Protein AF-A0AAT9HS14-F1 (afdb_monomer_lite)

Foldseek 3Di:
DQVVVCVVVVHDDDDDALFAALLNLVCCVVVVDPDDDDDLVVLQQFFAQEDEDDPPQCDPDPLCVLLVHGNVRVVLLVVLLVFFEEEEEWAAFPLAQFKAFPPRRHGFADPPPRATWHDPDPQFIAGPQPRDTDDQGADPVPRGRDIDGDRTHLVVSQVSVCVSCVPAAEAEWEDVHADQEDERHRHYYRYYQPRDHQYDVFGLEYEAPPLVSQQSDPDLCSLVVSLRSQSNNSSRFGRNVSNYYYYYHDDCPDLSNVCSNSSNSSVSSNVSSVVCCVVVHPPNHFDWDDDDPPVVVVVCVVPDDDDPPDDDDDDDDDPDDPPPDDPDDRPRPDDPDDDDDPDDPPDDDPDDDDDDDDDDDDDDDDDDDDDDDDDDDDDDDD

Structure (mmCIF, N/CA/C/O backbone):
data_AF-A0AAT9HS14-F1
#
_entry.id   AF-A0AAT9HS14-F1
#
loop_
_atom_site.group_PDB
_atom_site.id
_atom_site.type_symbol
_atom_site.label_atom_id
_atom_site.label_alt_id
_atom_site.label_comp_id
_atom_site.label_asym_id
_atom_site.label_entity_id
_atom_site.label_seq_id
_atom_site.pdbx_PDB_ins_code
_atom_site.Cartn_x
_atom_site.Cartn_y
_atom_site.Cartn_z
_atom_site.occupancy
_atom_site.B_iso_or_equiv
_atom_site.auth_seq_id
_atom_site.auth_comp_id
_atom_site.auth_asym_id
_atom_site.auth_atom_id
_atom_site.pdbx_PDB_model_num
ATOM 1 N N . MET A 1 1 ? -22.258 2.324 5.744 1.00 61.97 1 MET A N 1
ATOM 2 C CA . MET A 1 1 ? -23.473 2.540 4.923 1.00 61.97 1 MET A CA 1
ATOM 3 C C . MET A 1 1 ? -23.920 1.264 4.227 1.00 61.97 1 MET A C 1
ATOM 5 O O . MET A 1 1 ? -25.044 0.871 4.482 1.00 61.97 1 MET A O 1
ATOM 9 N N . ALA A 1 2 ? -23.073 0.590 3.437 1.00 83.81 2 ALA A N 1
ATOM 10 C CA . ALA A 1 2 ? -23.447 -0.675 2.782 1.00 83.81 2 ALA A CA 1
ATOM 11 C C . ALA A 1 2 ? -23.895 -1.766 3.775 1.00 83.81 2 ALA A C 1
ATOM 13 O O . ALA A 1 2 ? -24.972 -2.317 3.614 1.00 83.81 2 ALA A O 1
ATOM 14 N N . LEU A 1 3 ? -23.139 -1.982 4.858 1.00 87.50 3 LEU A N 1
ATOM 15 C CA . LEU A 1 3 ? -23.489 -2.951 5.907 1.00 87.50 3 LEU A CA 1
ATOM 16 C C . LEU A 1 3 ? -24.833 -2.651 6.600 1.00 87.50 3 LEU A C 1
ATOM 18 O O . LEU A 1 3 ? -25.628 -3.552 6.834 1.00 87.50 3 LEU A O 1
ATOM 22 N N . LEU A 1 4 ? -25.114 -1.372 6.880 1.00 88.44 4 LEU A N 1
ATOM 23 C CA . LEU A 1 4 ? -26.391 -0.950 7.469 1.00 88.44 4 LEU A CA 1
ATOM 24 C C . LEU A 1 4 ? -27.563 -1.199 6.517 1.00 88.44 4 LEU A C 1
ATOM 26 O O . LEU A 1 4 ? -28.596 -1.688 6.955 1.00 88.44 4 LEU A O 1
ATOM 30 N N . ARG A 1 5 ? -27.388 -0.887 5.226 1.00 90.81 5 ARG A N 1
ATOM 31 C CA . ARG A 1 5 ? -28.396 -1.185 4.203 1.00 90.81 5 ARG A CA 1
ATOM 32 C C . ARG A 1 5 ? -28.624 -2.683 4.073 1.00 90.81 5 ARG A C 1
ATOM 34 O O . ARG A 1 5 ? -29.764 -3.104 4.096 1.00 90.81 5 ARG A O 1
ATOM 41 N N . ALA A 1 6 ? -27.561 -3.486 4.051 1.00 91.44 6 ALA A N 1
ATOM 42 C CA . ALA A 1 6 ? -27.687 -4.938 3.977 1.00 91.44 6 ALA A CA 1
ATOM 43 C C . ALA A 1 6 ? -28.508 -5.520 5.138 1.00 91.44 6 ALA A C 1
ATOM 45 O O . ALA A 1 6 ? -29.372 -6.364 4.923 1.00 91.44 6 ALA A O 1
ATOM 46 N N . ALA A 1 7 ? -28.307 -5.006 6.356 1.00 90.00 7 ALA A N 1
ATOM 47 C CA . ALA A 1 7 ? -29.112 -5.393 7.511 1.00 90.00 7 ALA A CA 1
ATOM 48 C C . ALA A 1 7 ? -30.579 -4.928 7.407 1.00 90.00 7 ALA A C 1
ATOM 50 O O . ALA A 1 7 ? -31.482 -5.688 7.747 1.00 90.00 7 ALA A O 1
ATOM 51 N N . GLN A 1 8 ? -30.826 -3.699 6.938 1.00 93.75 8 GLN A N 1
ATOM 52 C CA . GLN A 1 8 ? -32.178 -3.142 6.772 1.00 93.75 8 GLN A CA 1
ATOM 53 C C . GLN A 1 8 ? -32.974 -3.865 5.681 1.00 93.75 8 GLN A C 1
ATOM 55 O O . GLN A 1 8 ? -34.124 -4.242 5.898 1.00 93.75 8 GLN A O 1
ATOM 60 N N . ASP A 1 9 ? -32.335 -4.096 4.540 1.00 95.81 9 ASP A N 1
ATOM 61 C CA . ASP A 1 9 ? -32.934 -4.704 3.353 1.00 95.81 9 ASP A CA 1
ATOM 62 C C . ASP A 1 9 ? -32.898 -6.243 3.416 1.00 95.81 9 ASP A C 1
ATOM 64 O O . ASP A 1 9 ? -33.432 -6.913 2.534 1.00 95.81 9 ASP A O 1
ATOM 68 N N . ARG A 1 10 ? -32.291 -6.813 4.472 1.00 92.50 10 ARG A N 1
ATOM 69 C CA . ARG A 1 10 ? -32.097 -8.258 4.690 1.00 92.50 10 ARG A CA 1
ATOM 70 C C . ARG A 1 10 ? -31.441 -8.955 3.494 1.00 92.50 10 ARG A C 1
ATOM 72 O O . ARG A 1 10 ? -31.882 -10.022 3.070 1.00 92.50 10 ARG A O 1
ATOM 79 N N . CYS A 1 11 ? -30.383 -8.359 2.951 1.00 94.75 11 CYS A N 1
ATOM 80 C CA . CYS A 1 11 ? -29.636 -8.918 1.828 1.00 94.75 11 CYS A CA 1
ATOM 81 C C . CYS A 1 11 ? -28.221 -9.359 2.230 1.00 94.75 11 CYS A C 1
ATOM 83 O O . CYS A 1 11 ? -27.675 -8.938 3.252 1.00 94.75 11 CYS A O 1
ATOM 85 N N . GLY A 1 12 ? -27.629 -10.240 1.418 1.00 91.38 12 GLY A N 1
ATOM 86 C CA . GLY A 1 12 ? -26.254 -10.690 1.611 1.00 91.38 12 GLY A CA 1
ATOM 87 C C . GLY A 1 12 ? -25.259 -9.536 1.470 1.00 91.38 12 GLY A C 1
ATOM 88 O O . GLY A 1 12 ? -25.378 -8.701 0.574 1.00 91.38 12 GLY A O 1
ATOM 89 N N . PHE A 1 13 ? -24.255 -9.505 2.344 1.00 92.12 13 PHE A N 1
ATOM 90 C CA . PHE A 1 13 ? -23.161 -8.540 2.292 1.00 92.12 13 PHE A CA 1
ATOM 91 C C . PHE A 1 13 ? -21.849 -9.259 1.987 1.00 92.12 13 PHE A C 1
ATOM 93 O O . PHE A 1 13 ? -21.425 -10.130 2.742 1.00 92.12 13 PHE A O 1
ATOM 100 N N . LEU A 1 14 ? -21.193 -8.861 0.897 1.00 93.19 14 LEU A N 1
ATOM 101 C CA . LEU A 1 14 ? -19.858 -9.326 0.538 1.00 93.19 14 LEU A CA 1
ATOM 102 C C . LEU A 1 14 ? -18.886 -8.143 0.573 1.00 93.19 14 LEU A C 1
ATOM 104 O O . LEU A 1 14 ? -19.115 -7.122 -0.078 1.00 93.19 14 LEU A O 1
ATOM 108 N N . LEU A 1 15 ? -17.784 -8.295 1.305 1.00 92.12 15 LEU A N 1
ATOM 109 C CA . LEU A 1 15 ? -16.659 -7.365 1.290 1.00 92.12 15 LEU A CA 1
ATOM 110 C C . LEU A 1 15 ? -15.451 -8.068 0.672 1.00 92.12 15 LEU A C 1
ATOM 112 O O . LEU A 1 15 ? -14.880 -8.966 1.283 1.00 92.12 15 LEU A O 1
ATOM 116 N N . GLY A 1 16 ? -15.080 -7.663 -0.542 1.00 91.50 16 GLY A N 1
ATOM 117 C CA . GLY A 1 16 ? -13.957 -8.235 -1.285 1.00 91.50 16 GLY A CA 1
ATOM 118 C C . GLY A 1 16 ? -12.826 -7.234 -1.507 1.00 91.50 16 GLY A C 1
ATOM 119 O O . GLY A 1 16 ? -13.062 -6.037 -1.678 1.00 91.50 16 GLY A O 1
ATOM 120 N N . GLY A 1 17 ? -11.593 -7.733 -1.528 1.00 91.25 17 GLY A N 1
ATOM 121 C CA . GLY A 1 17 ? -10.405 -6.957 -1.863 1.00 91.25 17 GLY A CA 1
ATOM 122 C C . GLY A 1 17 ? -9.120 -7.764 -1.696 1.00 91.25 17 GLY A C 1
ATOM 123 O O . GLY A 1 17 ? -9.120 -8.846 -1.116 1.00 91.25 17 GLY A O 1
ATOM 124 N N . TRP A 1 18 ? -8.010 -7.208 -2.181 1.00 91.56 18 TRP A N 1
ATOM 125 C CA . TRP A 1 18 ? -6.677 -7.806 -2.031 1.00 91.56 18 TRP A CA 1
ATOM 126 C C . TRP A 1 18 ? -6.086 -7.629 -0.627 1.00 91.56 18 TRP A C 1
ATOM 128 O O . TRP A 1 18 ? -5.095 -8.261 -0.288 1.00 91.56 18 TRP A O 1
ATOM 138 N N . SER A 1 19 ? -6.686 -6.770 0.199 1.00 91.62 19 SER A N 1
ATOM 139 C CA . SER A 1 19 ? -6.295 -6.523 1.588 1.00 91.62 19 SER A CA 1
ATOM 140 C C . SER A 1 19 ? -7.470 -6.737 2.538 1.00 91.62 19 SER A C 1
ATOM 142 O O . SER A 1 19 ? -8.620 -6.602 2.129 1.00 91.62 19 SER A O 1
ATOM 144 N N . CYS A 1 20 ? -7.186 -6.928 3.823 1.00 94.00 20 CYS A N 1
ATOM 145 C CA . CYS A 1 20 ? -8.184 -6.946 4.887 1.00 94.00 20 CYS A CA 1
ATOM 146 C C . CYS A 1 20 ? -8.101 -5.639 5.691 1.00 94.00 20 CYS A C 1
ATOM 148 O O . CYS A 1 20 ? -7.000 -5.212 6.039 1.00 94.00 20 CYS A O 1
ATOM 150 N N . THR A 1 21 ? -9.235 -4.986 5.961 1.00 93.94 21 THR A N 1
ATOM 151 C CA . THR A 1 21 ? -9.271 -3.853 6.902 1.00 93.94 21 THR A CA 1
ATOM 152 C C . THR A 1 21 ? -9.455 -4.362 8.325 1.00 93.94 21 THR A C 1
ATOM 154 O O . THR A 1 21 ? -9.994 -5.448 8.541 1.00 93.94 21 THR A O 1
ATOM 157 N N . VAL A 1 22 ? -9.071 -3.553 9.311 1.00 95.00 22 VAL A N 1
ATOM 158 C CA . VAL A 1 22 ? -9.254 -3.905 10.728 1.00 95.00 22 VAL A CA 1
ATOM 159 C C . VAL A 1 22 ? -10.744 -4.062 11.068 1.00 95.00 22 VAL A C 1
ATOM 161 O O . VAL A 1 22 ? -11.119 -4.948 11.828 1.00 95.00 22 VAL A O 1
ATOM 164 N N . GLU A 1 23 ? -11.628 -3.277 10.439 1.00 93.81 23 GLU A N 1
ATOM 165 C CA . GLU A 1 23 ? -13.079 -3.472 10.574 1.00 93.81 23 GLU A CA 1
ATOM 166 C C . GLU A 1 23 ? -13.549 -4.813 10.009 1.00 93.81 23 GLU A C 1
ATOM 168 O O . GLU A 1 23 ? -14.415 -5.446 10.599 1.00 93.81 23 GLU A O 1
ATOM 173 N N . ALA A 1 24 ? -13.008 -5.247 8.867 1.00 94.25 24 ALA A N 1
ATOM 174 C CA . ALA A 1 24 ? -13.375 -6.530 8.279 1.00 94.25 24 ALA A CA 1
ATOM 175 C C . ALA A 1 24 ? -12.926 -7.689 9.178 1.00 94.25 24 ALA A C 1
ATOM 177 O O . ALA A 1 24 ? -13.702 -8.614 9.406 1.00 94.25 24 ALA A O 1
ATOM 178 N N . ALA A 1 25 ? -11.716 -7.597 9.742 1.00 95.62 25 ALA A N 1
ATOM 179 C CA . ALA A 1 25 ? -11.230 -8.547 10.736 1.00 95.62 25 ALA A CA 1
ATOM 180 C C . ALA A 1 25 ? -12.160 -8.603 11.960 1.00 95.62 25 ALA A C 1
ATOM 182 O O . ALA A 1 25 ? -12.537 -9.693 12.372 1.00 95.62 25 ALA A O 1
ATOM 183 N N . GLN A 1 26 ? -12.621 -7.452 12.464 1.00 95.81 26 GLN A N 1
ATOM 184 C CA . GLN A 1 26 ? -13.560 -7.397 13.590 1.00 95.81 26 GLN A CA 1
ATOM 185 C C . GLN A 1 26 ? -14.915 -8.040 13.262 1.00 95.81 26 GLN A C 1
ATOM 187 O O . GLN A 1 26 ? -15.491 -8.736 14.096 1.00 95.81 26 GLN A O 1
ATOM 192 N N . LEU A 1 27 ? -15.448 -7.834 12.052 1.00 94.69 27 LEU A N 1
ATOM 193 C CA . LEU A 1 27 ? -16.704 -8.476 11.642 1.00 94.69 27 LEU A CA 1
ATOM 194 C C . LEU A 1 27 ? -16.581 -10.004 11.625 1.00 94.69 27 LEU A C 1
ATOM 196 O O . LEU A 1 27 ? -17.538 -10.687 11.978 1.00 94.69 27 LEU A O 1
ATOM 200 N N . VAL A 1 28 ? -15.418 -10.528 11.235 1.00 95.44 28 VAL A N 1
ATOM 201 C CA . VAL A 1 28 ? -15.147 -11.970 11.256 1.00 95.44 28 VAL A CA 1
ATOM 202 C C . VAL A 1 28 ? -14.941 -12.475 12.683 1.00 95.44 28 VAL A C 1
ATOM 204 O O . VAL A 1 28 ? -15.554 -13.463 13.070 1.00 95.44 28 VAL A O 1
ATOM 207 N N . GLU A 1 29 ? -14.136 -11.778 13.484 1.00 94.75 29 GLU A N 1
ATOM 208 C CA . GLU A 1 29 ? -13.840 -12.146 14.875 1.00 94.75 29 GLU A CA 1
ATOM 209 C C . GLU A 1 29 ? -15.100 -12.184 15.753 1.00 94.75 29 GLU A C 1
ATOM 211 O O . GLU A 1 29 ? -15.270 -13.086 16.567 1.00 94.75 29 GLU A O 1
ATOM 216 N N . THR A 1 30 ? -16.028 -11.248 15.542 1.00 94.12 30 THR A N 1
ATOM 217 C CA . THR A 1 30 ? -17.310 -11.194 16.269 1.00 94.12 30 THR A CA 1
ATOM 218 C C . THR A 1 30 ? -18.356 -12.189 15.755 1.00 94.12 30 THR A C 1
ATOM 220 O O . THR A 1 30 ? -19.465 -12.238 16.285 1.00 94.12 30 THR A O 1
ATOM 223 N N . GLY A 1 31 ? -18.047 -12.955 14.704 1.00 94.06 31 GLY A N 1
ATOM 224 C CA . GLY A 1 31 ? -18.979 -13.887 14.065 1.00 94.06 31 GLY A CA 1
ATOM 225 C C . GLY A 1 31 ? -20.086 -13.219 13.242 1.00 94.06 31 GLY A C 1
ATOM 226 O O . GLY A 1 31 ? -21.002 -13.899 12.785 1.00 94.06 31 GLY A O 1
ATOM 227 N N . TRP A 1 32 ? -20.022 -11.900 13.026 1.00 91.75 32 TRP A N 1
ATOM 228 C CA . TRP A 1 32 ? -21.000 -11.179 12.208 1.00 91.75 32 TRP A CA 1
ATOM 229 C C . TRP A 1 32 ? -20.862 -11.513 10.713 1.00 91.75 32 TRP A C 1
ATOM 231 O O . TRP A 1 32 ? -21.860 -11.572 9.997 1.00 91.75 32 TRP A O 1
ATOM 241 N N . ALA A 1 33 ? -19.634 -11.744 10.236 1.00 93.50 33 ALA A N 1
ATOM 242 C CA . ALA A 1 33 ? -19.334 -12.198 8.878 1.00 93.50 33 ALA A CA 1
ATOM 243 C C . ALA A 1 33 ? -18.495 -13.484 8.883 1.00 93.50 33 ALA A C 1
ATOM 245 O O . ALA A 1 33 ? -17.667 -13.697 9.762 1.00 93.50 33 ALA A O 1
ATOM 246 N N . GLY A 1 34 ? -18.662 -14.318 7.855 1.00 94.94 34 GLY A N 1
ATOM 247 C CA . GLY A 1 34 ? -17.790 -15.468 7.607 1.00 94.94 34 GLY A CA 1
ATOM 248 C C . GLY A 1 34 ? -16.583 -15.099 6.731 1.00 94.94 34 GLY A C 1
ATOM 249 O O . GLY A 1 34 ? -16.725 -14.272 5.824 1.00 94.94 34 GLY A O 1
ATOM 250 N N . PRO A 1 35 ? -15.400 -15.701 6.948 1.00 94.56 35 PRO A N 1
ATOM 251 C CA . PRO A 1 35 ? -14.254 -15.496 6.073 1.00 94.56 35 PRO A CA 1
ATOM 252 C C . PRO A 1 35 ? -14.423 -16.270 4.758 1.00 94.56 35 PRO A C 1
ATOM 254 O O . PRO A 1 35 ? -14.722 -17.461 4.755 1.00 94.56 35 PRO A O 1
ATOM 257 N N . LEU A 1 36 ? -14.158 -15.604 3.634 1.00 93.06 36 LEU A N 1
ATOM 258 C CA . LEU A 1 36 ? -14.046 -16.227 2.313 1.00 93.06 36 LEU A CA 1
ATOM 259 C C . LEU A 1 36 ? -12.627 -15.995 1.791 1.00 93.06 36 LEU A C 1
ATOM 261 O O . LEU A 1 36 ? -12.319 -14.931 1.256 1.00 93.06 36 LEU A O 1
ATOM 265 N N . VAL A 1 37 ? -11.744 -16.975 2.000 1.00 90.31 37 VAL A N 1
ATOM 266 C CA . VAL A 1 37 ? -10.312 -16.874 1.678 1.00 90.31 37 VAL A CA 1
ATOM 267 C C . VAL A 1 37 ? -9.866 -17.996 0.748 1.00 90.31 37 VAL A C 1
ATOM 269 O O . VAL A 1 37 ? -10.306 -19.137 0.867 1.00 90.31 37 VAL A O 1
ATOM 272 N N . ALA A 1 38 ? -8.962 -17.678 -0.178 1.00 91.31 38 ALA A N 1
ATOM 273 C CA . ALA A 1 38 ? -8.291 -18.693 -0.979 1.00 91.31 38 ALA A CA 1
ATOM 274 C C . ALA A 1 38 ? -7.244 -19.441 -0.135 1.00 91.31 38 ALA A C 1
ATOM 276 O O . ALA A 1 38 ? -6.575 -18.847 0.713 1.00 91.31 38 ALA A O 1
ATOM 277 N N . GLY A 1 39 ? -7.063 -20.738 -0.402 1.00 93.56 39 GLY A N 1
ATOM 278 C CA . GLY A 1 39 ? -6.007 -21.534 0.226 1.00 93.56 39 GLY A CA 1
ATOM 279 C C . GLY A 1 39 ? -4.607 -20.972 -0.059 1.00 93.56 39 GLY A C 1
ATOM 280 O O . GLY A 1 39 ? -4.365 -20.372 -1.110 1.00 93.56 39 GLY A O 1
ATOM 281 N N . ARG A 1 40 ? -3.662 -21.186 0.868 1.00 92.69 40 ARG A N 1
ATOM 282 C CA . ARG A 1 40 ? -2.302 -20.609 0.799 1.00 92.69 40 ARG A CA 1
ATOM 283 C C . ARG A 1 40 ? -1.553 -20.977 -0.481 1.00 92.69 40 ARG A C 1
ATOM 285 O O . ARG A 1 40 ? -0.835 -20.136 -1.010 1.00 92.69 40 ARG A O 1
ATOM 292 N N . GLU A 1 41 ? -1.739 -22.189 -0.994 1.00 94.25 41 GLU A N 1
ATOM 293 C CA . GLU A 1 41 ? -1.135 -22.628 -2.259 1.00 94.25 41 GLU A CA 1
ATOM 294 C C . GLU A 1 41 ? -1.645 -21.813 -3.448 1.00 94.25 41 GLU A C 1
ATOM 296 O O . GLU A 1 41 ? -0.851 -21.327 -4.249 1.00 94.25 41 GLU A O 1
ATOM 301 N N . ARG A 1 42 ? -2.958 -21.564 -3.512 1.00 95.56 42 ARG A N 1
ATOM 302 C CA . ARG A 1 42 ? -3.566 -20.756 -4.575 1.00 95.56 42 ARG A CA 1
ATOM 303 C C . ARG A 1 42 ? -3.137 -19.294 -4.504 1.00 95.56 42 ARG A C 1
ATOM 305 O O . ARG A 1 42 ? -2.887 -18.690 -5.542 1.00 95.56 42 ARG A O 1
ATOM 312 N N . VAL A 1 43 ? -3.006 -18.740 -3.296 1.00 94.12 43 VAL A N 1
ATOM 313 C CA . VAL A 1 43 ? -2.459 -17.386 -3.108 1.00 94.12 43 VAL A CA 1
ATOM 314 C C . VAL A 1 43 ? -1.010 -17.322 -3.592 1.00 94.12 43 VAL A C 1
ATOM 316 O O . VAL A 1 43 ? -0.680 -16.443 -4.378 1.00 94.12 43 VAL A O 1
ATOM 319 N N . ARG A 1 44 ? -0.156 -18.274 -3.192 1.00 93.06 44 ARG A N 1
ATOM 320 C CA . ARG A 1 44 ? 1.252 -18.330 -3.625 1.00 93.06 44 ARG A CA 1
ATOM 321 C C . ARG A 1 44 ? 1.400 -18.494 -5.137 1.00 93.06 44 ARG A C 1
ATOM 323 O O . ARG A 1 44 ? 2.265 -17.858 -5.719 1.00 93.06 44 ARG A O 1
ATOM 330 N N . ALA A 1 45 ? 0.552 -19.309 -5.762 1.00 95.56 45 ALA A N 1
ATOM 331 C CA . ALA A 1 45 ? 0.582 -19.535 -7.204 1.00 95.56 45 ALA A CA 1
ATOM 332 C C . ALA A 1 45 ? 0.195 -18.292 -8.021 1.00 95.56 45 ALA A C 1
ATOM 334 O O . ALA A 1 45 ? 0.658 -18.149 -9.147 1.00 95.56 45 ALA A O 1
ATOM 335 N N . ALA A 1 46 ? -0.646 -17.408 -7.474 1.00 95.62 46 ALA A N 1
ATOM 336 C CA . ALA A 1 46 ? -1.066 -16.169 -8.132 1.00 95.62 46 ALA A CA 1
ATOM 337 C C . ALA A 1 46 ? -0.189 -14.956 -7.770 1.00 95.62 46 ALA A C 1
ATOM 339 O O . ALA A 1 46 ? -0.170 -13.968 -8.499 1.00 95.62 46 ALA A O 1
ATOM 340 N N . ALA A 1 47 ? 0.517 -15.014 -6.643 1.00 96.75 47 ALA A N 1
ATOM 341 C CA . ALA A 1 47 ? 1.299 -13.909 -6.115 1.00 96.75 47 ALA A CA 1
ATOM 342 C C . ALA A 1 47 ? 2.618 -13.681 -6.888 1.00 96.75 47 ALA A C 1
ATOM 344 O O . ALA A 1 47 ? 3.305 -14.649 -7.226 1.00 96.75 47 ALA A O 1
ATOM 345 N N . PRO A 1 48 ? 3.039 -12.424 -7.119 1.00 98.12 48 PRO A N 1
ATOM 346 C CA . PRO A 1 48 ? 4.414 -12.106 -7.492 1.00 98.12 48 PRO A CA 1
ATOM 347 C C . PRO A 1 48 ? 5.394 -12.367 -6.342 1.00 98.12 48 PRO A C 1
ATOM 349 O O . PRO A 1 48 ? 5.035 -12.339 -5.158 1.00 98.12 48 PRO A O 1
ATOM 352 N N . LEU A 1 49 ? 6.672 -12.508 -6.695 1.00 98.00 49 LEU A N 1
ATOM 353 C CA . LEU A 1 49 ? 7.767 -12.502 -5.730 1.00 98.00 49 LEU A CA 1
ATOM 354 C C . LEU A 1 49 ? 7.934 -11.093 -5.153 1.00 98.00 49 LEU A C 1
ATOM 356 O O . LEU A 1 49 ? 8.223 -10.155 -5.888 1.00 98.00 49 LEU A O 1
ATOM 360 N N . VAL A 1 50 ? 7.813 -10.938 -3.837 1.00 97.88 50 VAL A N 1
ATOM 361 C CA . VAL A 1 50 ? 8.027 -9.650 -3.162 1.00 97.88 50 VAL A CA 1
ATOM 362 C C . VAL A 1 50 ? 9.408 -9.634 -2.513 1.00 97.88 50 VAL A C 1
ATOM 364 O O . VAL A 1 50 ? 9.746 -10.523 -1.733 1.00 97.88 50 VAL A O 1
ATOM 367 N N . ARG A 1 51 ? 10.200 -8.601 -2.804 1.00 95.69 51 ARG A N 1
ATOM 368 C CA . ARG A 1 51 ? 11.524 -8.361 -2.222 1.00 95.69 51 ARG A CA 1
ATOM 369 C C . ARG A 1 51 ? 11.562 -7.012 -1.506 1.00 95.69 51 ARG A C 1
ATOM 371 O O . ARG A 1 51 ? 10.943 -6.043 -1.943 1.00 95.69 51 ARG A O 1
ATOM 378 N N . THR A 1 52 ? 12.318 -6.949 -0.420 1.00 91.12 52 THR A N 1
ATOM 379 C CA . THR A 1 52 ? 12.579 -5.727 0.352 1.00 91.12 52 THR A CA 1
ATOM 380 C C . THR A 1 52 ? 14.008 -5.263 0.107 1.00 91.12 52 THR A C 1
ATOM 382 O O . THR A 1 52 ? 14.883 -6.092 -0.136 1.00 91.12 52 THR A O 1
ATOM 385 N N . VAL A 1 53 ? 14.249 -3.958 0.192 1.00 82.25 53 VAL A N 1
ATOM 386 C CA . VAL A 1 53 ? 15.612 -3.403 0.199 1.00 82.25 53 VAL A CA 1
ATOM 387 C C . VAL A 1 53 ? 16.182 -3.457 1.617 1.00 82.25 53 VAL A C 1
ATOM 389 O O . VAL A 1 53 ? 15.487 -3.070 2.548 1.00 82.25 53 VAL A O 1
ATOM 392 N N . GLY A 1 54 ? 17.400 -3.958 1.800 1.00 65.88 54 GLY A N 1
ATOM 393 C CA . GLY A 1 54 ? 18.111 -3.898 3.085 1.00 65.88 54 GLY A CA 1
ATOM 394 C C . GLY A 1 54 ? 19.006 -2.660 3.196 1.00 65.88 54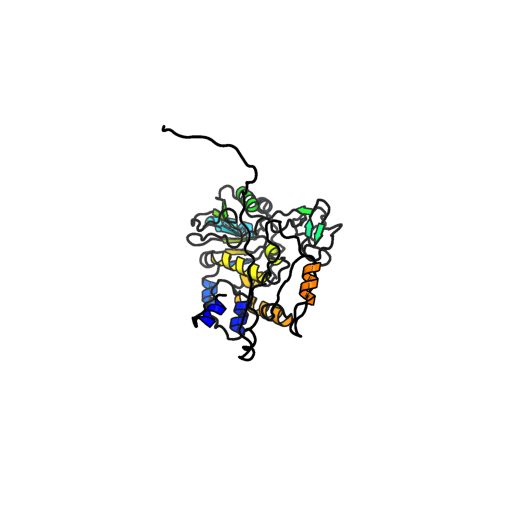 GLY A C 1
ATOM 395 O O . GLY A 1 54 ? 19.302 -2.015 2.191 1.00 65.88 54 GLY A O 1
ATOM 396 N N . ASP A 1 55 ? 19.510 -2.365 4.398 1.00 50.22 55 ASP A N 1
ATOM 397 C CA . ASP A 1 55 ? 20.399 -1.213 4.657 1.00 50.22 55 ASP A CA 1
ATOM 398 C C . ASP A 1 55 ? 21.688 -1.226 3.814 1.00 50.22 55 ASP A C 1
ATOM 400 O O . ASP A 1 55 ? 22.283 -0.185 3.542 1.00 50.22 55 ASP A O 1
ATOM 404 N N . GLN A 1 56 ? 22.104 -2.401 3.331 1.00 50.03 56 GLN A N 1
ATOM 405 C CA . GLN A 1 56 ? 23.292 -2.561 2.487 1.00 50.03 56 GLN A CA 1
ATOM 406 C C . GLN A 1 56 ? 23.031 -2.396 0.978 1.00 50.03 56 GLN A C 1
ATOM 408 O O . GLN A 1 56 ? 23.978 -2.413 0.188 1.00 50.03 56 GLN A O 1
ATOM 413 N N . ASP A 1 57 ? 21.784 -2.167 0.554 1.00 58.28 57 ASP A N 1
ATOM 414 C CA . ASP A 1 57 ? 21.404 -2.018 -0.861 1.00 58.28 57 ASP A CA 1
ATOM 415 C C . ASP A 1 57 ? 21.648 -0.600 -1.416 1.00 58.28 57 ASP A C 1
ATOM 417 O O . ASP A 1 57 ? 20.888 -0.082 -2.248 1.00 58.28 57 ASP A O 1
ATOM 421 N N . LEU A 1 58 ? 22.740 0.046 -0.997 1.00 52.91 58 LEU A N 1
ATOM 422 C CA . LEU A 1 58 ? 23.150 1.339 -1.542 1.00 52.91 58 LEU A CA 1
ATOM 423 C C . LEU A 1 58 ? 23.416 1.225 -3.051 1.00 52.91 58 LEU A C 1
ATOM 425 O O . LEU A 1 58 ? 24.058 0.287 -3.533 1.00 52.91 58 LEU A O 1
ATOM 429 N N . ALA A 1 59 ? 22.908 2.201 -3.810 1.00 55.50 59 ALA A N 1
ATOM 430 C CA . ALA A 1 59 ? 23.101 2.306 -5.253 1.00 55.50 59 ALA A CA 1
ATOM 431 C C . ALA A 1 59 ? 24.599 2.429 -5.585 1.00 55.50 59 ALA A C 1
ATOM 433 O O . ALA A 1 59 ? 25.221 3.470 -5.334 1.00 55.50 59 ALA A O 1
ATOM 434 N N . ARG A 1 60 ? 25.183 1.360 -6.137 1.00 54.94 60 ARG A N 1
ATOM 435 C CA . ARG A 1 60 ? 26.586 1.343 -6.594 1.00 54.94 60 ARG A CA 1
ATOM 436 C C . ARG A 1 60 ? 26.757 1.990 -7.975 1.00 54.94 60 ARG A C 1
ATOM 438 O O . ARG A 1 60 ? 27.825 2.507 -8.266 1.00 54.94 60 ARG A O 1
ATOM 445 N N . ASP A 1 61 ? 25.691 1.998 -8.773 1.00 59.53 61 ASP A N 1
ATOM 446 C CA . ASP A 1 61 ? 25.627 2.522 -10.143 1.00 59.53 61 ASP A CA 1
ATOM 447 C C . ASP A 1 61 ? 25.257 4.023 -10.159 1.00 59.53 61 ASP A C 1
ATOM 449 O O . ASP A 1 61 ? 24.377 4.473 -9.415 1.00 59.53 61 ASP A O 1
ATOM 453 N N . GLU A 1 62 ? 25.921 4.807 -11.009 1.00 58.38 62 GLU A N 1
ATOM 454 C CA . GLU A 1 62 ? 25.683 6.242 -11.189 1.00 58.38 62 GLU A CA 1
ATOM 455 C C . GLU A 1 62 ? 24.275 6.538 -11.734 1.00 58.38 62 GLU A C 1
ATOM 457 O O . GLU A 1 62 ? 23.602 7.451 -11.244 1.00 58.38 62 GLU A O 1
ATOM 462 N N . ALA A 1 63 ? 23.767 5.713 -12.655 1.00 58.53 63 ALA A N 1
ATOM 463 C CA . ALA A 1 63 ? 22.417 5.858 -13.200 1.00 58.53 63 ALA A CA 1
ATOM 464 C C . ALA A 1 63 ? 21.341 5.564 -12.137 1.00 58.53 63 ALA A C 1
ATOM 466 O O . ALA A 1 63 ? 20.347 6.288 -12.019 1.00 58.53 63 ALA A O 1
ATOM 467 N N . ALA A 1 64 ? 21.584 4.573 -11.271 1.00 57.84 64 ALA A N 1
ATOM 468 C CA . ALA A 1 64 ? 20.720 4.279 -10.128 1.00 57.84 64 ALA A CA 1
ATOM 469 C C . ALA A 1 64 ? 20.712 5.435 -9.107 1.00 57.84 64 ALA A C 1
ATOM 471 O O . ALA A 1 64 ? 19.657 5.818 -8.589 1.00 57.84 64 ALA A O 1
ATOM 472 N N . ARG A 1 65 ? 21.872 6.068 -8.869 1.00 61.91 65 ARG A N 1
ATOM 473 C CA . ARG A 1 65 ? 21.975 7.279 -8.036 1.00 61.91 65 ARG A CA 1
ATOM 474 C C . ARG A 1 65 ? 21.244 8.467 -8.657 1.00 61.91 65 ARG A C 1
ATOM 476 O O . ARG A 1 65 ? 20.630 9.232 -7.907 1.00 61.91 65 ARG A O 1
ATOM 483 N N . ALA A 1 66 ? 21.277 8.632 -9.977 1.00 58.16 66 ALA A N 1
ATOM 484 C CA . ALA A 1 66 ? 20.541 9.686 -10.674 1.00 58.16 66 ALA A CA 1
ATOM 485 C C . ALA A 1 66 ? 19.017 9.494 -10.556 1.00 58.16 66 ALA A C 1
ATOM 487 O O . ALA A 1 66 ? 18.305 10.455 -10.262 1.00 58.16 66 ALA A O 1
ATOM 488 N N . ALA A 1 67 ? 18.539 8.250 -10.670 1.00 57.59 67 ALA A N 1
ATOM 489 C CA . ALA A 1 67 ? 17.128 7.876 -10.524 1.00 57.59 67 ALA A CA 1
ATOM 490 C C . ALA A 1 67 ? 16.637 7.767 -9.064 1.00 57.59 67 ALA A C 1
ATOM 492 O O . ALA A 1 67 ? 15.455 7.522 -8.830 1.00 57.59 67 ALA A O 1
ATOM 493 N N . ARG A 1 68 ? 17.530 7.924 -8.072 1.00 68.88 68 ARG A N 1
ATOM 494 C CA . ARG A 1 68 ? 17.265 7.669 -6.638 1.00 68.88 68 ARG A CA 1
ATOM 495 C C . ARG A 1 68 ? 16.714 6.264 -6.350 1.00 68.88 68 ARG A C 1
ATOM 497 O O . ARG A 1 68 ? 15.927 6.090 -5.422 1.00 68.88 68 ARG A O 1
ATOM 504 N N . LEU A 1 69 ? 17.136 5.263 -7.115 1.00 77.00 69 LEU A N 1
ATOM 505 C CA . LEU A 1 69 ? 16.715 3.880 -6.912 1.00 77.00 69 LEU A CA 1
ATOM 506 C C . LEU A 1 69 ? 17.792 3.094 -6.152 1.00 77.00 69 LEU A C 1
ATOM 508 O O . LEU A 1 69 ? 18.956 3.141 -6.553 1.00 77.00 69 LEU A O 1
ATOM 512 N N . PRO A 1 70 ? 17.432 2.335 -5.098 1.00 79.81 70 PRO A N 1
ATOM 513 C CA . PRO A 1 70 ? 18.313 1.313 -4.534 1.00 79.81 70 PRO A CA 1
ATOM 514 C C . PRO A 1 70 ? 18.749 0.299 -5.600 1.00 79.81 70 PRO A C 1
ATOM 516 O O . PRO A 1 70 ? 18.019 0.062 -6.569 1.00 79.81 70 PRO A O 1
ATOM 519 N N . SER A 1 71 ? 19.906 -0.344 -5.404 1.00 82.69 71 SER A N 1
ATOM 520 C CA . SER A 1 71 ? 20.489 -1.275 -6.391 1.00 82.69 71 SER A CA 1
ATOM 521 C C . SER A 1 71 ? 19.503 -2.372 -6.815 1.00 82.69 71 SER A C 1
ATOM 523 O O . SER A 1 71 ? 19.361 -2.658 -8.004 1.00 82.69 71 SER A O 1
ATOM 525 N N . LEU A 1 72 ? 18.761 -2.930 -5.856 1.00 88.50 72 LEU A N 1
ATOM 526 C CA . LEU A 1 72 ? 17.747 -3.951 -6.111 1.00 88.50 72 LEU A CA 1
ATOM 527 C C . LEU A 1 72 ? 16.581 -3.438 -6.977 1.00 88.50 72 LEU A C 1
ATOM 529 O O . LEU A 1 72 ? 16.144 -4.127 -7.901 1.00 88.50 72 LEU A O 1
ATOM 533 N N . ALA A 1 73 ? 16.085 -2.228 -6.704 1.00 90.94 73 ALA A N 1
ATOM 534 C CA . ALA A 1 73 ? 14.995 -1.624 -7.470 1.00 90.94 73 ALA A CA 1
ATOM 535 C C . ALA A 1 73 ? 15.432 -1.336 -8.916 1.00 90.94 73 ALA A C 1
ATOM 537 O O . ALA A 1 73 ? 14.694 -1.630 -9.853 1.00 90.94 73 ALA A O 1
ATOM 538 N N . TRP A 1 74 ? 16.661 -0.839 -9.100 1.00 90.50 74 TRP A N 1
ATOM 539 C CA . TRP A 1 74 ? 17.261 -0.609 -10.417 1.00 90.50 74 TRP A CA 1
ATOM 540 C C . TRP A 1 74 ? 17.383 -1.895 -11.240 1.00 90.50 74 TRP A C 1
ATOM 542 O O . TRP A 1 74 ? 16.939 -1.952 -12.386 1.00 90.50 74 TRP A O 1
ATOM 552 N N . GLN A 1 75 ? 17.959 -2.946 -10.649 1.00 92.25 75 GLN A N 1
ATOM 553 C CA . GLN A 1 75 ? 18.128 -4.240 -11.317 1.00 92.25 75 GLN A CA 1
ATOM 554 C C . GLN A 1 75 ? 16.779 -4.854 -11.697 1.00 92.25 75 GLN A C 1
ATOM 556 O O . GLN A 1 75 ? 16.618 -5.315 -12.824 1.00 92.25 75 GLN A O 1
ATOM 561 N N . THR A 1 76 ? 15.802 -4.793 -10.790 1.00 95.81 76 THR A N 1
ATOM 562 C CA . THR A 1 76 ? 14.454 -5.318 -11.040 1.00 95.81 76 THR A CA 1
ATOM 563 C C . THR A 1 76 ? 13.752 -4.554 -12.160 1.00 95.81 76 THR A C 1
ATOM 565 O O . THR A 1 76 ? 13.119 -5.170 -13.011 1.00 95.81 76 THR A O 1
ATOM 568 N N . ALA A 1 77 ? 13.898 -3.226 -12.214 1.00 96.25 77 ALA A N 1
ATOM 569 C CA . ALA A 1 77 ? 13.349 -2.422 -13.303 1.00 96.25 77 ALA A CA 1
ATOM 570 C C . ALA A 1 77 ? 13.969 -2.800 -14.653 1.00 96.25 77 ALA A C 1
ATOM 572 O O . ALA A 1 77 ? 13.248 -3.056 -15.613 1.00 96.25 77 ALA A O 1
ATOM 573 N N . ARG A 1 78 ? 15.306 -2.879 -14.717 1.00 95.44 78 ARG A N 1
ATOM 574 C CA . ARG A 1 78 ? 16.033 -3.210 -15.949 1.00 95.44 78 ARG A CA 1
ATOM 575 C C . ARG A 1 78 ? 15.664 -4.593 -16.479 1.00 95.44 78 ARG A C 1
ATOM 577 O O . ARG A 1 78 ? 15.519 -4.755 -17.685 1.00 95.44 78 ARG A O 1
ATOM 584 N N . GLU A 1 79 ? 15.510 -5.565 -15.586 1.00 96.88 79 GLU A N 1
ATOM 585 C CA . GLU A 1 79 ? 15.106 -6.921 -15.952 1.00 96.88 79 GLU A CA 1
ATOM 586 C C . GLU A 1 79 ? 13.628 -6.994 -16.357 1.00 96.88 79 GLU A C 1
ATOM 588 O O . GLU A 1 79 ? 13.296 -7.570 -17.390 1.00 96.88 79 GLU A O 1
ATOM 593 N N . GLY A 1 80 ? 12.732 -6.350 -15.601 1.00 97.50 80 GLY A N 1
ATOM 594 C CA . GLY A 1 80 ? 11.304 -6.307 -15.923 1.00 97.50 80 GLY A CA 1
ATOM 595 C C . GLY A 1 80 ? 11.030 -5.676 -17.290 1.00 97.50 80 GLY A C 1
ATOM 596 O O . GLY A 1 80 ? 10.230 -6.202 -18.061 1.00 97.50 80 GLY A O 1
ATOM 597 N N . LEU A 1 81 ? 11.763 -4.614 -17.638 1.00 97.88 81 LEU A N 1
ATOM 598 C CA . LEU A 1 81 ? 11.653 -3.922 -18.925 1.00 97.88 81 LEU A CA 1
ATOM 599 C C . LEU A 1 81 ? 12.078 -4.770 -20.134 1.00 97.88 81 LEU A C 1
ATOM 601 O O . LEU A 1 81 ? 11.745 -4.413 -21.259 1.00 97.88 81 LEU A O 1
ATOM 605 N N . ARG A 1 82 ? 12.762 -5.904 -19.941 1.00 96.88 82 ARG A N 1
ATOM 606 C CA . ARG A 1 82 ? 13.012 -6.870 -21.028 1.00 96.88 82 ARG A CA 1
ATOM 607 C C . ARG A 1 82 ? 11.768 -7.685 -21.386 1.00 96.88 82 ARG A C 1
ATOM 609 O O . ARG A 1 82 ? 11.694 -8.227 -22.482 1.00 96.88 82 ARG A O 1
ATOM 616 N N . HIS A 1 83 ? 10.800 -7.763 -20.472 1.00 97.06 83 HIS A N 1
ATOM 617 C CA . HIS A 1 83 ? 9.681 -8.707 -20.530 1.00 97.06 83 HIS A CA 1
ATOM 618 C C . HIS A 1 83 ? 8.293 -8.047 -20.486 1.00 97.06 83 HIS A C 1
ATOM 620 O O . HIS A 1 83 ? 7.277 -8.738 -20.621 1.00 97.06 83 HIS A O 1
ATOM 626 N N . GLY A 1 84 ? 8.214 -6.734 -20.265 1.00 97.69 84 GLY A N 1
ATOM 627 C CA . GLY A 1 84 ? 6.950 -6.003 -20.257 1.00 97.69 84 GLY A CA 1
ATOM 628 C C . GLY A 1 84 ? 7.011 -4.681 -19.491 1.00 97.69 84 GLY A C 1
ATOM 629 O O . GLY A 1 84 ? 8.098 -4.181 -19.186 1.00 97.69 84 GLY A O 1
ATOM 630 N N . PRO A 1 85 ? 5.847 -4.090 -19.175 1.00 98.50 85 PRO A N 1
ATOM 631 C CA . PRO A 1 85 ? 5.789 -2.835 -18.450 1.00 98.50 85 PRO A CA 1
ATOM 632 C C . PRO A 1 85 ? 6.197 -3.022 -16.987 1.00 98.50 85 PRO A C 1
ATOM 634 O O . PRO A 1 85 ? 5.927 -4.056 -16.363 1.00 98.50 85 PRO A O 1
ATOM 637 N N . VAL A 1 86 ? 6.807 -1.980 -16.425 1.00 98.69 86 VAL A N 1
ATOM 638 C CA . VAL A 1 86 ? 7.192 -1.894 -15.015 1.00 98.69 86 VAL A CA 1
ATOM 639 C C . VAL A 1 86 ? 6.416 -0.765 -14.352 1.00 98.69 86 VAL A C 1
ATOM 641 O O . VAL A 1 86 ? 6.520 0.400 -14.742 1.00 98.69 86 VAL A O 1
ATOM 644 N N . LEU A 1 87 ? 5.641 -1.114 -13.328 1.00 98.56 87 LEU A N 1
ATOM 645 C CA . LEU A 1 87 ? 4.917 -0.152 -12.507 1.00 98.56 87 LEU A CA 1
ATOM 646 C C . LEU A 1 87 ? 5.884 0.517 -11.527 1.00 98.56 87 LEU A C 1
ATOM 648 O O . LEU A 1 87 ? 6.661 -0.151 -10.853 1.00 98.56 87 LEU A O 1
ATOM 652 N N . VAL A 1 88 ? 5.806 1.834 -11.386 1.00 97.06 88 VAL A N 1
ATOM 653 C CA . VAL A 1 88 ? 6.520 2.587 -10.353 1.00 97.06 88 VAL A CA 1
ATOM 654 C C . VAL A 1 88 ? 5.494 3.367 -9.544 1.00 97.06 88 VAL A C 1
ATOM 656 O O . VAL A 1 88 ? 5.047 4.439 -9.951 1.00 97.06 88 VAL A O 1
ATOM 659 N N . GLN A 1 89 ? 5.096 2.817 -8.399 1.00 94.75 89 GLN A N 1
ATOM 660 C CA . GLN A 1 89 ? 4.188 3.494 -7.482 1.00 94.75 89 GLN A CA 1
ATOM 661 C C . GLN A 1 89 ? 4.984 4.468 -6.611 1.00 94.75 89 GLN A C 1
ATOM 663 O O . GLN A 1 89 ? 5.915 4.074 -5.909 1.00 94.75 89 GLN A O 1
ATOM 668 N N . VAL A 1 90 ? 4.591 5.739 -6.633 1.00 89.00 90 VAL A N 1
ATOM 669 C CA . VAL A 1 90 ? 5.193 6.812 -5.831 1.00 89.00 90 VAL A CA 1
ATOM 670 C C . VAL A 1 90 ? 4.114 7.602 -5.099 1.00 89.00 90 VAL A C 1
ATOM 672 O O . VAL A 1 90 ? 3.046 7.863 -5.660 1.00 89.00 90 VAL A O 1
ATOM 675 N N . PRO A 1 91 ? 4.347 8.026 -3.848 1.00 78.81 91 PRO A N 1
ATOM 676 C CA . PRO A 1 91 ? 3.384 8.831 -3.112 1.00 78.81 91 PRO A CA 1
ATOM 677 C C . PRO A 1 91 ? 3.040 10.129 -3.867 1.00 78.81 91 PRO A C 1
ATOM 679 O O . PRO A 1 91 ? 3.809 10.650 -4.679 1.00 78.81 91 PRO A O 1
ATOM 682 N N . ARG A 1 92 ? 1.824 10.639 -3.621 1.00 67.12 92 ARG A N 1
ATOM 683 C CA . ARG A 1 92 ? 1.275 11.814 -4.317 1.00 67.12 92 ARG A CA 1
ATOM 684 C C . ARG A 1 92 ? 2.174 13.044 -4.157 1.00 67.12 92 ARG A C 1
ATOM 686 O O . ARG A 1 92 ? 2.838 13.225 -3.141 1.00 67.12 92 ARG A O 1
ATOM 693 N N . ARG A 1 93 ? 2.105 13.945 -5.142 1.00 52.25 93 ARG A N 1
ATOM 694 C CA . ARG A 1 93 ? 2.686 15.292 -5.058 1.00 52.25 93 ARG A CA 1
ATOM 695 C C . ARG A 1 93 ? 2.138 16.017 -3.820 1.00 52.25 93 ARG A C 1
ATOM 697 O O . ARG A 1 93 ? 0.940 15.949 -3.557 1.00 52.25 93 ARG A O 1
ATOM 704 N N . GLY A 1 94 ? 3.004 16.707 -3.080 1.00 50.59 94 GLY A N 1
ATOM 705 C CA . GLY A 1 94 ? 2.602 17.471 -1.891 1.00 50.59 94 GLY A CA 1
ATOM 706 C C . GLY A 1 94 ? 2.528 16.656 -0.601 1.00 50.59 94 GLY A C 1
ATOM 707 O O . GLY A 1 94 ? 2.006 17.144 0.396 1.00 50.59 94 GLY A O 1
ATOM 708 N N . TYR A 1 95 ? 3.067 15.435 -0.592 1.00 53.06 95 TYR A N 1
ATOM 709 C CA . TYR A 1 95 ? 3.222 14.635 0.617 1.00 53.06 95 TYR A CA 1
ATOM 710 C C . TYR A 1 95 ? 4.386 15.158 1.480 1.00 53.06 95 TYR A C 1
ATOM 712 O O . TYR A 1 95 ? 5.369 14.466 1.692 1.00 53.06 95 TYR A O 1
ATOM 720 N N . VAL A 1 96 ? 4.255 16.414 1.920 1.00 51.53 96 VAL A N 1
ATOM 721 C CA . VAL A 1 96 ? 5.147 17.217 2.774 1.00 51.53 96 VAL A CA 1
ATOM 722 C C . VAL A 1 96 ? 6.591 17.363 2.244 1.00 51.53 96 VAL A C 1
ATOM 724 O O . VAL A 1 96 ? 7.254 16.368 1.955 1.00 51.53 96 VAL A O 1
ATOM 727 N N . PRO A 1 97 ? 7.145 18.586 2.124 1.00 52.47 97 PRO A N 1
ATOM 728 C CA . PRO A 1 97 ? 8.581 18.757 1.923 1.00 52.47 97 PRO A CA 1
ATOM 729 C C . PRO A 1 97 ? 9.310 18.194 3.146 1.00 52.47 97 PRO A C 1
ATOM 731 O O . PRO A 1 97 ? 9.390 18.830 4.195 1.00 52.47 97 PRO A O 1
ATOM 734 N N . ARG A 1 98 ? 9.799 16.961 3.031 1.00 69.62 98 ARG A N 1
ATOM 735 C CA . ARG A 1 98 ? 10.591 16.331 4.081 1.00 69.62 98 ARG A CA 1
ATOM 736 C C . ARG A 1 98 ? 12.062 16.521 3.797 1.00 69.62 98 ARG A C 1
ATOM 738 O O . ARG A 1 98 ? 12.491 16.517 2.641 1.00 69.62 98 ARG A O 1
ATOM 745 N N . MET A 1 99 ? 12.819 16.723 4.859 1.00 80.25 99 MET A N 1
ATOM 746 C CA . MET A 1 99 ? 14.240 16.999 4.755 1.00 80.25 99 MET A CA 1
ATOM 747 C C . MET A 1 99 ? 15.020 15.682 4.731 1.00 80.25 99 MET A C 1
ATOM 749 O O . MET A 1 99 ? 14.659 14.711 5.395 1.00 80.25 99 MET A O 1
ATOM 753 N N . ALA A 1 100 ? 16.081 15.639 3.936 1.00 81.38 100 ALA A N 1
ATOM 754 C CA . ALA A 1 100 ? 17.034 14.536 3.900 1.00 81.38 100 ALA A CA 1
ATOM 755 C C . ALA A 1 100 ? 18.457 15.089 3.902 1.00 81.38 100 ALA A C 1
ATOM 757 O O . ALA A 1 100 ? 18.675 16.249 3.538 1.00 81.38 100 ALA A O 1
ATOM 758 N N . CYS A 1 101 ? 19.434 14.258 4.265 1.00 80.88 101 CYS A N 1
ATOM 759 C CA . CYS A 1 101 ? 20.841 14.623 4.167 1.00 80.88 101 CYS A CA 1
ATOM 760 C C . CYS A 1 101 ? 21.188 15.018 2.724 1.00 80.88 101 CYS A C 1
ATOM 762 O O . CYS A 1 101 ? 20.932 14.266 1.780 1.00 80.88 101 CYS A O 1
ATOM 764 N N . ALA A 1 102 ? 21.823 16.172 2.533 1.00 81.88 102 ALA A N 1
ATOM 765 C CA . ALA A 1 102 ? 22.311 16.584 1.221 1.00 81.88 102 ALA A CA 1
ATOM 766 C C . ALA A 1 102 ? 23.455 15.687 0.713 1.00 81.88 102 ALA A C 1
ATOM 768 O O . ALA A 1 102 ? 23.628 15.571 -0.499 1.00 81.88 102 ALA A O 1
ATOM 769 N N . THR A 1 103 ? 24.192 15.038 1.624 1.00 76.44 103 THR A N 1
ATOM 770 C CA . THR A 1 103 ? 25.348 14.182 1.321 1.00 76.44 103 THR A CA 1
ATOM 771 C C . THR A 1 103 ? 24.932 12.740 1.020 1.00 76.44 103 THR A C 1
ATOM 773 O O . THR A 1 103 ? 25.045 12.297 -0.119 1.00 76.44 103 THR A O 1
ATOM 776 N N . CYS A 1 104 ? 24.422 12.001 2.012 1.00 69.31 104 CYS A N 1
ATOM 777 C CA . CYS A 1 104 ? 24.124 10.568 1.866 1.00 69.31 104 CYS A CA 1
ATOM 778 C C . CYS A 1 104 ? 22.656 10.259 1.527 1.00 69.31 104 CYS A C 1
ATOM 780 O O . CYS A 1 104 ? 22.318 9.112 1.260 1.00 69.31 104 CYS A O 1
ATOM 782 N N . ARG A 1 105 ? 21.779 11.275 1.509 1.00 69.38 105 ARG A N 1
ATOM 783 C CA . ARG A 1 105 ? 20.329 11.157 1.251 1.00 69.38 105 ARG A CA 1
ATOM 784 C C . ARG A 1 105 ? 19.519 10.380 2.294 1.00 69.38 105 ARG A C 1
ATOM 786 O O . ARG A 1 105 ? 18.344 10.120 2.049 1.00 69.38 105 ARG A O 1
ATOM 793 N N . ALA A 1 106 ? 20.089 10.076 3.460 1.00 70.88 106 ALA A N 1
ATOM 794 C CA . ALA A 1 106 ? 19.325 9.523 4.575 1.00 70.88 106 ALA A CA 1
ATOM 795 C C . ALA A 1 106 ? 18.198 10.492 5.010 1.00 70.88 106 ALA A C 1
ATOM 797 O O . ALA A 1 106 ? 18.438 11.707 5.058 1.00 70.88 106 ALA A O 1
ATOM 798 N N . PRO A 1 107 ? 16.983 10.000 5.326 1.00 76.88 107 PRO A N 1
ATOM 799 C CA . PRO A 1 107 ? 15.889 10.837 5.819 1.00 76.88 107 PRO A CA 1
ATOM 800 C C . PRO A 1 107 ? 16.255 11.573 7.115 1.00 76.88 107 PRO A C 1
ATOM 802 O O . PRO A 1 107 ? 16.830 10.980 8.027 1.00 76.88 107 PRO A O 1
ATOM 805 N N . ALA A 1 108 ? 15.887 12.851 7.232 1.00 84.75 108 ALA A N 1
ATOM 806 C CA . ALA A 1 108 ? 16.125 13.627 8.445 1.00 84.75 108 ALA A CA 1
ATOM 807 C C . ALA A 1 108 ? 15.033 13.351 9.493 1.00 84.75 108 ALA A C 1
ATOM 809 O O . ALA A 1 108 ? 13.838 13.553 9.244 1.00 84.75 108 ALA A O 1
ATOM 810 N N . ARG A 1 109 ? 15.455 12.872 10.668 1.00 86.19 109 ARG A N 1
ATOM 811 C CA . ARG A 1 109 ? 14.589 12.482 11.791 1.00 86.19 109 ARG A CA 1
ATOM 812 C C . ARG A 1 109 ? 14.860 13.347 13.020 1.00 86.19 109 ARG A C 1
ATOM 814 O O . ARG A 1 109 ? 15.998 13.732 13.262 1.00 86.19 109 ARG A O 1
ATOM 821 N N . CYS A 1 110 ? 13.805 13.624 13.780 1.00 85.50 110 CYS A N 1
ATOM 822 C CA . CYS A 1 110 ? 13.835 14.340 15.048 1.00 85.50 110 CYS A CA 1
ATOM 823 C C . CYS A 1 110 ? 14.551 13.508 16.109 1.00 85.50 110 CYS A C 1
ATOM 825 O O . CYS A 1 110 ? 14.179 12.356 16.335 1.00 85.50 110 CYS A O 1
ATOM 827 N N . VAL A 1 111 ? 15.499 14.116 16.820 1.00 86.06 111 VAL A N 1
ATOM 828 C CA . VAL A 1 111 ? 16.267 13.429 17.873 1.00 86.06 111 VAL A CA 1
ATOM 829 C C . VAL A 1 111 ? 15.405 12.978 19.058 1.00 86.06 111 VAL A C 1
ATOM 831 O O . VAL A 1 111 ? 15.750 12.032 19.752 1.00 86.06 111 VAL A O 1
ATOM 834 N N . HIS A 1 112 ? 14.256 13.626 19.279 1.00 83.94 112 HIS A N 1
ATOM 835 C CA . HIS A 1 112 ? 13.387 13.354 20.427 1.00 83.94 112 HIS A CA 1
ATOM 836 C C . HIS A 1 112 ? 12.386 12.217 20.189 1.00 83.94 112 HIS A C 1
ATOM 838 O O . HIS A 1 112 ? 12.059 11.476 21.108 1.00 83.94 112 HIS A O 1
ATOM 844 N N . CYS A 1 113 ? 11.803 12.117 18.993 1.00 78.00 113 CYS A N 1
ATOM 845 C CA . CYS A 1 113 ? 10.718 11.158 18.724 1.00 78.00 113 CYS A CA 1
ATOM 846 C C . CYS A 1 113 ? 10.943 10.311 17.470 1.00 78.00 113 CYS A C 1
ATOM 848 O O . CYS A 1 113 ? 10.045 9.583 17.059 1.00 78.00 113 CYS A O 1
ATOM 850 N N . SER A 1 114 ? 12.101 10.447 16.814 1.00 81.50 114 SER A N 1
ATOM 851 C CA . SER A 1 114 ? 12.405 9.844 15.505 1.00 81.50 114 SER A CA 1
ATOM 852 C C . SER A 1 114 ? 11.429 10.220 14.381 1.00 81.50 114 SER A C 1
ATOM 854 O O . SER A 1 114 ? 11.480 9.662 13.277 1.00 81.50 114 SER A O 1
ATOM 856 N N . GLY A 1 115 ? 10.561 11.200 14.650 1.00 77.69 115 GLY A N 1
ATOM 857 C CA . GLY A 1 115 ? 9.581 11.718 13.718 1.00 77.69 115 GLY A CA 1
ATOM 858 C C . GLY A 1 115 ? 10.239 12.468 12.563 1.00 77.69 115 GLY A C 1
ATOM 859 O O . GLY A 1 115 ? 11.341 12.998 12.698 1.00 77.69 115 GLY A O 1
ATOM 860 N N . PRO A 1 116 ? 9.595 12.506 11.399 1.00 78.00 116 PRO A N 1
ATOM 861 C CA . PRO A 1 116 ? 10.151 13.151 10.227 1.00 78.00 116 PRO A CA 1
ATOM 862 C C . PRO A 1 116 ? 10.248 14.676 10.382 1.00 78.00 116 PRO A C 1
ATOM 864 O O . PRO A 1 116 ? 9.320 15.322 10.875 1.00 78.00 116 PRO A O 1
ATOM 867 N N . LEU A 1 117 ? 11.344 15.253 9.885 1.00 84.75 117 LEU A N 1
ATOM 868 C CA . LEU A 1 117 ? 11.560 16.699 9.883 1.00 84.75 117 LEU A CA 1
ATOM 869 C C . LEU A 1 117 ? 11.039 17.359 8.597 1.00 84.75 117 LEU A C 1
ATOM 871 O O . LEU A 1 117 ? 11.192 16.828 7.491 1.00 84.75 117 LEU A O 1
ATOM 875 N N . GLN A 1 118 ? 10.446 18.540 8.752 1.00 81.31 118 GLN A N 1
ATOM 876 C CA . GLN A 1 118 ? 9.968 19.409 7.675 1.00 81.31 118 GLN A CA 1
ATOM 877 C C . GLN A 1 118 ? 10.522 20.822 7.847 1.00 81.31 118 GLN A C 1
ATOM 879 O O . GLN A 1 118 ? 10.719 21.271 8.974 1.00 81.31 118 GLN A O 1
ATOM 884 N N . ALA A 1 119 ? 10.754 21.516 6.736 1.00 78.81 119 ALA A N 1
ATOM 885 C CA . ALA A 1 119 ? 11.169 22.914 6.741 1.00 78.81 119 ALA A CA 1
ATOM 886 C C . ALA A 1 119 ? 9.999 23.807 6.300 1.00 78.81 119 ALA A C 1
ATOM 888 O O . ALA A 1 119 ? 9.414 23.560 5.242 1.00 78.81 119 ALA A O 1
ATOM 889 N N . GLN A 1 120 ? 9.658 24.828 7.094 1.00 67.19 120 GLN A N 1
ATOM 890 C CA . GLN A 1 120 ? 8.671 25.864 6.724 1.00 67.19 120 GLN A CA 1
ATOM 891 C C . GLN A 1 120 ? 9.324 27.163 6.206 1.00 67.19 120 GLN A C 1
ATOM 893 O O . GLN A 1 120 ? 8.635 28.057 5.724 1.00 67.19 120 GLN A O 1
ATOM 898 N N . GLY A 1 121 ? 10.657 27.234 6.237 1.00 64.94 121 GLY A N 1
ATOM 899 C CA . GLY A 1 121 ? 11.502 28.314 5.723 1.00 64.94 121 GLY A CA 1
ATOM 900 C C . GLY A 1 121 ? 12.959 27.844 5.643 1.00 64.94 121 GLY A C 1
ATOM 901 O O . GLY A 1 121 ? 13.226 26.669 5.892 1.00 64.94 121 GLY A O 1
ATOM 902 N N . ALA A 1 122 ? 13.900 28.731 5.301 1.00 62.28 122 ALA A N 1
ATOM 903 C CA . ALA A 1 122 ? 15.321 28.370 5.191 1.00 62.28 122 ALA A CA 1
ATOM 904 C C . ALA A 1 122 ? 15.901 27.809 6.508 1.00 62.28 122 ALA A C 1
ATOM 906 O O . ALA A 1 122 ? 16.674 26.856 6.457 1.00 62.28 122 ALA A O 1
ATOM 907 N N . ASP A 1 123 ? 15.432 28.320 7.656 1.00 67.38 123 ASP A N 1
ATOM 908 C CA . ASP A 1 123 ? 15.966 27.996 8.988 1.00 67.38 123 ASP A CA 1
ATOM 909 C C . ASP A 1 123 ? 14.907 27.493 9.996 1.00 67.38 123 ASP A C 1
ATOM 911 O O . ASP A 1 123 ? 15.206 27.316 11.174 1.00 67.38 123 ASP A O 1
ATOM 915 N N . ASP A 1 124 ? 13.664 27.234 9.565 1.00 80.31 124 ASP A N 1
ATOM 916 C CA . ASP A 1 124 ? 12.593 26.726 10.446 1.00 80.31 124 ASP A CA 1
ATOM 917 C C . ASP A 1 124 ? 12.352 25.231 10.209 1.00 80.31 124 ASP A C 1
ATOM 919 O O . ASP A 1 124 ? 11.433 24.825 9.489 1.00 80.31 124 ASP A O 1
ATOM 923 N N . LEU A 1 125 ? 13.234 24.410 10.786 1.00 86.62 125 LEU A N 1
ATOM 924 C CA . LEU A 1 125 ? 13.147 22.953 10.772 1.00 86.62 125 LEU A CA 1
ATOM 925 C C . LEU A 1 125 ? 12.342 22.474 11.982 1.00 86.62 125 LEU A C 1
ATOM 927 O O . LEU A 1 125 ? 12.692 22.756 13.126 1.00 86.62 125 LEU A O 1
ATOM 931 N N . ARG A 1 126 ? 11.265 21.725 11.748 1.00 87.81 126 ARG A N 1
ATOM 932 C CA . ARG A 1 126 ? 10.385 21.217 12.808 1.00 87.81 126 ARG A CA 1
ATOM 933 C C . ARG A 1 126 ? 10.051 19.755 12.609 1.00 87.81 126 ARG A C 1
ATOM 935 O O . ARG A 1 126 ? 9.936 19.269 11.484 1.00 87.81 126 ARG A O 1
ATOM 942 N N . CYS A 1 127 ? 9.835 19.058 13.715 1.00 84.94 127 CYS A N 1
ATOM 943 C CA . CYS A 1 127 ? 9.255 17.728 13.690 1.00 84.94 127 CYS A CA 1
ATOM 944 C C . CYS A 1 127 ? 7.769 17.798 13.330 1.00 84.94 127 CYS A C 1
ATOM 946 O O . CYS A 1 127 ? 6.998 18.512 13.966 1.00 84.94 127 CYS A O 1
ATOM 948 N N . ASP A 1 128 ? 7.358 17.007 12.345 1.00 76.62 128 ASP A N 1
ATOM 949 C CA . ASP A 1 128 ? 5.963 16.895 11.906 1.00 76.62 128 ASP A CA 1
ATOM 950 C C . ASP A 1 128 ? 5.061 16.191 12.935 1.00 76.62 128 ASP A C 1
ATOM 952 O O . ASP A 1 128 ? 3.848 16.357 12.917 1.00 76.62 128 ASP A O 1
ATOM 956 N N . TRP A 1 129 ? 5.640 15.397 13.841 1.00 76.50 129 TRP A N 1
ATOM 957 C CA . TRP A 1 129 ? 4.878 14.656 14.850 1.00 76.50 129 TRP A CA 1
ATOM 958 C C . TRP A 1 129 ? 4.719 15.426 16.156 1.00 76.50 129 TRP A C 1
ATOM 960 O O . TRP A 1 129 ? 3.608 15.582 16.646 1.00 76.50 129 TRP A O 1
ATOM 970 N N . CYS A 1 130 ? 5.823 15.902 16.736 1.00 77.81 130 CYS A N 1
ATOM 971 C CA . CYS A 1 130 ? 5.796 16.559 18.045 1.00 77.81 130 CYS A CA 1
ATOM 972 C C . CYS A 1 130 ? 5.845 18.091 17.971 1.00 77.81 130 CYS A C 1
ATOM 974 O O . CYS A 1 130 ? 5.821 18.745 19.009 1.00 77.81 130 CYS A O 1
ATOM 976 N N . GLY A 1 131 ? 5.974 18.680 16.776 1.00 81.25 131 GLY A N 1
ATOM 977 C CA . GLY A 1 131 ? 6.023 20.134 16.574 1.00 81.25 131 GLY A CA 1
ATOM 978 C C . GLY A 1 131 ? 7.300 20.824 17.071 1.00 81.25 131 GLY A C 1
ATOM 979 O O . GLY A 1 131 ? 7.465 22.028 16.861 1.00 81.25 131 GLY A O 1
ATOM 980 N N . ARG A 1 132 ? 8.214 20.084 17.714 1.00 84.75 132 ARG A N 1
ATOM 981 C CA . ARG A 1 132 ? 9.471 20.613 18.254 1.00 84.75 132 ARG A CA 1
ATOM 982 C C . ARG A 1 132 ? 10.358 21.133 17.122 1.00 84.75 132 ARG A C 1
ATOM 984 O O . ARG A 1 132 ? 10.537 20.446 16.115 1.00 84.75 132 ARG A O 1
ATOM 991 N N . ALA A 1 133 ? 10.906 22.330 17.308 1.00 87.75 133 ALA A N 1
ATOM 992 C CA . ALA A 1 133 ? 11.934 22.873 16.430 1.00 87.75 133 ALA A CA 1
ATOM 993 C C . ALA A 1 133 ? 13.235 22.072 16.582 1.00 87.75 133 ALA A C 1
ATOM 995 O O . ALA A 1 133 ? 13.602 21.691 17.692 1.00 87.75 133 ALA A O 1
ATOM 996 N N . GLU A 1 134 ? 13.901 21.804 15.467 1.00 86.38 134 GLU A N 1
ATOM 997 C CA . GLU A 1 134 ? 15.166 21.081 15.406 1.00 86.38 134 GLU A CA 1
ATOM 998 C C . GLU A 1 134 ? 16.263 22.050 14.962 1.00 86.38 134 GLU A C 1
ATOM 1000 O O . GLU A 1 134 ? 16.341 22.431 13.795 1.00 86.38 134 GLU A O 1
ATOM 1005 N N . SER A 1 135 ? 17.108 22.459 15.902 1.00 82.75 135 SER A N 1
ATOM 1006 C CA . SER A 1 135 ? 18.248 23.338 15.650 1.00 82.75 135 SER A CA 1
ATOM 1007 C C . SER A 1 135 ? 19.536 22.522 15.727 1.00 82.75 135 SER A C 1
ATOM 1009 O O . SER A 1 135 ? 19.879 22.020 16.794 1.00 82.75 135 SER A O 1
ATOM 1011 N N . GLY A 1 136 ? 20.265 22.410 14.614 1.00 83.06 136 GLY A N 1
ATOM 1012 C CA . GLY A 1 136 ? 21.552 21.701 14.584 1.00 83.06 136 GLY A CA 1
ATOM 1013 C C . GLY A 1 136 ? 21.457 20.207 14.265 1.00 83.06 136 GLY A C 1
ATOM 1014 O O . GLY A 1 136 ? 22.233 19.410 14.792 1.00 83.06 136 GLY A O 1
ATOM 1015 N N . TRP A 1 137 ? 20.531 19.818 13.384 1.00 88.69 137 TRP A N 1
ATOM 1016 C CA . TRP A 1 137 ? 20.452 18.442 12.894 1.00 88.69 137 TRP A CA 1
ATOM 1017 C C . TRP A 1 137 ? 21.776 17.986 12.257 1.00 88.69 137 TRP A C 1
ATOM 1019 O O . TRP A 1 137 ? 22.333 18.667 11.394 1.00 88.69 137 TRP A O 1
ATOM 1029 N N . HIS A 1 138 ? 22.234 16.793 12.637 1.00 89.56 138 HIS A N 1
ATOM 1030 C CA . HIS A 1 138 ? 23.345 16.091 11.999 1.00 89.56 138 HIS A CA 1
ATOM 1031 C C . HIS A 1 138 ? 22.869 14.726 11.512 1.00 89.56 138 HIS A C 1
ATOM 1033 O O . HIS A 1 138 ? 22.090 14.043 12.179 1.00 89.56 138 HIS A O 1
ATOM 1039 N N . CYS A 1 139 ? 23.343 14.317 10.339 1.00 85.06 139 CYS A N 1
ATOM 1040 C CA . CYS A 1 139 ? 22.993 13.024 9.782 1.00 85.06 139 CYS A CA 1
ATOM 1041 C C . CYS A 1 139 ? 23.594 11.891 10.625 1.00 85.06 139 CYS A C 1
ATOM 1043 O O . CYS A 1 139 ? 24.821 11.831 10.722 1.00 85.06 139 CYS A O 1
ATOM 1045 N N . PRO A 1 140 ? 22.782 10.956 11.152 1.00 81.69 140 PRO A N 1
ATOM 1046 C CA . PRO A 1 140 ? 23.302 9.827 11.923 1.00 81.69 140 PRO A CA 1
ATOM 1047 C C . PRO A 1 140 ? 24.146 8.870 11.067 1.00 81.69 140 PRO A C 1
ATOM 1049 O O . PRO A 1 140 ? 25.027 8.206 11.594 1.00 81.69 140 PRO A O 1
ATOM 1052 N N . GLU A 1 141 ? 23.925 8.844 9.747 1.00 79.88 141 GLU A N 1
ATOM 1053 C CA . GLU A 1 141 ? 24.627 7.938 8.827 1.00 79.88 141 GLU A CA 1
ATOM 1054 C C . GLU A 1 141 ? 26.001 8.454 8.383 1.00 79.88 141 GLU A C 1
ATOM 1056 O O . GLU A 1 141 ? 26.905 7.673 8.109 1.00 79.88 141 GLU A O 1
ATOM 1061 N N . CYS A 1 142 ? 26.165 9.773 8.224 1.00 82.38 142 CYS A N 1
ATOM 1062 C CA . CYS A 1 142 ? 27.379 10.330 7.612 1.00 82.38 142 CYS A CA 1
ATOM 1063 C C . CYS A 1 142 ? 27.926 11.597 8.285 1.00 82.38 142 CYS A C 1
ATOM 1065 O O . CYS A 1 142 ? 28.829 12.225 7.737 1.00 82.38 142 CYS A O 1
ATOM 1067 N N . GLY A 1 143 ? 27.331 12.052 9.392 1.00 87.62 143 GLY A N 1
ATOM 1068 C CA . GLY A 1 143 ? 27.723 13.277 10.103 1.00 87.62 143 GLY A CA 1
ATOM 1069 C C . GLY A 1 143 ? 27.445 14.591 9.358 1.00 87.62 143 GLY A C 1
ATOM 1070 O O . GLY A 1 143 ? 27.746 15.669 9.861 1.00 87.62 143 GLY A O 1
ATOM 1071 N N . GLY A 1 144 ? 26.865 14.540 8.155 1.00 88.19 144 GLY A N 1
ATOM 1072 C CA . GLY A 1 144 ? 26.576 15.733 7.362 1.00 88.19 144 GLY A CA 1
ATOM 1073 C C . GLY A 1 144 ? 25.469 16.588 7.984 1.00 88.19 144 GLY A C 1
ATOM 1074 O O . GLY A 1 144 ? 24.436 16.059 8.379 1.00 88.19 144 GLY A O 1
ATOM 1075 N N . PHE A 1 145 ? 25.650 17.907 8.003 1.00 87.75 145 PHE A N 1
ATOM 1076 C CA . PHE A 1 145 ? 24.698 18.877 8.574 1.00 87.75 145 PHE A CA 1
ATOM 1077 C C . PHE A 1 145 ? 23.809 19.559 7.522 1.00 87.75 145 PHE A C 1
ATOM 1079 O O . PHE A 1 145 ? 22.795 20.174 7.837 1.00 87.75 145 PHE A O 1
ATOM 1086 N N . ARG A 1 146 ? 24.175 19.466 6.236 1.00 85.62 146 ARG A N 1
ATOM 1087 C CA . ARG A 1 146 ? 23.389 20.070 5.156 1.00 85.62 146 ARG A CA 1
ATOM 1088 C C . ARG A 1 146 ? 22.144 19.241 4.885 1.00 85.62 146 ARG A C 1
ATOM 1090 O O . ARG A 1 146 ? 22.236 18.048 4.586 1.00 85.62 146 ARG A O 1
ATOM 1097 N N . LEU A 1 147 ? 20.997 19.904 4.907 1.00 84.12 147 LEU A N 1
ATOM 1098 C CA . LEU A 1 147 ? 19.717 19.325 4.539 1.00 84.12 147 LEU A CA 1
ATOM 1099 C C . LEU A 1 147 ? 19.319 19.745 3.128 1.00 84.12 147 LEU A C 1
ATOM 1101 O O . LEU A 1 147 ? 19.658 20.824 2.648 1.00 84.12 147 LEU A O 1
ATOM 1105 N N . ARG A 1 148 ? 18.560 18.882 2.464 1.00 77.00 148 ARG A N 1
ATOM 1106 C CA . ARG A 1 148 ? 17.881 19.194 1.210 1.00 77.00 148 ARG A CA 1
ATOM 1107 C C . ARG A 1 148 ? 16.407 18.865 1.335 1.00 77.00 148 ARG A C 1
ATOM 1109 O O . ARG A 1 148 ? 16.048 17.821 1.879 1.00 77.00 148 ARG A O 1
ATOM 1116 N N . ALA A 1 149 ? 15.568 19.708 0.742 1.00 70.38 149 ALA A N 1
ATOM 1117 C CA . ALA A 1 149 ? 14.178 19.357 0.525 1.00 70.38 149 ALA A CA 1
ATOM 1118 C C . ALA A 1 149 ? 14.114 18.141 -0.410 1.00 70.38 149 ALA A C 1
ATOM 1120 O O . ALA A 1 149 ? 14.592 18.164 -1.554 1.00 70.38 149 ALA A O 1
ATOM 1121 N N . GLN A 1 150 ? 13.523 17.057 0.076 1.00 63.97 150 GLN A N 1
ATOM 1122 C CA . GLN A 1 150 ? 13.189 15.909 -0.740 1.00 63.97 150 GLN A CA 1
ATOM 1123 C C . GLN A 1 150 ? 11.777 16.121 -1.283 1.00 63.97 150 GLN A C 1
ATOM 1125 O O . GLN A 1 150 ? 10.779 15.725 -0.690 1.00 63.97 150 GLN A O 1
ATOM 1130 N N . VAL A 1 151 ? 11.687 16.788 -2.435 1.00 53.97 151 VAL A N 1
ATOM 1131 C CA . VAL A 1 151 ? 10.431 16.829 -3.189 1.00 53.97 151 VAL A CA 1
ATOM 1132 C C . VAL A 1 151 ? 10.280 15.491 -3.903 1.00 53.97 151 VAL A C 1
ATOM 1134 O O . VAL A 1 151 ? 10.835 15.293 -4.985 1.00 53.97 151 VAL A O 1
ATOM 1137 N N . VAL A 1 152 ? 9.552 14.574 -3.272 1.00 60.00 152 VAL A N 1
ATOM 1138 C CA . VAL A 1 152 ? 9.099 13.322 -3.881 1.00 60.00 152 VAL A CA 1
ATOM 1139 C C . VAL A 1 152 ? 7.776 13.589 -4.593 1.00 60.00 152 VAL A C 1
ATOM 1141 O O . VAL A 1 152 ? 6.847 14.161 -4.022 1.00 60.00 152 VAL A O 1
ATOM 1144 N N . GLY A 1 153 ? 7.679 13.204 -5.861 1.00 65.75 153 GLY A N 1
ATOM 1145 C CA . GLY A 1 153 ? 6.418 13.279 -6.583 1.00 65.75 153 GLY A CA 1
ATOM 1146 C C . GLY A 1 153 ? 6.507 12.649 -7.961 1.00 65.75 153 GLY A C 1
ATOM 1147 O O . GLY A 1 153 ? 7.555 12.702 -8.603 1.00 65.75 153 GLY A O 1
ATOM 1148 N N . ALA A 1 154 ? 5.376 12.112 -8.422 1.00 75.12 154 ALA A N 1
ATOM 1149 C CA . ALA A 1 154 ? 5.252 11.381 -9.684 1.00 75.12 154 ALA A CA 1
ATOM 1150 C C . ALA A 1 154 ? 5.923 12.063 -10.881 1.00 75.12 154 ALA A C 1
ATOM 1152 O O . ALA A 1 154 ? 6.686 11.416 -11.586 1.00 75.12 154 ALA A O 1
ATOM 1153 N N . ARG A 1 155 ? 5.731 13.377 -11.058 1.00 77.06 155 ARG A N 1
ATOM 1154 C CA . ARG A 1 155 ? 6.326 14.131 -12.173 1.00 77.06 155 ARG A CA 1
ATOM 1155 C C . ARG A 1 155 ? 7.858 14.122 -12.149 1.00 77.06 155 ARG A C 1
ATOM 1157 O O . ARG A 1 155 ? 8.484 13.802 -13.148 1.00 77.06 155 ARG A O 1
ATOM 1164 N N . ARG A 1 156 ? 8.466 14.418 -10.994 1.00 77.88 156 ARG A N 1
ATOM 1165 C CA . ARG A 1 156 ? 9.932 14.445 -10.857 1.00 77.88 156 ARG A CA 1
ATOM 1166 C C . ARG A 1 156 ? 10.526 13.045 -10.984 1.00 77.88 156 ARG A C 1
ATOM 1168 O O . ARG A 1 156 ? 11.564 12.882 -11.614 1.00 77.88 156 ARG A O 1
ATOM 1175 N N . THR A 1 157 ? 9.872 12.042 -10.398 1.00 83.19 157 THR A N 1
ATOM 1176 C CA . THR A 1 157 ? 10.311 10.652 -10.553 1.00 83.19 157 THR A CA 1
ATOM 1177 C C . THR A 1 157 ? 10.226 10.218 -12.015 1.00 83.19 157 THR A C 1
ATOM 1179 O O . THR A 1 157 ? 11.166 9.609 -12.504 1.00 83.19 157 THR A O 1
ATOM 1182 N N . ALA A 1 158 ? 9.172 10.594 -12.745 1.00 85.81 158 ALA A N 1
ATOM 1183 C CA . ALA A 1 158 ? 9.062 10.325 -14.177 1.00 85.81 158 ALA A CA 1
ATOM 1184 C C . ALA A 1 158 ? 10.175 11.004 -14.994 1.00 85.81 158 ALA A C 1
ATOM 1186 O O . ALA A 1 158 ? 10.794 10.349 -15.825 1.00 85.81 158 ALA A O 1
ATOM 1187 N N . GLU A 1 159 ? 10.491 12.274 -14.722 1.00 84.88 159 GLU A N 1
ATOM 1188 C CA . GLU A 1 159 ? 11.595 12.993 -15.383 1.00 84.88 159 GLU A CA 1
ATOM 1189 C C . GLU A 1 159 ? 12.968 12.350 -15.134 1.00 84.88 159 GLU A C 1
ATOM 1191 O O . GLU A 1 159 ? 13.832 12.339 -16.010 1.00 84.88 159 GLU A O 1
ATOM 1196 N N . GLU A 1 160 ? 13.212 11.857 -13.922 1.00 84.94 160 GLU A N 1
ATOM 1197 C CA . GLU A 1 160 ? 14.481 11.216 -13.567 1.00 84.94 160 GLU A CA 1
ATOM 1198 C C . GLU A 1 160 ? 14.584 9.799 -14.117 1.00 84.94 160 GLU A C 1
ATOM 1200 O O . GLU A 1 160 ? 15.643 9.413 -14.607 1.00 84.94 160 GLU A O 1
ATOM 1205 N N . LEU A 1 161 ? 13.480 9.053 -14.111 1.00 88.75 161 LEU A N 1
ATOM 1206 C CA . LEU A 1 161 ? 13.400 7.749 -14.755 1.00 88.75 161 LEU A CA 1
ATOM 1207 C C . LEU A 1 161 ? 13.554 7.857 -16.272 1.00 88.75 161 LEU A C 1
ATOM 1209 O O . LEU A 1 161 ? 14.280 7.057 -16.846 1.00 88.75 161 LEU A O 1
ATOM 1213 N N . GLY A 1 162 ? 12.956 8.864 -16.913 1.00 89.19 162 GLY A N 1
ATOM 1214 C CA . GLY A 1 162 ? 13.132 9.104 -18.347 1.00 89.19 162 GLY A CA 1
ATOM 1215 C C . GLY A 1 162 ? 14.588 9.392 -18.718 1.00 89.19 162 GLY A C 1
ATOM 1216 O O . GLY A 1 162 ? 15.072 8.910 -19.735 1.00 89.19 162 GLY A O 1
ATOM 1217 N N . ARG A 1 163 ? 15.326 10.103 -17.855 1.00 87.44 163 ARG A N 1
ATOM 1218 C CA . ARG A 1 163 ? 16.774 10.311 -18.033 1.00 87.44 163 ARG A CA 1
ATOM 1219 C C . ARG A 1 163 ? 17.592 9.041 -17.810 1.00 87.44 163 ARG A C 1
ATOM 1221 O O . ARG A 1 163 ? 18.581 8.836 -18.502 1.00 87.44 163 ARG A O 1
ATOM 1228 N N . ALA A 1 164 ? 17.202 8.211 -16.848 1.00 87.00 164 ALA A N 1
ATOM 1229 C CA . ALA A 1 164 ? 17.926 6.986 -16.523 1.00 87.00 164 ALA A CA 1
ATOM 1230 C C . ALA A 1 164 ? 17.632 5.827 -17.498 1.00 87.00 164 ALA A C 1
ATOM 1232 O O . ALA A 1 164 ? 18.468 4.943 -17.666 1.00 87.00 164 ALA A O 1
ATOM 1233 N N . PHE A 1 165 ? 16.474 5.848 -18.163 1.00 91.00 165 PHE A N 1
ATOM 1234 C CA . PHE A 1 165 ? 16.043 4.866 -19.159 1.00 91.00 165 PHE A CA 1
ATOM 1235 C C . PHE A 1 165 ? 15.649 5.561 -20.480 1.00 91.00 165 PHE A C 1
ATOM 1237 O O . PHE A 1 165 ? 14.477 5.547 -20.856 1.00 91.00 165 PHE A O 1
ATOM 1244 N N . PRO A 1 166 ? 16.607 6.158 -21.216 1.00 87.56 166 PRO A N 1
ATOM 1245 C CA . PRO A 1 166 ? 16.311 7.031 -22.359 1.00 87.56 166 PRO A CA 1
ATOM 1246 C C . PRO A 1 166 ? 15.603 6.333 -23.532 1.00 87.56 166 PRO A C 1
ATOM 1248 O O . PRO A 1 166 ? 14.918 6.988 -24.309 1.00 87.56 166 PRO A O 1
ATOM 1251 N N . ALA A 1 167 ? 15.739 5.010 -23.660 1.00 91.25 167 ALA A N 1
ATOM 1252 C CA . ALA A 1 167 ? 15.101 4.216 -24.715 1.00 91.25 167 ALA A CA 1
ATOM 1253 C C . ALA A 1 167 ? 13.730 3.634 -24.314 1.00 91.25 167 ALA A C 1
ATOM 1255 O O . ALA A 1 167 ? 13.157 2.844 -25.060 1.00 91.25 167 ALA A O 1
ATOM 1256 N N . VAL A 1 168 ? 13.215 3.970 -23.126 1.00 95.50 168 VAL A N 1
ATOM 1257 C CA . VAL A 1 168 ? 12.002 3.361 -22.567 1.00 95.50 168 VAL A CA 1
ATOM 1258 C C . VAL A 1 168 ? 10.906 4.418 -22.436 1.00 95.50 168 VAL A C 1
ATOM 1260 O O . VAL A 1 168 ? 11.111 5.423 -21.754 1.00 95.50 168 VAL A O 1
ATOM 1263 N N . PRO A 1 169 ? 9.715 4.202 -23.025 1.00 96.25 169 PRO A N 1
ATOM 1264 C CA . PRO A 1 169 ? 8.590 5.109 -22.844 1.00 96.25 169 PRO A CA 1
ATOM 1265 C C . PRO A 1 169 ? 8.219 5.252 -21.364 1.00 96.25 169 PRO A C 1
ATOM 1267 O O . PRO A 1 169 ? 8.013 4.255 -20.669 1.00 96.25 169 PRO A O 1
ATOM 1270 N N . VAL A 1 170 ? 8.080 6.493 -20.894 1.00 95.94 170 VAL A N 1
ATOM 1271 C CA . VAL A 1 170 ? 7.593 6.798 -19.543 1.00 95.94 170 VAL A CA 1
ATOM 1272 C C . VAL A 1 170 ? 6.163 7.318 -19.632 1.00 95.94 170 VAL A C 1
ATOM 1274 O O . VAL A 1 170 ? 5.894 8.317 -20.294 1.00 95.94 170 VAL A O 1
ATOM 1277 N N . ARG A 1 171 ? 5.243 6.643 -18.945 1.00 95.12 171 ARG A N 1
ATOM 1278 C CA . ARG A 1 171 ? 3.828 7.012 -18.826 1.00 95.12 171 ARG A CA 1
ATOM 1279 C C . ARG A 1 171 ? 3.540 7.428 -17.392 1.00 95.12 171 ARG A C 1
ATOM 1281 O O . ARG A 1 171 ? 4.019 6.790 -16.458 1.00 95.12 171 ARG A O 1
ATOM 1288 N N . THR A 1 172 ? 2.744 8.472 -17.205 1.00 93.00 172 THR A N 1
ATOM 1289 C CA . THR A 1 172 ? 2.329 8.947 -15.882 1.00 93.00 172 THR A CA 1
ATOM 1290 C C . THR A 1 172 ? 0.832 8.730 -15.688 1.00 93.00 172 THR A C 1
ATOM 1292 O O . THR A 1 172 ? 0.045 8.999 -16.590 1.00 93.00 172 THR A O 1
ATOM 1295 N N . SER A 1 173 ? 0.437 8.249 -14.509 1.00 92.06 173 SER A N 1
ATOM 1296 C CA . SER A 1 173 ? -0.971 8.108 -14.120 1.00 92.06 173 SER A CA 1
ATOM 1297 C C . SER A 1 173 ? -1.188 8.636 -12.702 1.00 92.06 173 SER A C 1
ATOM 1299 O O . SER A 1 173 ? -0.524 8.242 -11.740 1.00 92.06 173 SER A O 1
ATOM 1301 N N . GLY A 1 174 ? -2.081 9.602 -12.532 1.00 87.25 174 GLY A N 1
ATOM 1302 C CA . GLY A 1 174 ? -2.223 10.297 -11.260 1.00 87.25 174 GLY A CA 1
ATOM 1303 C C . GLY A 1 174 ? -3.345 11.320 -11.247 1.00 87.25 174 GLY A C 1
ATOM 1304 O O . GLY A 1 174 ? -4.345 11.178 -11.932 1.00 87.25 174 GLY A O 1
ATOM 1305 N N . HIS A 1 175 ? -3.192 12.352 -10.417 1.00 75.94 175 HIS A N 1
ATOM 1306 C CA . HIS A 1 175 ? -4.271 13.308 -10.154 1.00 75.94 175 HIS A CA 1
ATOM 1307 C C . HIS A 1 175 ? -4.744 14.081 -11.394 1.00 75.94 175 HIS A C 1
ATOM 1309 O O . HIS A 1 175 ? -5.933 14.352 -11.500 1.00 75.94 175 HIS A O 1
ATOM 1315 N N . GLU A 1 176 ? -3.824 14.436 -12.293 1.00 76.00 176 GLU A N 1
ATOM 1316 C CA . GLU A 1 176 ? -4.129 15.205 -13.508 1.00 76.00 176 GLU A CA 1
ATOM 1317 C C . GLU A 1 176 ? -4.846 14.347 -14.554 1.00 76.00 176 GLU A C 1
ATOM 1319 O O . GLU A 1 176 ? -5.777 14.804 -15.209 1.00 76.00 176 GLU A O 1
ATOM 1324 N N . HIS A 1 177 ? -4.424 13.091 -14.685 1.00 86.12 177 HIS A N 1
ATOM 1325 C CA . HIS A 1 177 ? -4.979 12.142 -15.634 1.00 86.12 177 HIS A CA 1
ATOM 1326 C C . HIS A 1 177 ? -4.732 10.720 -15.128 1.00 86.12 177 HIS A C 1
ATOM 1328 O O . HIS A 1 177 ? -3.592 10.364 -14.817 1.00 86.12 177 HIS A O 1
ATOM 1334 N N . VAL A 1 178 ? -5.799 9.926 -15.023 1.00 91.75 178 VAL A N 1
ATOM 1335 C CA . VAL A 1 178 ? -5.729 8.508 -14.658 1.00 91.75 178 VAL A CA 1
ATOM 1336 C C . VAL A 1 178 ? -5.861 7.699 -15.937 1.00 91.75 178 VAL A C 1
ATOM 1338 O O . VAL A 1 178 ? -6.836 7.855 -16.666 1.00 91.75 178 VAL A O 1
ATOM 1341 N N . LEU A 1 179 ? -4.866 6.860 -16.203 1.00 94.19 179 LEU A N 1
ATOM 1342 C CA . LEU A 1 179 ? -4.919 5.877 -17.275 1.00 94.19 179 LEU A CA 1
ATOM 1343 C C . LEU A 1 179 ? -5.727 4.666 -16.793 1.00 94.19 179 LEU A C 1
ATOM 1345 O O . LEU A 1 179 ? -5.487 4.181 -15.687 1.00 94.19 179 LEU A O 1
ATOM 1349 N N . ASP A 1 180 ? -6.628 4.151 -17.629 1.00 94.25 180 ASP A N 1
ATOM 1350 C CA . ASP A 1 180 ? -7.367 2.918 -17.325 1.00 94.25 180 ASP A CA 1
ATOM 1351 C C . ASP A 1 180 ? -6.522 1.674 -17.632 1.00 94.25 180 ASP A C 1
ATOM 1353 O O . ASP A 1 180 ? -6.420 0.753 -16.816 1.00 94.25 180 ASP A O 1
ATOM 1357 N N . THR A 1 181 ? -5.866 1.661 -18.798 1.00 97.25 181 THR A N 1
ATOM 1358 C CA . THR A 1 181 ? -5.032 0.546 -19.258 1.00 97.25 181 THR A CA 1
ATOM 1359 C C . THR A 1 181 ? -3.706 1.004 -19.861 1.00 97.25 181 THR A C 1
ATOM 1361 O O . THR A 1 181 ? -3.527 2.162 -20.251 1.00 97.25 181 THR A O 1
ATOM 1364 N N . VAL A 1 182 ? -2.747 0.077 -19.930 1.00 97.38 182 VAL A N 1
ATOM 1365 C CA . VAL A 1 182 ? -1.484 0.241 -20.662 1.00 97.38 182 VAL A CA 1
ATOM 1366 C C . VAL A 1 182 ? -1.164 -1.015 -21.483 1.00 97.38 182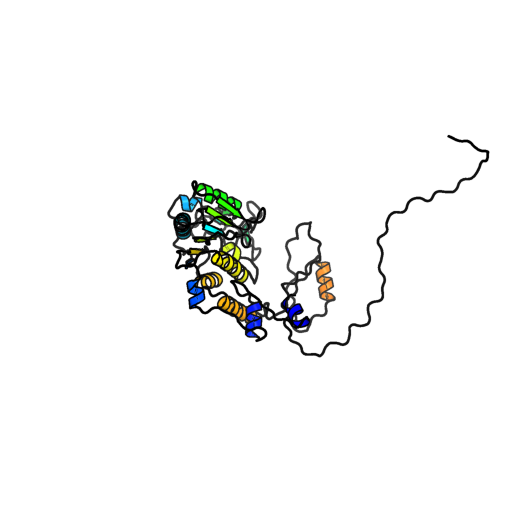 VAL A C 1
ATOM 1368 O O . VAL A 1 182 ? -1.482 -2.122 -21.040 1.00 97.38 182 VAL A O 1
ATOM 1371 N N . PRO A 1 183 ? -0.500 -0.873 -22.647 1.00 97.19 183 PRO A N 1
ATOM 1372 C CA . PRO A 1 183 ? -0.077 -2.021 -23.445 1.00 97.19 183 PRO A CA 1
ATOM 1373 C C . PRO A 1 183 ? 0.901 -2.930 -22.691 1.00 97.19 183 PRO A C 1
ATOM 1375 O O . PRO A 1 183 ? 1.649 -2.468 -21.827 1.00 97.19 183 PRO A O 1
ATOM 1378 N N . GLY A 1 184 ? 0.977 -4.197 -23.099 1.00 95.94 184 GLY A N 1
ATOM 1379 C CA . GLY A 1 184 ? 1.933 -5.178 -22.561 1.00 95.94 184 GLY A CA 1
ATOM 1380 C C . GLY A 1 184 ? 3.395 -4.961 -22.988 1.00 95.94 184 GLY A C 1
ATOM 1381 O O . GLY A 1 184 ? 4.267 -5.757 -22.635 1.00 95.94 184 GLY A O 1
ATOM 1382 N N . ALA A 1 185 ? 3.677 -3.897 -23.745 1.00 96.94 185 ALA A N 1
ATOM 1383 C CA . ALA A 1 185 ? 5.011 -3.545 -24.219 1.00 96.94 185 ALA A CA 1
ATOM 1384 C C . ALA A 1 185 ? 5.885 -2.913 -23.111 1.00 96.94 185 ALA A C 1
ATOM 1386 O O . ALA A 1 185 ? 5.353 -2.297 -22.182 1.00 96.94 185 ALA A O 1
ATOM 1387 N N . PRO A 1 186 ? 7.226 -3.005 -23.213 1.00 97.88 186 PRO A N 1
ATOM 1388 C CA . PRO A 1 186 ? 8.147 -2.339 -22.297 1.00 97.88 186 PRO A CA 1
ATOM 1389 C C . PRO A 1 186 ? 7.881 -0.838 -22.146 1.00 97.88 186 PRO A C 1
ATOM 1391 O O . PRO A 1 186 ? 7.988 -0.064 -23.097 1.00 97.88 186 PRO A O 1
ATOM 1394 N N . ALA A 1 187 ? 7.547 -0.428 -20.927 1.00 97.94 187 ALA A N 1
ATOM 1395 C CA . ALA A 1 187 ? 7.341 0.961 -20.542 1.00 97.94 187 ALA A CA 1
ATOM 1396 C C . ALA A 1 187 ? 7.486 1.108 -19.024 1.00 97.94 187 ALA A C 1
ATOM 1398 O O . ALA A 1 187 ? 7.197 0.180 -18.265 1.00 97.94 187 ALA A O 1
ATOM 1399 N N . LEU A 1 188 ? 7.881 2.294 -18.574 1.00 98.06 188 LEU A N 1
ATOM 1400 C CA . LEU A 1 188 ? 7.817 2.678 -17.168 1.00 98.06 188 LEU A CA 1
ATOM 1401 C C . LEU A 1 188 ? 6.493 3.391 -16.916 1.00 98.06 188 LEU A C 1
ATOM 1403 O O . LEU A 1 188 ? 6.202 4.406 -17.544 1.00 98.06 188 LEU A O 1
ATOM 1407 N N . VAL A 1 189 ? 5.698 2.878 -15.983 1.00 97.69 189 VAL A N 1
ATOM 1408 C CA . VAL A 1 189 ? 4.391 3.444 -15.637 1.00 97.69 189 VAL A CA 1
ATOM 1409 C C . VAL A 1 189 ? 4.468 4.043 -14.242 1.00 97.69 189 VAL A C 1
ATOM 1411 O O . VAL A 1 189 ? 4.375 3.338 -13.242 1.00 97.69 189 VAL A O 1
ATOM 1414 N N . VAL A 1 190 ? 4.659 5.355 -14.156 1.00 95.31 190 VAL A N 1
ATOM 1415 C CA . VAL A 1 190 ? 4.781 6.077 -12.886 1.00 95.31 190 VAL A CA 1
ATOM 1416 C C . VAL A 1 190 ? 3.395 6.466 -12.390 1.00 95.31 190 VAL A C 1
ATOM 1418 O O . VAL A 1 190 ? 2.747 7.338 -12.970 1.00 95.31 190 VAL A O 1
ATOM 1421 N N . SER A 1 191 ? 2.948 5.836 -11.305 1.00 94.19 191 SER A N 1
ATOM 1422 C CA . SER A 1 191 ? 1.591 6.007 -10.784 1.00 94.19 191 SER A CA 1
ATOM 1423 C C . SER A 1 191 ? 1.563 6.472 -9.336 1.00 94.19 191 SER A C 1
ATOM 1425 O O . SER A 1 191 ? 2.395 6.079 -8.519 1.00 94.19 191 SER A O 1
ATOM 1427 N N . THR A 1 192 ? 0.575 7.293 -8.985 1.00 91.12 192 THR A N 1
ATOM 1428 C CA . THR A 1 192 ? 0.253 7.526 -7.568 1.00 91.12 192 THR A CA 1
ATOM 1429 C C . THR A 1 192 ? -0.688 6.446 -7.038 1.00 91.12 192 THR A C 1
ATOM 1431 O O . THR A 1 192 ? -1.552 6.023 -7.802 1.00 91.12 192 THR A O 1
ATOM 1434 N N . PRO A 1 193 ? -0.625 6.075 -5.741 1.00 91.31 193 PRO A N 1
ATOM 1435 C CA . PRO A 1 193 ? -1.503 5.061 -5.173 1.00 91.31 193 PRO A CA 1
ATOM 1436 C C . PRO A 1 193 ? -2.988 5.257 -5.503 1.00 91.31 193 PRO A C 1
ATOM 1438 O O . PRO A 1 193 ? -3.572 6.293 -5.147 1.00 91.31 193 PRO A O 1
ATOM 1441 N N . GLY A 1 194 ? -3.592 4.237 -6.111 1.00 90.62 194 GLY A N 1
ATOM 1442 C CA . GLY A 1 194 ? -4.990 4.204 -6.545 1.00 90.62 194 GLY A CA 1
ATOM 1443 C C . GLY A 1 194 ? -5.236 4.745 -7.956 1.00 90.62 194 GLY A C 1
ATOM 1444 O O . GLY A 1 194 ? -6.394 4.929 -8.314 1.00 90.62 194 GLY A O 1
ATOM 1445 N N . ALA A 1 195 ? -4.183 5.049 -8.714 1.00 94.25 195 ALA A N 1
ATOM 1446 C CA . ALA A 1 195 ? -4.246 5.462 -10.117 1.00 94.25 195 ALA A CA 1
ATOM 1447 C C . ALA A 1 195 ? -3.434 4.517 -11.022 1.00 94.25 195 ALA A C 1
ATOM 1449 O O . ALA A 1 195 ? -3.022 4.910 -12.106 1.00 94.25 195 ALA A O 1
ATOM 1450 N N . GLU A 1 196 ? -3.132 3.302 -10.567 1.00 96.50 196 GLU A N 1
ATOM 1451 C CA . GLU A 1 196 ? -2.398 2.312 -11.352 1.00 96.50 196 GLU A CA 1
ATOM 1452 C C . GLU A 1 196 ? -3.280 1.768 -12.491 1.00 96.50 196 GLU A C 1
ATOM 1454 O O . GLU A 1 196 ? -4.308 1.154 -12.197 1.00 96.50 196 GLU A O 1
ATOM 1459 N N . PRO A 1 197 ? -2.897 1.940 -13.770 1.00 97.31 197 PRO A N 1
ATOM 1460 C CA . PRO A 1 197 ? -3.624 1.326 -14.875 1.00 97.31 197 PRO A CA 1
ATOM 1461 C C . PRO A 1 197 ? -3.423 -0.189 -14.885 1.00 97.31 197 PRO A C 1
ATOM 1463 O O . PRO A 1 197 ? -2.386 -0.696 -14.442 1.00 97.31 197 PRO A O 1
ATOM 1466 N N . VAL A 1 198 ? -4.368 -0.918 -15.476 1.00 97.75 198 VAL A N 1
ATOM 1467 C CA . VAL A 1 198 ? -4.214 -2.355 -15.737 1.00 97.75 198 VAL A CA 1
ATOM 1468 C C . VAL A 1 198 ? -3.338 -2.559 -16.976 1.00 97.75 198 VAL A C 1
ATOM 1470 O O . VAL A 1 198 ? -3.628 -2.026 -18.045 1.00 97.75 198 VAL A O 1
ATOM 1473 N N . ALA A 1 199 ? -2.261 -3.334 -16.848 1.00 97.88 199 ALA A N 1
ATOM 1474 C CA . ALA A 1 199 ? -1.421 -3.706 -17.984 1.00 97.88 199 ALA A CA 1
ATOM 1475 C C . ALA A 1 199 ? -1.969 -4.944 -18.701 1.00 97.88 199 ALA A C 1
ATOM 1477 O O . ALA A 1 199 ? -2.322 -5.932 -18.051 1.00 97.88 199 ALA A O 1
ATOM 1478 N N . GLU A 1 200 ? -1.978 -4.931 -20.033 1.00 96.88 200 GLU A N 1
ATOM 1479 C CA . GLU A 1 200 ? -2.256 -6.135 -20.824 1.00 96.88 200 GLU A CA 1
ATOM 1480 C C . GLU A 1 200 ? -1.242 -7.239 -20.478 1.00 96.88 200 GLU A C 1
ATOM 1482 O O . GLU A 1 200 ? -0.027 -7.047 -20.556 1.00 96.88 200 GLU A O 1
ATOM 1487 N N . GLY A 1 201 ? -1.740 -8.397 -20.035 1.00 95.00 201 GLY A N 1
ATOM 1488 C CA . GLY A 1 201 ? -0.896 -9.500 -19.562 1.00 95.00 201 GLY A CA 1
ATOM 1489 C C . GLY A 1 201 ? -0.201 -9.251 -18.213 1.00 95.00 201 GLY A C 1
ATOM 1490 O O . GLY A 1 201 ? 0.654 -10.044 -17.824 1.00 95.00 201 GLY A O 1
ATOM 1491 N N . GLY A 1 202 ? -0.542 -8.178 -17.493 1.00 97.94 202 GLY A N 1
ATOM 1492 C CA . GLY A 1 202 ? 0.038 -7.820 -16.197 1.00 97.94 202 GLY A CA 1
ATOM 1493 C C . GLY A 1 202 ? 1.441 -7.215 -16.286 1.00 97.94 202 GLY A C 1
ATOM 1494 O O . GLY A 1 202 ? 2.158 -7.367 -17.281 1.00 97.94 202 GLY A O 1
ATOM 1495 N N . TYR A 1 203 ? 1.850 -6.530 -15.219 1.00 98.75 203 TYR A N 1
ATOM 1496 C CA . TYR A 1 203 ? 3.188 -5.944 -15.126 1.00 98.75 203 TYR A CA 1
ATOM 1497 C C . TYR A 1 203 ? 4.256 -7.022 -14.929 1.00 98.75 203 TYR A C 1
ATOM 1499 O O . TYR A 1 203 ? 4.065 -7.963 -14.157 1.00 98.75 203 TYR A O 1
ATOM 1507 N N . ALA A 1 204 ? 5.408 -6.850 -15.579 1.00 98.69 204 ALA A N 1
ATOM 1508 C CA . ALA A 1 204 ? 6.575 -7.702 -15.357 1.00 98.69 204 ALA A CA 1
ATOM 1509 C C . ALA A 1 204 ? 7.207 -7.433 -13.981 1.00 98.69 204 ALA A C 1
ATOM 1511 O O . ALA A 1 204 ? 7.674 -8.352 -13.310 1.00 98.69 204 ALA A O 1
ATOM 1512 N N . ALA A 1 205 ? 7.178 -6.177 -13.530 1.00 98.75 205 ALA A N 1
ATOM 1513 C CA . ALA A 1 205 ? 7.599 -5.818 -12.185 1.00 98.75 205 ALA A CA 1
ATOM 1514 C C . ALA A 1 205 ? 6.855 -4.596 -11.633 1.00 98.75 205 ALA A C 1
ATOM 1516 O O . ALA A 1 205 ? 6.305 -3.797 -12.393 1.00 98.75 205 ALA A O 1
ATOM 1517 N N . ALA A 1 206 ? 6.893 -4.420 -10.311 1.00 98.56 206 ALA A N 1
ATOM 1518 C CA . ALA A 1 206 ? 6.496 -3.175 -9.660 1.00 98.56 206 ALA A CA 1
ATOM 1519 C C . ALA A 1 206 ? 7.544 -2.688 -8.654 1.00 98.56 206 ALA A C 1
ATOM 1521 O O . ALA A 1 206 ? 8.084 -3.464 -7.869 1.00 98.56 206 ALA A O 1
ATOM 1522 N N . LEU A 1 207 ? 7.784 -1.380 -8.640 1.00 97.62 207 LEU A N 1
ATOM 1523 C CA . LEU A 1 207 ? 8.587 -0.687 -7.642 1.00 97.62 207 LEU A CA 1
ATOM 1524 C C . LEU A 1 207 ? 7.655 0.155 -6.771 1.00 97.62 207 LEU A C 1
ATOM 1526 O O . LEU A 1 207 ? 7.025 1.096 -7.252 1.00 97.62 207 LEU A O 1
ATOM 1530 N N . LEU A 1 208 ? 7.567 -0.178 -5.489 1.00 95.44 208 LEU A N 1
ATOM 1531 C CA . LEU A 1 208 ? 6.803 0.564 -4.492 1.00 95.44 208 LEU A CA 1
ATOM 1532 C C . LEU A 1 208 ? 7.779 1.476 -3.751 1.00 95.44 208 LEU A C 1
ATOM 1534 O O . LEU A 1 208 ? 8.455 1.055 -2.808 1.00 95.44 208 LEU A O 1
ATOM 1538 N N . LEU A 1 209 ? 7.916 2.703 -4.246 1.00 89.25 209 LEU A N 1
ATOM 1539 C CA . LEU A 1 209 ? 8.925 3.646 -3.782 1.00 89.25 209 LEU A CA 1
ATOM 1540 C C . LEU A 1 209 ? 8.414 4.502 -2.624 1.00 89.25 209 LEU A C 1
ATOM 1542 O O . LEU A 1 209 ? 7.211 4.696 -2.445 1.00 89.25 209 LEU A O 1
ATOM 1546 N N . ASP A 1 210 ? 9.364 5.039 -1.855 1.00 80.00 210 ASP A N 1
ATOM 1547 C CA . ASP A 1 210 ? 9.106 5.978 -0.761 1.00 80.00 210 ASP A CA 1
ATOM 1548 C C . ASP A 1 210 ? 8.069 5.459 0.249 1.00 80.00 210 ASP A C 1
ATOM 1550 O O . ASP A 1 210 ? 7.221 6.205 0.746 1.00 80.00 210 ASP A O 1
ATOM 1554 N N . GLY A 1 211 ? 8.139 4.167 0.590 1.00 82.94 211 GLY A N 1
ATOM 1555 C CA . GLY A 1 211 ? 7.195 3.548 1.518 1.00 82.94 211 GLY A CA 1
ATOM 1556 C C . GLY A 1 211 ? 7.215 4.196 2.906 1.00 82.94 211 GLY A C 1
ATOM 1557 O O . GLY A 1 211 ? 6.183 4.262 3.577 1.00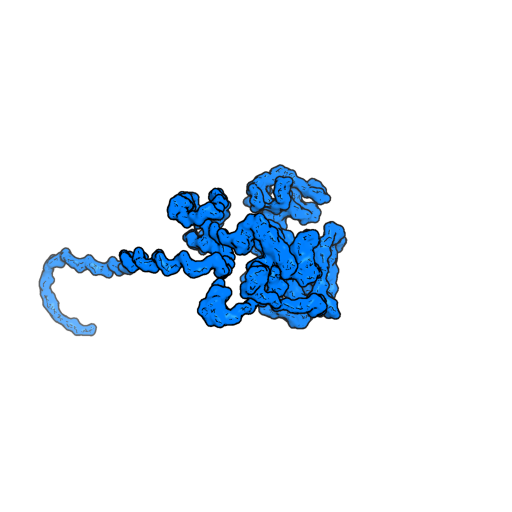 82.94 211 GLY A O 1
ATOM 1558 N N . TRP A 1 212 ? 8.350 4.792 3.288 1.00 78.38 212 TRP A N 1
ATOM 1559 C CA . TRP A 1 212 ? 8.485 5.634 4.477 1.00 78.38 212 TRP A CA 1
ATOM 1560 C C . TRP A 1 212 ? 7.453 6.774 4.513 1.00 78.38 212 TRP A C 1
ATOM 1562 O O . TRP A 1 212 ? 6.952 7.099 5.589 1.00 78.38 212 TRP A O 1
ATOM 1572 N N . ALA A 1 213 ? 7.093 7.368 3.370 1.00 78.38 213 ALA A N 1
ATOM 1573 C CA . ALA A 1 213 ? 6.125 8.459 3.312 1.00 78.38 213 ALA A CA 1
ATOM 1574 C C . ALA A 1 213 ? 4.738 7.946 3.706 1.00 78.38 213 ALA A C 1
ATOM 1576 O O . ALA A 1 213 ? 4.036 8.554 4.510 1.00 78.38 213 ALA A O 1
ATOM 1577 N N . MET A 1 214 ? 4.352 6.778 3.200 1.00 84.06 214 MET A N 1
ATOM 1578 C CA . MET A 1 214 ? 3.053 6.180 3.502 1.00 84.06 214 MET A CA 1
ATOM 1579 C C . MET A 1 214 ? 2.953 5.736 4.964 1.00 84.06 214 MET A C 1
ATOM 1581 O O . MET A 1 214 ? 1.931 5.986 5.601 1.00 84.06 214 MET A O 1
ATOM 1585 N N . LEU A 1 215 ? 4.030 5.158 5.494 1.00 85.12 215 LEU A N 1
ATOM 1586 C CA . LEU A 1 215 ? 4.093 4.594 6.842 1.00 85.12 215 LEU A CA 1
ATOM 1587 C C . LEU A 1 215 ? 4.296 5.628 7.954 1.00 85.12 215 LEU A C 1
ATOM 1589 O O . LEU A 1 215 ? 3.831 5.411 9.063 1.00 85.12 215 LEU A O 1
ATOM 1593 N N . SER A 1 216 ? 4.963 6.750 7.675 1.00 77.00 216 SER A N 1
ATOM 1594 C CA . SER A 1 216 ? 5.308 7.752 8.701 1.00 77.00 216 SER A CA 1
ATOM 1595 C C . SER A 1 216 ? 4.224 8.822 8.894 1.00 77.00 216 SER A C 1
ATOM 1597 O O . SER A 1 216 ? 4.486 9.880 9.472 1.00 77.00 216 SER A O 1
ATOM 1599 N N . ARG A 1 217 ? 3.014 8.608 8.359 1.00 81.62 217 ARG A N 1
ATOM 1600 C CA . ARG A 1 217 ? 1.883 9.511 8.617 1.00 81.62 217 ARG A CA 1
ATOM 1601 C C . ARG A 1 217 ? 1.512 9.432 10.096 1.00 81.62 217 ARG A C 1
ATOM 1603 O O . ARG A 1 217 ? 1.391 8.317 10.598 1.00 81.62 217 ARG A O 1
ATOM 1610 N N . PRO A 1 218 ? 1.211 10.563 10.750 1.00 74.50 218 PRO A N 1
ATOM 1611 C CA . PRO A 1 218 ? 0.606 10.569 12.079 1.00 74.50 218 PRO A CA 1
ATOM 1612 C C . PRO A 1 218 ? -0.886 10.193 11.981 1.00 74.50 218 PRO A C 1
ATOM 1614 O O . PRO A 1 218 ? -1.776 10.997 12.239 1.00 74.50 218 PRO A O 1
ATOM 1617 N N . ASP A 1 219 ? -1.167 8.983 11.505 1.00 82.50 219 ASP A N 1
ATOM 1618 C CA . ASP A 1 219 ? -2.506 8.448 11.271 1.00 82.50 219 ASP A CA 1
ATOM 1619 C C . ASP A 1 219 ? -2.528 6.994 11.745 1.00 82.50 219 ASP A C 1
ATOM 1621 O O . ASP A 1 219 ? -1.703 6.192 11.310 1.00 82.50 219 ASP A O 1
ATOM 1625 N N . LEU A 1 220 ? -3.486 6.641 12.604 1.00 86.50 220 LEU A N 1
ATOM 1626 C CA . LEU A 1 220 ? -3.650 5.278 13.126 1.00 86.50 220 LEU A CA 1
ATOM 1627 C C . LEU A 1 220 ? -3.753 4.226 12.005 1.00 86.50 220 LEU A C 1
ATOM 1629 O O . LEU A 1 220 ? -3.381 3.070 12.185 1.00 86.50 220 LEU A O 1
ATOM 1633 N N . ARG A 1 221 ? -4.251 4.617 10.827 1.00 89.44 221 ARG A N 1
ATOM 1634 C CA . ARG A 1 221 ? -4.395 3.738 9.663 1.00 89.44 221 ARG A CA 1
ATOM 1635 C C . ARG A 1 221 ? -3.210 3.795 8.709 1.00 89.44 221 ARG A C 1
ATOM 1637 O O . ARG A 1 221 ? -3.324 3.252 7.617 1.00 89.44 221 ARG A O 1
ATOM 1644 N N . ALA A 1 222 ? -2.093 4.438 9.048 1.00 89.69 222 ALA A N 1
ATOM 1645 C CA . ALA A 1 222 ? -0.956 4.581 8.135 1.00 89.69 222 ALA A CA 1
ATOM 1646 C C . ALA A 1 222 ? -0.449 3.226 7.612 1.00 89.69 222 ALA A C 1
ATOM 1648 O O . ALA A 1 222 ? -0.321 3.048 6.399 1.00 89.69 222 ALA A O 1
ATOM 1649 N N . GLY A 1 223 ? -0.232 2.259 8.511 1.00 92.69 223 GLY A N 1
ATOM 1650 C CA . GLY A 1 223 ? 0.197 0.902 8.157 1.00 92.69 223 GLY A CA 1
ATOM 1651 C C . GLY A 1 223 ? -0.838 0.146 7.319 1.00 92.69 223 GLY A C 1
ATOM 1652 O O . GLY A 1 223 ? -0.505 -0.385 6.259 1.00 92.69 223 GLY A O 1
ATOM 1653 N N . GLU A 1 224 ? -2.103 0.180 7.745 1.00 93.75 224 GLU A N 1
ATOM 1654 C CA . GLU A 1 224 ? -3.247 -0.433 7.051 1.00 93.75 224 GLU A CA 1
ATOM 1655 C C . GLU A 1 224 ? -3.424 0.136 5.628 1.00 93.75 224 GLU A C 1
ATOM 1657 O O . GLU A 1 224 ? -3.550 -0.601 4.647 1.00 93.75 224 GLU A O 1
ATOM 1662 N N . ASP A 1 225 ? -3.388 1.464 5.493 1.00 93.19 225 ASP A N 1
ATOM 1663 C CA . ASP A 1 225 ? -3.479 2.169 4.216 1.00 93.19 225 ASP A CA 1
ATOM 1664 C C . ASP A 1 225 ? -2.299 1.838 3.301 1.00 93.19 225 ASP A C 1
ATOM 1666 O O . ASP A 1 225 ? -2.494 1.699 2.087 1.00 93.19 225 ASP A O 1
ATOM 1670 N N . ALA A 1 226 ? -1.089 1.752 3.863 1.00 94.19 226 ALA A N 1
ATOM 1671 C CA . ALA A 1 226 ? 0.113 1.423 3.114 1.00 94.19 226 ALA A CA 1
ATOM 1672 C C . ALA A 1 226 ? 0.020 0.009 2.541 1.00 94.19 226 ALA A C 1
ATOM 1674 O O . ALA A 1 226 ? 0.101 -0.159 1.323 1.00 94.19 226 ALA A O 1
ATOM 1675 N N . LEU A 1 227 ? -0.277 -0.979 3.392 1.00 97.12 227 LEU A N 1
ATOM 1676 C CA . LEU A 1 227 ? -0.444 -2.363 2.965 1.00 97.12 227 LEU A CA 1
ATOM 1677 C C . LEU A 1 227 ? -1.555 -2.508 1.922 1.00 97.12 227 LEU A C 1
ATOM 1679 O O . LEU A 1 227 ? -1.349 -3.186 0.916 1.00 97.12 227 LEU A O 1
ATOM 1683 N N . ARG A 1 228 ? -2.708 -1.845 2.101 1.00 96.00 228 ARG A N 1
ATOM 1684 C CA . ARG A 1 228 ? -3.794 -1.884 1.107 1.00 96.00 228 ARG A CA 1
ATOM 1685 C C . ARG A 1 228 ? -3.324 -1.414 -0.268 1.00 96.00 228 ARG A C 1
ATOM 1687 O O . ARG A 1 228 ? -3.606 -2.064 -1.272 1.00 96.00 228 ARG A O 1
ATOM 1694 N N . ARG A 1 229 ? -2.634 -0.274 -0.323 1.00 95.56 229 ARG A N 1
ATOM 1695 C CA . ARG A 1 229 ? -2.158 0.330 -1.579 1.00 95.56 229 ARG A CA 1
ATOM 1696 C C . ARG A 1 229 ? -1.066 -0.509 -2.239 1.00 95.56 229 ARG A C 1
ATOM 1698 O O . ARG A 1 229 ? -1.081 -0.662 -3.457 1.00 95.56 229 ARG A O 1
ATOM 1705 N N . TRP A 1 230 ? -0.160 -1.071 -1.446 1.00 97.44 230 TRP A N 1
ATOM 1706 C CA . TRP A 1 230 ? 0.902 -1.941 -1.941 1.00 97.44 230 TRP A CA 1
ATOM 1707 C C . TRP A 1 230 ? 0.371 -3.267 -2.459 1.00 97.44 230 TRP A C 1
ATOM 1709 O O . TRP A 1 230 ? 0.754 -3.682 -3.544 1.00 97.44 230 TRP A O 1
ATOM 1719 N N . THR A 1 231 ? -0.552 -3.897 -1.732 1.00 97.31 231 THR A N 1
ATOM 1720 C CA . THR A 1 231 ? -1.144 -5.170 -2.161 1.00 97.31 231 THR A CA 1
ATOM 1721 C C . THR A 1 231 ? -1.996 -4.978 -3.415 1.00 97.31 231 THR A C 1
ATOM 1723 O O . THR A 1 231 ? -1.950 -5.808 -4.314 1.00 97.31 231 THR A O 1
ATOM 1726 N N . GLY A 1 232 ? -2.711 -3.850 -3.526 1.00 96.81 232 GLY A N 1
ATOM 1727 C CA . GLY A 1 232 ? -3.447 -3.493 -4.741 1.00 96.81 232 GLY A CA 1
ATOM 1728 C C . GLY A 1 232 ? -2.543 -3.335 -5.967 1.00 96.81 232 GLY A C 1
ATOM 1729 O O . GLY A 1 232 ? -2.849 -3.892 -7.014 1.00 96.81 232 GLY A O 1
ATOM 1730 N N . ALA A 1 233 ? -1.406 -2.646 -5.832 1.00 97.56 233 ALA A N 1
ATOM 1731 C CA . ALA A 1 233 ? -0.426 -2.534 -6.913 1.00 97.56 233 ALA A CA 1
ATOM 1732 C C . ALA A 1 233 ? 0.267 -3.870 -7.223 1.00 97.56 233 ALA A C 1
ATOM 1734 O O . ALA A 1 233 ? 0.445 -4.217 -8.387 1.00 97.56 233 ALA A O 1
ATOM 1735 N N . ALA A 1 234 ? 0.625 -4.641 -6.195 1.00 98.19 234 ALA A N 1
ATOM 1736 C CA . ALA A 1 234 ? 1.256 -5.946 -6.352 1.00 98.19 234 ALA A CA 1
ATOM 1737 C C . ALA A 1 234 ? 0.332 -6.956 -7.054 1.00 98.19 234 ALA A C 1
ATOM 1739 O O . ALA A 1 234 ? 0.813 -7.785 -7.814 1.00 98.19 234 ALA A O 1
ATOM 1740 N N . ALA A 1 235 ? -0.988 -6.852 -6.869 1.00 97.31 235 ALA A N 1
ATOM 1741 C CA . ALA A 1 235 ? -1.967 -7.693 -7.556 1.00 97.31 235 ALA A CA 1
ATOM 1742 C C . ALA A 1 235 ? -2.060 -7.434 -9.076 1.00 97.31 235 ALA A C 1
ATOM 1744 O O . ALA A 1 235 ? -2.630 -8.250 -9.793 1.00 97.31 235 ALA A O 1
ATOM 1745 N N . LEU A 1 236 ? -1.507 -6.322 -9.580 1.00 98.06 236 LEU A N 1
ATOM 1746 C CA . LEU A 1 236 ? -1.417 -6.036 -11.020 1.00 98.06 236 LEU A CA 1
ATOM 1747 C C . LEU A 1 236 ? -0.178 -6.673 -11.673 1.00 98.06 236 LEU A C 1
ATOM 1749 O O . LEU A 1 236 ? -0.035 -6.658 -12.899 1.00 98.06 236 LEU A O 1
ATOM 1753 N N . VAL A 1 237 ? 0.746 -7.192 -10.865 1.00 98.69 237 VAL A N 1
ATOM 1754 C CA . VAL A 1 237 ? 1.987 -7.821 -11.319 1.00 98.69 237 VAL A CA 1
ATOM 1755 C C . VAL A 1 237 ? 1.727 -9.295 -11.590 1.00 98.69 237 VAL A C 1
ATOM 1757 O O . VAL A 1 237 ? 0.933 -9.939 -10.905 1.00 98.69 237 VAL A O 1
ATOM 1760 N N . ARG A 1 238 ? 2.398 -9.832 -12.610 1.00 98.50 238 ARG A N 1
ATOM 1761 C CA . ARG A 1 238 ? 2.313 -11.250 -12.973 1.00 98.50 238 ARG A CA 1
ATOM 1762 C C . ARG A 1 238 ? 2.671 -12.155 -11.780 1.00 98.50 238 ARG A C 1
ATOM 1764 O O . ARG A 1 238 ? 3.420 -11.735 -10.897 1.00 98.50 238 ARG A O 1
ATOM 1771 N N . PRO A 1 239 ? 2.211 -13.414 -11.760 1.00 98.25 239 PRO A N 1
ATOM 1772 C CA . PRO A 1 239 ? 2.661 -14.373 -10.759 1.00 98.25 239 PRO A CA 1
ATOM 1773 C C . PRO A 1 239 ? 4.176 -14.608 -10.799 1.00 98.25 239 PRO A C 1
ATOM 1775 O O . PRO A 1 239 ? 4.816 -14.443 -11.842 1.00 98.25 239 PRO A O 1
ATOM 1778 N N . GLN A 1 240 ? 4.743 -15.086 -9.689 1.00 97.50 240 GLN A N 1
ATOM 1779 C CA . GLN A 1 240 ? 6.164 -15.442 -9.601 1.00 97.50 240 GLN A CA 1
ATOM 1780 C C . GLN A 1 240 ? 6.575 -16.472 -10.665 1.00 97.50 240 GLN A C 1
ATOM 1782 O O . GLN A 1 240 ? 7.661 -16.367 -11.230 1.00 97.50 240 GLN A O 1
ATOM 1787 N N . SER A 1 241 ? 5.709 -17.443 -10.972 1.00 97.31 241 SER A N 1
ATOM 1788 C CA . SER A 1 241 ? 5.952 -18.460 -12.008 1.00 97.31 241 SER A CA 1
ATOM 1789 C C . SER A 1 241 ? 6.097 -17.875 -13.418 1.00 97.31 241 SER A C 1
ATOM 1791 O O . SER A 1 241 ? 6.706 -18.504 -14.276 1.00 97.31 241 SER A O 1
ATOM 1793 N N . ALA A 1 242 ? 5.586 -16.662 -13.642 1.00 97.38 242 ALA A N 1
ATOM 1794 C CA . ALA A 1 242 ? 5.731 -15.891 -14.873 1.00 97.38 242 ALA A CA 1
ATOM 1795 C C . ALA A 1 242 ? 6.777 -14.760 -14.743 1.00 97.38 242 ALA A C 1
ATOM 1797 O O . ALA A 1 242 ? 6.767 -13.810 -15.527 1.00 97.38 242 ALA A O 1
ATOM 1798 N N . GLY A 1 243 ? 7.657 -14.830 -13.736 1.00 96.69 243 GLY A N 1
ATOM 1799 C CA . GLY A 1 243 ? 8.745 -13.873 -13.502 1.00 96.69 243 GLY A CA 1
ATOM 1800 C C . GLY A 1 243 ? 8.338 -12.573 -12.799 1.00 96.69 243 GLY A C 1
ATOM 1801 O O . GLY A 1 243 ? 9.169 -11.678 -12.639 1.00 96.69 243 GLY A O 1
ATOM 1802 N N . GLY A 1 244 ? 7.083 -12.445 -12.359 1.00 98.38 244 GLY A N 1
ATOM 1803 C CA . GLY A 1 244 ? 6.592 -11.215 -11.748 1.00 98.38 244 GLY A CA 1
ATOM 1804 C C . GLY A 1 244 ? 7.252 -10.906 -10.405 1.00 98.38 244 GLY A C 1
ATOM 1805 O O . GLY A 1 244 ? 7.234 -11.726 -9.482 1.00 98.38 244 GLY A O 1
ATOM 1806 N N . THR A 1 245 ? 7.827 -9.706 -10.295 1.00 98.56 245 THR A N 1
ATOM 1807 C CA . THR A 1 245 ? 8.593 -9.279 -9.114 1.00 98.56 245 THR A CA 1
ATOM 1808 C C . THR A 1 245 ? 8.149 -7.909 -8.603 1.00 98.56 245 THR A C 1
ATOM 1810 O O . THR A 1 245 ? 8.012 -6.953 -9.361 1.00 98.56 245 THR A O 1
ATOM 1813 N N . VAL A 1 246 ? 7.977 -7.779 -7.292 1.00 98.62 246 VAL A N 1
ATOM 1814 C CA . VAL A 1 246 ? 7.679 -6.521 -6.603 1.00 98.62 246 VAL A CA 1
ATOM 1815 C C . VAL A 1 246 ? 8.840 -6.164 -5.691 1.00 98.62 246 VAL A C 1
ATOM 1817 O O . VAL A 1 246 ? 9.267 -6.984 -4.883 1.00 98.62 246 VAL A O 1
ATOM 1820 N N . VAL A 1 247 ? 9.325 -4.929 -5.772 1.00 97.81 247 VAL A N 1
ATOM 1821 C CA . VAL A 1 247 ? 10.290 -4.375 -4.817 1.00 97.81 247 VAL A CA 1
ATOM 1822 C C . VAL A 1 247 ? 9.598 -3.312 -3.985 1.00 97.81 247 VAL A C 1
ATOM 1824 O O . VAL A 1 247 ? 9.074 -2.345 -4.533 1.00 97.81 247 VAL A O 1
ATOM 1827 N N . VAL A 1 248 ? 9.626 -3.466 -2.663 1.00 95.12 248 VAL A N 1
ATOM 1828 C CA . VAL A 1 248 ? 9.146 -2.448 -1.724 1.00 95.12 248 VAL A CA 1
ATOM 1829 C C . VAL A 1 248 ? 10.322 -1.736 -1.061 1.00 95.12 248 VAL A C 1
ATOM 1831 O O . VAL A 1 248 ? 11.192 -2.360 -0.454 1.00 95.12 248 VAL A O 1
ATOM 1834 N N . VAL A 1 249 ? 10.352 -0.409 -1.202 1.00 89.75 249 VAL A N 1
ATOM 1835 C CA . VAL A 1 249 ? 11.380 0.471 -0.634 1.00 89.75 249 VAL A CA 1
ATOM 1836 C C . VAL A 1 249 ? 10.841 1.081 0.659 1.00 89.75 249 VAL A C 1
ATOM 1838 O O . VAL A 1 249 ? 10.277 2.179 0.677 1.00 89.75 249 VAL A O 1
ATOM 1841 N N . ALA A 1 250 ? 10.967 0.319 1.742 1.00 86.12 250 ALA A N 1
ATOM 1842 C CA . ALA A 1 250 ? 10.549 0.660 3.099 1.00 86.12 250 ALA A CA 1
ATOM 1843 C C . ALA A 1 250 ? 11.393 -0.132 4.111 1.00 86.12 250 ALA A C 1
ATOM 1845 O O . ALA A 1 250 ? 12.033 -1.104 3.721 1.00 86.12 250 ALA A O 1
ATOM 1846 N N . GLU A 1 251 ? 11.346 0.257 5.390 1.00 83.75 251 GLU A N 1
ATOM 1847 C CA . GLU A 1 251 ? 11.988 -0.478 6.491 1.00 83.75 251 GLU A CA 1
ATOM 1848 C C . GLU A 1 251 ? 11.513 -1.947 6.506 1.00 83.75 251 GLU A C 1
ATOM 1850 O O . GLU A 1 251 ? 10.322 -2.191 6.755 1.00 83.75 251 GLU A O 1
ATOM 1855 N N . PRO A 1 252 ? 12.400 -2.924 6.229 1.00 87.25 252 PRO A N 1
ATOM 1856 C CA . PRO A 1 252 ? 12.021 -4.325 6.056 1.00 87.25 252 PRO A CA 1
ATOM 1857 C C . PRO A 1 252 ? 11.348 -4.941 7.273 1.00 87.25 252 PRO A C 1
ATOM 1859 O O . PRO A 1 252 ? 10.505 -5.826 7.120 1.00 87.25 252 PRO A O 1
ATOM 1862 N N . THR A 1 253 ? 11.705 -4.497 8.476 1.00 87.62 253 THR A N 1
ATOM 1863 C CA . THR A 1 253 ? 11.206 -5.084 9.727 1.00 87.62 253 THR A CA 1
ATOM 1864 C C . THR A 1 253 ? 9.769 -4.673 10.062 1.00 87.62 253 THR A C 1
ATOM 1866 O O . THR A 1 253 ? 9.115 -5.328 10.877 1.00 87.62 253 THR A O 1
ATOM 1869 N N . LEU A 1 254 ? 9.217 -3.643 9.407 1.00 91.69 254 LEU A N 1
ATOM 1870 C CA . LEU A 1 254 ? 7.864 -3.166 9.694 1.00 91.69 254 LEU A CA 1
ATOM 1871 C C . LEU A 1 254 ? 6.787 -4.187 9.304 1.00 91.69 254 LEU A C 1
ATOM 1873 O O . LEU A 1 254 ? 6.801 -4.776 8.219 1.00 91.69 254 LEU A O 1
ATOM 1877 N N . ARG A 1 255 ? 5.767 -4.330 10.161 1.00 94.62 255 ARG A N 1
ATOM 1878 C CA . ARG A 1 255 ? 4.673 -5.299 9.968 1.00 94.62 255 ARG A CA 1
ATOM 1879 C C . ARG A 1 255 ? 3.961 -5.197 8.611 1.00 94.62 255 ARG A C 1
ATOM 1881 O O . ARG A 1 255 ? 3.731 -6.254 8.025 1.00 94.62 255 ARG A O 1
ATOM 1888 N N . PRO A 1 256 ? 3.615 -4.006 8.075 1.00 96.25 256 PRO A N 1
ATOM 1889 C CA . PRO A 1 256 ? 3.023 -3.902 6.739 1.00 96.25 256 PRO A CA 1
ATOM 1890 C C . PRO A 1 256 ? 3.923 -4.473 5.636 1.00 96.25 256 PRO A C 1
ATOM 1892 O O . PRO A 1 256 ? 3.434 -5.099 4.701 1.00 96.25 256 PRO A O 1
ATOM 1895 N N . VAL A 1 257 ? 5.243 -4.308 5.753 1.00 96.25 257 VAL A N 1
ATOM 1896 C CA . VAL A 1 257 ? 6.206 -4.835 4.776 1.00 96.25 257 VAL A CA 1
ATOM 1897 C C . VAL A 1 257 ? 6.261 -6.358 4.860 1.00 96.25 257 VAL A C 1
ATOM 1899 O O . VAL A 1 257 ? 6.106 -7.040 3.850 1.00 96.25 257 VAL A O 1
ATOM 1902 N N . GLN A 1 258 ? 6.371 -6.908 6.070 1.00 97.12 258 GLN A N 1
ATOM 1903 C CA . GLN A 1 258 ? 6.350 -8.358 6.291 1.00 97.12 258 GLN A CA 1
ATOM 1904 C C . GLN A 1 258 ? 5.038 -9.008 5.828 1.00 97.12 258 GLN A C 1
ATOM 1906 O O . GLN A 1 258 ? 5.050 -10.103 5.264 1.00 97.12 258 GLN A O 1
ATOM 1911 N N . ALA A 1 259 ? 3.907 -8.330 6.026 1.00 97.44 259 ALA A N 1
ATOM 1912 C CA . ALA A 1 259 ? 2.606 -8.787 5.554 1.00 97.44 259 ALA A CA 1
ATOM 1913 C C . ALA A 1 259 ? 2.528 -8.834 4.022 1.00 97.44 259 ALA A C 1
ATOM 1915 O O . ALA A 1 259 ? 2.020 -9.813 3.475 1.00 97.44 259 ALA A O 1
ATOM 1916 N N . LEU A 1 260 ? 3.074 -7.826 3.333 1.00 97.81 260 LEU A N 1
ATOM 1917 C CA . LEU A 1 260 ? 3.172 -7.820 1.873 1.00 97.81 260 LEU A CA 1
ATOM 1918 C C . LEU A 1 260 ? 4.063 -8.966 1.375 1.00 97.81 260 LEU A C 1
ATOM 1920 O O . LEU A 1 260 ? 3.651 -9.717 0.497 1.00 97.81 260 LEU A O 1
ATOM 1924 N N . VAL A 1 261 ? 5.243 -9.152 1.980 1.00 96.88 261 VAL A N 1
ATOM 1925 C CA . VAL A 1 261 ? 6.185 -10.230 1.618 1.00 96.88 261 VAL A CA 1
ATOM 1926 C C . VAL A 1 261 ? 5.540 -11.611 1.735 1.00 96.88 261 VAL A C 1
ATOM 1928 O O . VAL A 1 261 ? 5.716 -12.469 0.873 1.00 96.88 261 VAL A O 1
ATOM 1931 N N . ARG A 1 262 ? 4.762 -11.835 2.797 1.00 95.75 262 ARG A N 1
ATOM 1932 C CA . ARG A 1 262 ? 4.119 -13.127 3.083 1.00 95.75 262 ARG A CA 1
ATOM 1933 C C . ARG A 1 262 ? 2.774 -13.316 2.385 1.00 95.75 262 ARG A C 1
ATOM 1935 O O . ARG A 1 262 ? 2.166 -14.379 2.579 1.00 95.75 262 ARG A O 1
ATOM 1942 N N . TRP A 1 263 ? 2.302 -12.307 1.647 1.00 96.44 263 TRP A N 1
ATOM 1943 C CA . TRP A 1 263 ? 0.933 -12.232 1.132 1.00 96.44 263 TRP A CA 1
ATOM 1944 C C . TRP A 1 263 ? -0.097 -12.565 2.226 1.00 96.44 263 TRP A C 1
ATOM 1946 O O . TRP A 1 263 ? -0.953 -13.435 2.069 1.00 96.44 263 TRP A O 1
ATOM 1956 N N . ASP A 1 264 ? 0.046 -11.906 3.381 1.00 96.00 264 ASP A N 1
ATOM 1957 C CA . ASP A 1 264 ? -0.754 -12.122 4.595 1.00 96.00 264 ASP A CA 1
ATOM 1958 C C . ASP A 1 264 ? -1.435 -10.824 5.088 1.00 96.00 264 ASP A C 1
ATOM 1960 O O . ASP A 1 264 ? -1.138 -10.315 6.175 1.00 96.00 264 ASP A O 1
ATOM 1964 N N . PRO A 1 265 ? -2.361 -10.242 4.301 1.00 95.44 265 PRO A N 1
ATOM 1965 C CA . PRO A 1 265 ? -3.099 -9.059 4.732 1.00 95.44 265 PRO A CA 1
ATOM 1966 C C . PRO A 1 265 ? -4.102 -9.358 5.855 1.00 95.44 265 PRO A C 1
ATOM 1968 O O . PRO A 1 265 ? -4.415 -8.468 6.642 1.00 95.44 265 PRO A O 1
ATOM 1971 N N . VAL A 1 266 ? -4.599 -10.597 5.951 1.00 95.62 266 VAL A N 1
ATOM 1972 C CA . VAL A 1 266 ? -5.536 -11.015 7.005 1.00 95.62 266 VAL A CA 1
ATOM 1973 C C . VAL A 1 266 ? -4.827 -11.071 8.352 1.00 95.62 266 VAL A C 1
ATOM 1975 O O . VAL A 1 266 ? -5.281 -10.434 9.299 1.00 95.62 266 VAL A O 1
ATOM 1978 N N . GLY A 1 267 ? -3.678 -11.749 8.440 1.00 95.62 267 GLY A N 1
ATOM 1979 C CA . GLY A 1 267 ? -2.905 -11.800 9.676 1.00 95.62 267 GLY A CA 1
ATOM 1980 C C . GLY A 1 267 ? -2.394 -10.424 10.107 1.00 95.62 267 GLY A C 1
ATOM 1981 O O . GLY A 1 267 ? -2.272 -10.163 11.301 1.00 95.62 267 GLY A O 1
ATOM 1982 N N . HIS A 1 268 ? -2.114 -9.511 9.168 1.00 96.94 268 HIS A N 1
ATOM 1983 C CA . HIS A 1 268 ? -1.848 -8.109 9.508 1.00 96.94 268 HIS A CA 1
ATOM 1984 C C . HIS A 1 268 ? -3.051 -7.441 10.185 1.00 96.94 268 HIS A C 1
ATOM 1986 O O . HIS A 1 268 ? -2.890 -6.871 11.260 1.00 96.94 268 HIS A O 1
ATOM 1992 N N . ALA A 1 269 ? -4.245 -7.550 9.595 1.00 96.69 269 ALA A N 1
ATOM 1993 C CA . ALA A 1 269 ? -5.454 -6.924 10.127 1.00 96.69 269 ALA A CA 1
ATOM 1994 C C . ALA A 1 269 ? -5.868 -7.478 11.500 1.00 96.69 269 ALA A C 1
ATOM 1996 O O . ALA A 1 269 ? -6.294 -6.704 12.349 1.00 96.69 269 ALA A O 1
ATOM 1997 N N . VAL A 1 270 ? -5.704 -8.785 11.737 1.00 96.62 270 VAL A N 1
ATOM 1998 C CA . VAL A 1 270 ? -5.983 -9.416 13.042 1.00 96.62 270 VAL A CA 1
ATOM 1999 C C . VAL A 1 270 ? -5.031 -8.904 14.126 1.00 96.62 270 VAL A C 1
ATOM 2001 O O . VAL A 1 270 ? -5.472 -8.559 15.216 1.00 96.62 270 VAL A O 1
ATOM 2004 N N . ARG A 1 271 ? -3.730 -8.788 13.828 1.00 96.12 271 ARG A N 1
ATOM 2005 C CA . ARG A 1 271 ? -2.752 -8.229 14.779 1.00 96.12 271 ARG A CA 1
ATOM 2006 C C . ARG A 1 271 ? -3.023 -6.754 15.081 1.00 96.12 271 ARG A C 1
ATOM 2008 O O . ARG A 1 271 ? -3.016 -6.358 16.239 1.00 96.12 271 ARG A O 1
ATOM 2015 N N . GLU A 1 272 ? -3.328 -5.962 14.053 1.00 95.69 272 GLU A N 1
ATOM 2016 C CA . GLU A 1 272 ? -3.744 -4.566 14.237 1.00 95.69 272 GLU A CA 1
ATOM 2017 C C . GLU A 1 272 ? -5.027 -4.454 15.070 1.00 95.69 272 GLU A C 1
ATOM 2019 O O . GLU A 1 272 ? -5.138 -3.562 15.904 1.00 95.69 272 GLU A O 1
ATOM 2024 N N . LEU A 1 273 ? -5.995 -5.355 14.877 1.00 96.44 273 LEU A N 1
ATOM 2025 C CA . LEU A 1 273 ? -7.210 -5.382 15.686 1.00 96.44 273 LEU A CA 1
ATOM 2026 C C . LEU A 1 273 ? -6.901 -5.660 17.157 1.00 96.44 273 LEU A C 1
ATOM 2028 O O . LEU A 1 273 ? -7.419 -4.941 18.008 1.00 96.44 273 LEU A O 1
ATOM 2032 N N . ALA A 1 274 ? -6.052 -6.646 17.453 1.00 96.25 274 ALA A N 1
ATOM 2033 C CA . ALA A 1 274 ? -5.665 -6.984 18.821 1.00 96.25 274 ALA A CA 1
ATOM 2034 C C . ALA A 1 274 ? -5.020 -5.787 19.540 1.00 96.25 274 ALA A C 1
ATOM 2036 O O . ALA A 1 274 ? -5.485 -5.378 20.600 1.00 96.25 274 ALA A O 1
ATOM 2037 N N . GLU A 1 275 ? -4.044 -5.130 18.912 1.00 94.31 275 GLU A N 1
ATOM 2038 C CA . GLU A 1 275 ? -3.361 -3.972 19.509 1.00 94.31 275 GLU A CA 1
ATOM 2039 C C . GLU A 1 275 ? -4.291 -2.774 19.700 1.00 94.31 275 GLU A C 1
ATOM 2041 O O . GLU A 1 275 ? -4.256 -2.088 20.722 1.00 94.31 275 GLU A O 1
ATOM 2046 N N . ARG A 1 276 ? -5.179 -2.521 18.733 1.00 94.12 276 ARG A N 1
ATOM 2047 C CA . ARG A 1 276 ? -6.191 -1.474 18.895 1.00 94.12 276 ARG A CA 1
ATOM 2048 C C . ARG A 1 276 ? -7.208 -1.831 19.973 1.00 94.12 276 ARG A C 1
ATOM 2050 O O . ARG A 1 276 ? -7.715 -0.919 20.616 1.00 94.12 276 ARG A O 1
ATOM 2057 N N . SER A 1 277 ? -7.487 -3.115 20.183 1.00 94.06 277 SER A N 1
ATOM 2058 C CA . SER A 1 277 ? -8.359 -3.589 21.260 1.00 94.06 277 SER A CA 1
ATOM 2059 C C . SER A 1 277 ? -7.754 -3.294 22.627 1.00 94.06 277 SER A C 1
ATOM 2061 O O . SER A 1 277 ? -8.428 -2.708 23.470 1.00 94.06 277 SER A O 1
ATOM 2063 N N . GLU A 1 278 ? -6.472 -3.612 22.807 1.00 94.12 278 GLU A N 1
ATOM 2064 C CA . GLU A 1 278 ? -5.717 -3.334 24.035 1.00 94.12 278 GLU A CA 1
ATOM 2065 C C . GLU A 1 278 ? -5.649 -1.834 24.357 1.00 94.12 278 GLU A C 1
ATOM 2067 O O . GLU A 1 278 ? -5.761 -1.440 25.515 1.00 94.12 278 GLU A O 1
ATOM 2072 N N . LEU A 1 279 ? -5.519 -0.988 23.331 1.00 90.62 279 LEU A N 1
ATOM 2073 C CA . LEU A 1 279 ? -5.399 0.468 23.476 1.00 90.62 279 LEU A CA 1
ATOM 2074 C C . LEU A 1 279 ? -6.739 1.219 23.399 1.00 90.62 279 LEU A C 1
ATOM 2076 O O . LEU A 1 279 ? -6.755 2.449 23.414 1.00 90.62 279 LEU A O 1
ATOM 2080 N N . GLY A 1 280 ? -7.868 0.518 23.262 1.00 89.88 280 GLY A N 1
ATOM 2081 C CA . GLY A 1 280 ? -9.184 1.153 23.136 1.00 89.88 280 GLY A CA 1
ATOM 2082 C C . GLY A 1 280 ? -9.357 2.004 21.869 1.00 89.88 280 GLY A C 1
ATOM 2083 O O . GLY A 1 280 ? -10.176 2.926 21.842 1.00 89.88 280 GLY A O 1
ATOM 2084 N N . PHE A 1 281 ? -8.621 1.719 20.793 1.00 90.56 281 PHE A N 1
ATOM 2085 C CA . PHE A 1 281 ? -8.703 2.444 19.525 1.00 90.56 281 PHE A CA 1
ATOM 2086 C C . PHE A 1 281 ? -9.730 1.847 18.544 1.00 90.56 281 PHE A C 1
ATOM 2088 O O . PHE A 1 281 ? -10.038 0.656 18.579 1.00 90.56 281 PHE A O 1
ATOM 2095 N N . PRO A 1 282 ? -10.275 2.638 17.598 1.00 89.38 282 PRO A N 1
ATOM 2096 C CA . PRO A 1 282 ? -11.207 2.124 16.600 1.00 89.38 282 PRO A CA 1
ATOM 2097 C C . PRO A 1 282 ? -10.615 0.959 15.788 1.00 89.38 282 PRO A C 1
ATOM 2099 O O . PRO A 1 282 ? -9.509 1.088 15.258 1.00 89.38 282 PRO A O 1
ATOM 2102 N N . PRO A 1 283 ? -11.361 -0.141 15.592 1.00 90.19 283 PRO A N 1
ATOM 2103 C CA . PRO A 1 283 ? -12.824 -0.168 15.610 1.00 90.19 283 PRO A CA 1
ATOM 2104 C C . PRO A 1 283 ? -13.476 -0.690 16.904 1.00 90.19 283 PRO A C 1
ATOM 2106 O O . PRO A 1 283 ? -14.709 -0.764 16.954 1.00 90.19 283 PRO A O 1
ATOM 2109 N N . VAL A 1 284 ? -12.709 -1.030 17.950 1.00 90.12 284 VAL A N 1
ATOM 2110 C CA . VAL A 1 284 ? -13.306 -1.480 19.226 1.00 90.12 284 VAL A CA 1
ATOM 2111 C C . VAL A 1 284 ? -14.008 -0.358 19.980 1.00 90.12 284 VAL A C 1
ATOM 2113 O O . VAL A 1 284 ? -15.001 -0.594 20.659 1.00 90.12 284 VAL A O 1
ATOM 2116 N N . SER A 1 285 ? -13.562 0.881 19.779 1.00 89.50 285 SER A N 1
ATOM 2117 C CA . SER A 1 285 ? -14.202 2.077 20.313 1.00 89.50 285 SER A CA 1
ATOM 2118 C C . SER A 1 285 ? -14.915 2.886 19.229 1.00 89.50 285 SER A C 1
ATOM 2120 O O . SER A 1 285 ? -14.851 2.613 18.021 1.00 89.50 285 SER A O 1
ATOM 2122 N N . ARG A 1 286 ? -15.660 3.902 19.668 1.00 87.25 286 ARG A N 1
ATOM 2123 C CA . ARG A 1 286 ? -16.273 4.910 18.802 1.00 87.25 286 ARG A CA 1
ATOM 2124 C C . ARG A 1 286 ? -15.613 6.243 19.102 1.00 87.25 286 ARG A C 1
ATOM 2126 O O . ARG A 1 286 ? -15.697 6.728 20.220 1.00 87.25 286 ARG A O 1
ATOM 2133 N N . MET A 1 287 ? -15.002 6.840 18.086 1.00 87.00 287 MET A N 1
ATOM 2134 C CA . MET A 1 287 ? -14.409 8.169 18.191 1.00 87.00 287 MET A CA 1
ATOM 2135 C C . MET A 1 287 ? -15.210 9.173 17.364 1.00 87.00 287 MET A C 1
ATOM 2137 O O . MET A 1 287 ? -15.719 8.845 16.290 1.00 87.00 287 MET A O 1
ATOM 2141 N N . ALA A 1 288 ? -15.286 10.407 17.850 1.00 86.94 288 ALA A N 1
ATOM 2142 C CA . ALA A 1 288 ? -15.810 11.550 17.120 1.00 86.94 288 ALA A CA 1
ATOM 2143 C C . ALA A 1 288 ? -14.848 12.728 17.296 1.00 86.94 288 ALA A C 1
ATOM 2145 O O . ALA A 1 288 ? -14.320 12.934 18.383 1.00 86.94 288 ALA A O 1
ATOM 2146 N N . ALA A 1 289 ? -14.621 13.488 16.226 1.00 87.12 289 ALA A N 1
ATOM 2147 C CA . ALA A 1 289 ? -13.807 14.696 16.263 1.00 87.12 289 ALA A CA 1
ATOM 2148 C C . ALA A 1 289 ? -14.693 15.922 16.028 1.00 87.12 289 ALA A C 1
ATOM 2150 O O . ALA A 1 289 ? -15.505 15.940 15.095 1.00 87.12 289 ALA A O 1
ATOM 2151 N N . VAL A 1 290 ? -14.508 16.943 16.863 1.00 87.75 290 VAL A N 1
ATOM 2152 C CA . VAL A 1 290 ? -15.142 18.259 16.741 1.00 87.75 290 VAL A CA 1
ATOM 2153 C C . VAL A 1 290 ? -14.036 19.275 16.493 1.00 87.75 290 VAL A C 1
ATOM 2155 O O . VAL A 1 290 ? -13.009 19.261 17.164 1.00 87.75 290 VAL A O 1
ATOM 2158 N N . SER A 1 291 ? -14.211 20.121 15.484 1.00 86.62 291 SER A N 1
ATOM 2159 C CA . SER A 1 291 ? -13.221 21.128 15.101 1.00 86.62 291 SER A CA 1
ATOM 2160 C C . SER A 1 291 ? -13.934 22.422 14.744 1.00 86.62 291 SER A C 1
ATOM 2162 O O . SER A 1 291 ? -14.945 22.396 14.041 1.00 86.62 291 SER A O 1
ATOM 2164 N N . GLY A 1 292 ? -13.400 23.544 15.210 1.00 87.88 292 GLY A N 1
ATOM 2165 C CA . GLY A 1 292 ? -13.957 24.875 15.006 1.00 87.88 292 GLY A CA 1
ATOM 2166 C C . GLY A 1 292 ? -13.152 25.924 15.773 1.00 87.88 292 GLY A C 1
ATOM 2167 O O . GLY A 1 292 ? -12.124 25.573 16.358 1.00 87.88 292 GLY A O 1
ATOM 2168 N N . PRO A 1 293 ? -13.608 27.189 15.775 1.00 90.06 293 PRO A N 1
ATOM 2169 C CA . PRO A 1 293 ? -13.074 28.212 16.669 1.00 90.06 293 PRO A CA 1
ATOM 2170 C C . PRO A 1 293 ? -13.065 27.718 18.118 1.00 90.06 293 PRO A C 1
ATOM 2172 O O . PRO A 1 293 ? -13.977 26.991 18.527 1.00 90.06 293 PRO A O 1
ATOM 2175 N N . THR A 1 294 ? -12.045 28.105 18.883 1.00 87.56 294 THR A N 1
ATOM 2176 C CA . THR A 1 294 ? -11.824 27.647 20.263 1.00 87.56 294 THR A CA 1
ATOM 2177 C C . THR A 1 294 ? -13.073 27.820 21.126 1.00 87.56 294 THR A C 1
ATOM 2179 O O . THR A 1 294 ? -13.475 26.904 21.843 1.00 87.56 294 THR A O 1
ATOM 2182 N N . GLU A 1 295 ? -13.736 28.964 20.996 1.00 90.25 295 GLU A N 1
ATOM 2183 C CA . GLU A 1 295 ? -14.932 29.344 21.742 1.00 90.25 295 GLU A CA 1
ATOM 2184 C C . GLU A 1 295 ? -16.115 28.431 21.401 1.00 90.25 295 GLU A C 1
ATOM 2186 O O . GLU A 1 295 ? -16.798 27.943 22.301 1.00 90.25 295 GLU A O 1
ATOM 2191 N N . ALA A 1 296 ? -16.308 28.129 20.113 1.00 91.88 296 ALA A N 1
ATOM 2192 C CA . ALA A 1 296 ? -17.383 27.260 19.637 1.00 91.88 296 ALA A CA 1
ATOM 2193 C C . ALA A 1 296 ? -17.185 25.803 20.086 1.00 91.88 296 ALA A C 1
ATOM 2195 O O . ALA A 1 296 ? -18.144 25.123 20.455 1.00 91.88 296 ALA A O 1
ATOM 2196 N N . VAL A 1 297 ? -15.939 25.314 20.088 1.00 91.50 297 VAL A N 1
ATOM 2197 C CA . VAL A 1 297 ? -15.620 23.976 20.610 1.00 91.50 297 VAL A CA 1
ATOM 2198 C C . VAL A 1 297 ? -15.872 23.921 22.117 1.00 91.50 297 VAL A C 1
ATOM 2200 O O . VAL A 1 297 ? -16.489 22.970 22.595 1.00 91.50 297 VAL A O 1
ATOM 2203 N N . ALA A 1 298 ? -15.458 24.946 22.865 1.00 90.25 298 ALA A N 1
ATOM 2204 C CA . ALA A 1 298 ? -15.688 25.017 24.305 1.00 90.25 298 ALA A CA 1
ATOM 2205 C C . ALA A 1 298 ? -17.185 25.071 24.658 1.00 90.25 298 ALA A C 1
ATOM 2207 O O . ALA A 1 298 ? -17.620 24.418 25.606 1.00 90.25 298 ALA A O 1
ATOM 2208 N N . GLU A 1 299 ? -17.986 25.818 23.895 1.00 93.69 299 GLU A N 1
ATOM 2209 C CA . GLU A 1 299 ? -19.440 25.863 24.061 1.00 93.69 299 GLU A CA 1
ATOM 2210 C C . GLU A 1 299 ? -20.090 24.502 23.783 1.00 93.69 299 GLU A C 1
ATOM 2212 O O . GLU A 1 299 ? -20.869 24.015 24.605 1.00 93.69 299 GLU A O 1
ATOM 2217 N N . PHE A 1 300 ? -19.710 23.843 22.684 1.00 92.88 300 PHE A N 1
ATOM 2218 C CA . PHE A 1 300 ? -20.193 22.501 22.361 1.00 92.88 300 PHE A CA 1
ATOM 2219 C C . PHE A 1 300 ? -19.886 21.494 23.479 1.00 92.88 300 PHE A C 1
ATOM 2221 O O . PHE A 1 300 ? -20.769 20.734 23.879 1.00 92.88 300 PHE A O 1
ATOM 2228 N N . LEU A 1 301 ? -18.657 21.505 24.009 1.00 91.06 301 LEU A N 1
ATOM 2229 C CA . LEU A 1 301 ? -18.237 20.585 25.070 1.00 91.06 301 LEU A CA 1
ATOM 2230 C C . LEU A 1 301 ? -18.998 20.804 26.386 1.00 91.06 301 LEU A C 1
ATOM 2232 O O . LEU A 1 301 ? -19.223 19.839 27.109 1.00 91.06 301 LEU A O 1
ATOM 2236 N N . ARG A 1 302 ? -19.441 22.034 26.684 1.00 91.62 302 ARG A N 1
ATOM 2237 C CA . ARG A 1 302 ? -20.301 22.309 27.850 1.00 91.62 302 ARG A CA 1
ATOM 2238 C C . ARG A 1 302 ? -21.737 21.815 27.668 1.00 91.62 302 ARG A C 1
ATOM 2240 O O . ARG A 1 302 ? -22.386 21.482 28.653 1.00 91.62 302 ARG A O 1
ATOM 2247 N N . ALA A 1 303 ? -22.243 21.804 26.436 1.00 94.06 303 ALA A N 1
ATOM 2248 C CA . ALA A 1 303 ? -23.634 21.457 26.143 1.00 94.06 303 ALA A CA 1
ATOM 2249 C C . ALA A 1 303 ? -23.855 19.958 25.873 1.00 94.06 303 ALA A C 1
ATOM 2251 O O . ALA A 1 303 ? -24.970 19.455 26.033 1.00 94.06 303 ALA A O 1
ATOM 2252 N N . VAL A 1 304 ? -22.827 19.238 25.419 1.00 93.69 304 VAL A N 1
ATOM 2253 C CA . VAL A 1 304 ? -22.957 17.831 25.027 1.00 93.69 304 VAL A CA 1
ATOM 2254 C C . VAL A 1 304 ? -23.078 16.912 26.246 1.00 93.69 304 VAL A C 1
ATOM 2256 O O . VAL A 1 304 ? -22.263 16.938 27.162 1.00 93.69 304 VAL A O 1
ATOM 2259 N N . GLN A 1 305 ? -24.085 16.039 26.234 1.00 93.06 305 GLN A N 1
ATOM 2260 C CA . GLN A 1 305 ? -24.207 14.949 27.201 1.00 93.06 305 GLN A CA 1
ATOM 2261 C C . GLN A 1 305 ? -23.481 13.717 26.660 1.00 93.06 305 GLN A C 1
ATOM 2263 O O . GLN A 1 305 ? -23.929 13.097 25.692 1.00 93.06 305 GLN A O 1
ATOM 2268 N N . LEU A 1 306 ? -22.349 13.380 27.271 1.00 90.12 306 LEU A N 1
ATOM 2269 C CA . LEU A 1 306 ? -21.563 12.201 26.922 1.00 90.12 306 LEU A CA 1
ATOM 2270 C C . LEU A 1 306 ? -21.882 11.034 27.869 1.00 90.12 306 LEU A C 1
ATOM 2272 O O . LEU A 1 306 ? -22.225 11.267 29.030 1.00 90.12 306 LEU A O 1
ATOM 2276 N N . PRO A 1 307 ? -21.791 9.777 27.397 1.00 90.31 307 PRO A N 1
ATOM 2277 C CA . PRO A 1 307 ? -21.925 8.626 28.280 1.00 90.31 307 PRO A CA 1
ATOM 2278 C C . PRO A 1 307 ? -20.801 8.620 29.334 1.00 90.31 307 PRO A C 1
ATOM 2280 O O . PRO A 1 307 ? -19.714 9.123 29.048 1.00 90.31 307 PRO A O 1
ATOM 2283 N N . PRO A 1 308 ? -21.014 8.017 30.520 1.00 88.69 308 PRO A N 1
ATOM 2284 C CA . PRO A 1 308 ? -20.037 8.042 31.616 1.00 88.69 308 PRO A CA 1
ATOM 2285 C C . PRO A 1 308 ? -18.653 7.487 31.256 1.00 88.69 308 PRO A C 1
ATOM 2287 O O . PRO A 1 308 ? -17.667 7.836 31.889 1.00 88.69 308 PRO A O 1
ATOM 2290 N N . GLN A 1 309 ? -18.581 6.612 30.252 1.00 88.25 309 GLN A N 1
ATOM 2291 C CA . GLN A 1 309 ? -17.352 5.968 29.785 1.00 88.25 309 GLN A CA 1
ATOM 2292 C C . GLN A 1 309 ? -16.652 6.748 28.658 1.00 88.25 309 GLN A C 1
ATOM 2294 O O . GLN A 1 309 ? -15.685 6.252 28.085 1.00 88.25 309 GLN A O 1
ATOM 2299 N N . ALA A 1 310 ? -17.165 7.919 28.265 1.00 90.31 310 ALA A N 1
ATOM 2300 C CA . ALA A 1 310 ? -16.553 8.722 27.215 1.00 90.31 310 ALA A CA 1
ATOM 2301 C C . ALA A 1 310 ? -15.310 9.454 27.724 1.00 90.31 310 ALA A C 1
ATOM 2303 O O . ALA A 1 310 ? -15.351 10.141 28.741 1.00 90.31 310 ALA A O 1
ATOM 2304 N N . GLU A 1 311 ? -14.239 9.379 26.942 1.00 88.38 311 GLU A N 1
ATOM 2305 C CA . GLU A 1 311 ? -13.013 10.135 27.168 1.00 88.38 311 GLU A CA 1
ATOM 2306 C C . GLU A 1 311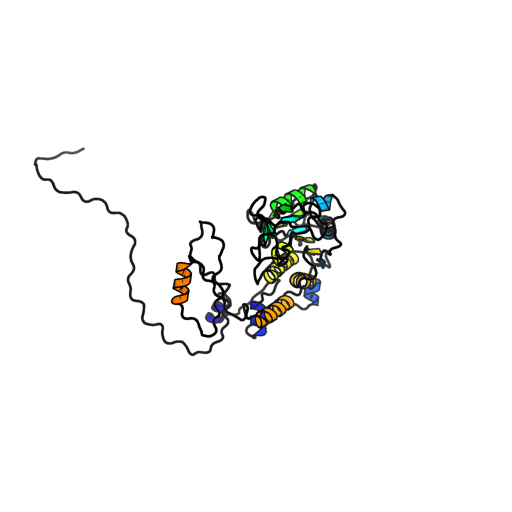 ? -12.930 11.319 26.194 1.00 88.38 311 GLU A C 1
ATOM 2308 O O . GLU A 1 311 ? -13.210 11.183 24.998 1.00 88.38 311 GLU A O 1
ATOM 2313 N N . ILE A 1 312 ? -12.551 12.494 26.705 1.00 89.00 312 ILE A N 1
ATOM 2314 C CA . ILE A 1 312 ? -12.332 13.702 25.902 1.00 89.00 312 ILE A CA 1
ATOM 2315 C C . ILE A 1 312 ? -10.827 13.902 25.732 1.00 89.00 312 ILE A C 1
ATOM 2317 O O . ILE A 1 312 ? -10.115 14.152 26.700 1.00 89.00 312 ILE A O 1
ATOM 2321 N N . LEU A 1 313 ? -10.360 13.844 24.484 1.00 84.44 313 LEU A N 1
ATOM 2322 C CA . LEU A 1 313 ? -8.971 14.116 24.116 1.00 84.44 313 LEU A CA 1
ATOM 2323 C C . LEU A 1 313 ? -8.857 15.518 23.498 1.00 84.44 313 LEU A C 1
ATOM 2325 O O . LEU A 1 313 ? -9.548 15.823 22.522 1.00 84.44 313 LEU A O 1
ATOM 2329 N N . GLY A 1 314 ? -7.964 16.359 24.027 1.00 83.69 314 GLY A N 1
ATOM 2330 C CA . GLY A 1 314 ? -7.728 17.730 23.553 1.00 83.69 314 GLY A CA 1
ATOM 2331 C C . GLY A 1 314 ? -8.271 18.818 24.495 1.00 83.69 314 GLY A C 1
ATOM 2332 O O . GLY A 1 314 ? -8.479 18.542 25.675 1.00 83.69 314 GLY A O 1
ATOM 2333 N N . PRO A 1 315 ? -8.493 20.056 24.005 1.00 84.31 315 PRO A N 1
ATOM 2334 C CA . PRO A 1 315 ? -8.383 20.495 22.611 1.00 84.31 315 PRO A CA 1
ATOM 2335 C C . PRO A 1 315 ? -6.931 20.552 22.119 1.00 84.31 315 PRO A C 1
ATOM 2337 O O . PRO A 1 315 ? -6.014 20.849 22.877 1.00 84.31 315 PRO A O 1
ATOM 2340 N N . VAL A 1 316 ? -6.727 20.290 20.827 1.00 81.12 316 VAL A N 1
ATOM 2341 C CA . VAL A 1 316 ? -5.427 20.452 20.159 1.00 81.12 316 VAL A CA 1
ATOM 2342 C C . VAL A 1 316 ? -5.564 21.418 18.982 1.00 81.12 316 VAL A C 1
ATOM 2344 O O . VAL A 1 316 ? -6.591 21.385 18.295 1.00 81.12 316 VAL A O 1
ATOM 2347 N N . PRO A 1 317 ? -4.559 22.271 18.714 1.00 76.25 317 PRO A N 1
ATOM 2348 C CA . PRO A 1 317 ? -4.546 23.090 17.511 1.00 76.25 317 PRO A CA 1
ATOM 2349 C C . PRO A 1 317 ? -4.618 22.213 16.257 1.00 76.25 317 PRO A C 1
ATOM 2351 O O . PRO A 1 317 ? -3.865 21.249 16.118 1.00 76.25 317 PRO A O 1
ATOM 2354 N N . VAL A 1 318 ? -5.508 22.558 15.328 1.00 72.94 318 VAL A N 1
ATOM 2355 C CA . VAL A 1 318 ? -5.584 21.928 14.005 1.00 72.94 318 VAL A CA 1
ATOM 2356 C C . VAL A 1 318 ? -5.100 22.919 12.944 1.00 72.94 318 VAL A C 1
ATOM 2358 O O . VAL A 1 318 ? -5.445 24.099 13.031 1.00 72.94 318 VAL A O 1
ATOM 2361 N N . PRO A 1 319 ? -4.319 22.488 11.933 1.00 62.00 319 PRO A N 1
ATOM 2362 C CA . PRO A 1 319 ? -3.939 23.362 10.828 1.00 62.00 319 PRO A CA 1
ATOM 2363 C C . PRO A 1 319 ? -5.182 23.950 10.155 1.00 62.00 319 PRO A C 1
ATOM 2365 O O . PRO A 1 319 ? -6.147 23.222 9.895 1.00 62.00 319 PRO A O 1
ATOM 2368 N N . ALA A 1 320 ? -5.159 25.253 9.864 1.00 55.00 320 ALA A N 1
ATOM 2369 C CA . ALA A 1 320 ? -6.260 25.922 9.182 1.00 55.00 320 ALA A CA 1
ATOM 2370 C C . ALA A 1 320 ? -6.570 25.206 7.858 1.00 55.00 320 ALA A C 1
ATOM 2372 O O . ALA A 1 320 ? -5.677 24.925 7.053 1.00 55.00 320 ALA A O 1
ATOM 2373 N N . ALA A 1 321 ? -7.844 24.875 7.634 1.00 47.41 321 ALA A N 1
ATOM 2374 C CA . ALA A 1 321 ? -8.264 24.362 6.339 1.00 47.41 321 ALA A CA 1
ATOM 2375 C C . ALA A 1 321 ? -8.062 25.461 5.277 1.00 47.41 321 ALA A C 1
ATOM 2377 O O . ALA A 1 321 ? -8.306 26.630 5.579 1.00 47.41 321 ALA A O 1
ATOM 2378 N N . PRO A 1 322 ? -7.644 25.121 4.043 1.00 39.34 322 PRO A N 1
ATOM 2379 C CA . PRO A 1 322 ? -7.610 26.095 2.960 1.00 39.34 322 PRO A CA 1
ATOM 2380 C C . PRO A 1 322 ? -9.000 26.737 2.769 1.00 39.34 322 PRO A C 1
ATOM 2382 O O . PRO A 1 322 ? -10.007 26.054 2.996 1.00 39.34 322 PRO A O 1
ATOM 2385 N N . PRO A 1 323 ? -9.053 28.019 2.358 1.00 38.28 323 PRO A N 1
ATOM 2386 C CA . PRO A 1 323 ? -10.242 28.879 2.435 1.00 38.28 323 PRO A CA 1
ATOM 2387 C C . PRO A 1 323 ? -11.489 28.349 1.701 1.00 38.28 323 PRO A C 1
ATOM 2389 O O . PRO A 1 323 ? -12.601 28.733 2.045 1.00 38.28 323 PRO A O 1
ATOM 2392 N N . ASP A 1 324 ? -11.342 27.392 0.780 1.00 36.50 324 ASP A N 1
ATOM 2393 C CA . ASP A 1 324 ? -12.444 26.822 -0.011 1.00 36.50 324 ASP A CA 1
ATOM 2394 C C . ASP A 1 324 ? -13.188 25.645 0.653 1.00 36.50 324 ASP A C 1
ATOM 2396 O O . ASP A 1 324 ? -13.878 24.868 -0.017 1.00 36.50 324 ASP A O 1
ATOM 2400 N N . ARG A 1 325 ? -13.063 25.445 1.973 1.00 35.41 325 ARG A N 1
ATOM 2401 C CA . ARG A 1 325 ? -13.842 24.420 2.692 1.00 35.41 325 ARG A CA 1
ATOM 2402 C C . ARG A 1 325 ? -14.734 25.039 3.766 1.00 35.41 325 ARG A C 1
ATOM 2404 O O . ARG A 1 325 ? -14.200 25.597 4.719 1.00 35.41 325 ARG A O 1
ATOM 2411 N N . PRO A 1 326 ? -16.070 24.863 3.696 1.00 30.61 326 PRO A N 1
ATOM 2412 C CA . PRO A 1 326 ? -16.958 25.356 4.741 1.00 30.61 326 PRO A CA 1
ATOM 2413 C C . PRO A 1 326 ? -16.591 24.731 6.095 1.00 30.61 326 PRO A C 1
ATOM 2415 O O . PRO A 1 326 ? -16.487 23.503 6.227 1.00 30.61 326 PRO A O 1
ATOM 2418 N N . ALA A 1 327 ? -16.375 25.599 7.086 1.00 34.03 327 ALA A N 1
ATOM 2419 C CA . ALA A 1 327 ? -16.189 25.240 8.484 1.00 34.03 327 ALA A CA 1
ATOM 2420 C C . ALA A 1 327 ? -17.459 24.547 9.008 1.00 34.03 327 ALA A C 1
ATOM 2422 O O . ALA A 1 327 ? -18.569 24.990 8.730 1.00 34.03 327 ALA A O 1
ATOM 2423 N N . GLY A 1 328 ? -17.298 23.435 9.733 1.00 34.22 328 GLY A N 1
ATOM 2424 C CA . GLY A 1 328 ? -18.424 22.681 10.302 1.00 34.22 328 GLY A CA 1
ATOM 2425 C C . GLY A 1 328 ? -18.647 21.271 9.746 1.00 34.22 328 GLY A C 1
ATOM 2426 O O . GLY A 1 328 ? -19.734 20.716 9.892 1.00 34.22 328 GLY A O 1
ATOM 2427 N N . ARG A 1 329 ? -17.641 20.625 9.140 1.00 32.47 329 ARG A N 1
ATOM 2428 C CA . ARG A 1 329 ? -17.712 19.166 8.959 1.00 32.47 329 ARG A CA 1
ATOM 2429 C C . ARG A 1 329 ? -17.318 18.471 10.257 1.00 32.47 329 ARG A C 1
ATOM 2431 O O . ARG A 1 329 ? -16.130 18.341 10.538 1.00 32.47 329 ARG A O 1
ATOM 2438 N N . VAL A 1 330 ? -18.300 17.898 10.955 1.00 32.44 330 VAL A N 1
ATOM 2439 C CA . VAL A 1 330 ? -18.067 16.658 11.708 1.00 32.44 330 VAL A CA 1
ATOM 2440 C C . VAL A 1 330 ? -17.466 15.690 10.696 1.00 32.44 330 VAL A C 1
ATOM 2442 O O . VAL A 1 330 ? -18.152 15.234 9.781 1.00 32.44 330 VAL A O 1
ATOM 2445 N N . ARG A 1 331 ? -16.160 15.439 10.775 1.00 30.64 331 ARG A N 1
ATOM 2446 C CA . ARG A 1 331 ? -15.567 14.330 10.039 1.00 30.64 331 ARG A CA 1
ATOM 2447 C C . ARG A 1 331 ? -15.906 13.091 10.852 1.00 30.64 331 ARG A C 1
ATOM 2449 O O . ARG A 1 331 ? -15.305 12.913 11.908 1.00 30.64 331 ARG A O 1
ATOM 2456 N N . PRO A 1 332 ? -16.840 12.224 10.415 1.00 29.81 332 PRO A N 1
ATOM 2457 C CA . PRO A 1 332 ? -16.852 10.889 10.972 1.00 29.81 332 PRO A CA 1
ATOM 2458 C C . PRO A 1 332 ? -15.485 10.289 10.634 1.00 29.81 332 PRO A C 1
ATOM 2460 O O . PRO A 1 332 ? -15.197 10.015 9.465 1.00 29.81 332 PRO A O 1
ATOM 2463 N N . SER A 1 333 ? -14.628 10.079 11.635 1.00 35.31 333 SER A N 1
ATOM 2464 C CA . SER A 1 333 ? -13.719 8.943 11.549 1.00 35.31 333 SER A CA 1
ATOM 2465 C C . SER A 1 333 ? -14.638 7.753 11.276 1.00 35.31 333 SER A C 1
ATOM 2467 O O . SER A 1 333 ? -15.678 7.594 11.919 1.00 35.31 333 SER A O 1
ATOM 2469 N N . ARG A 1 334 ? -14.400 7.082 10.146 1.00 32.56 334 ARG A N 1
ATOM 2470 C CA . ARG A 1 334 ? -15.365 6.195 9.484 1.00 32.56 334 ARG A CA 1
ATOM 2471 C C . ARG A 1 334 ? -16.111 5.335 10.509 1.00 32.56 334 ARG A C 1
ATOM 2473 O O . ARG A 1 334 ? -15.529 4.453 11.126 1.00 32.56 334 ARG A O 1
ATOM 2480 N N . ARG A 1 335 ? -17.406 5.628 10.678 1.00 31.28 335 ARG A N 1
ATOM 2481 C CA . ARG A 1 335 ? -18.332 4.877 11.527 1.00 31.28 335 ARG A CA 1
ATOM 2482 C C . ARG A 1 335 ? -18.334 3.408 11.093 1.00 31.28 335 ARG A C 1
ATOM 2484 O O . ARG A 1 335 ? -18.930 3.086 10.064 1.00 31.28 335 ARG A O 1
ATOM 2491 N N . ALA A 1 336 ? -17.752 2.529 11.899 1.00 29.02 336 ALA A N 1
ATOM 2492 C CA . ALA A 1 336 ? -18.231 1.161 12.006 1.00 29.02 336 ALA A CA 1
ATOM 2493 C C . ALA A 1 336 ? -19.422 1.205 12.970 1.00 29.02 336 ALA A C 1
ATOM 2495 O O . ALA A 1 336 ? -19.255 1.423 14.162 1.00 29.02 336 ALA A O 1
ATOM 2496 N N . VAL A 1 337 ? -20.646 1.118 12.454 1.00 30.56 337 VAL A N 1
ATOM 2497 C CA . VAL A 1 337 ? -21.810 0.786 13.284 1.00 30.56 337 VAL A CA 1
ATOM 2498 C C . VAL A 1 337 ? -21.969 -0.722 13.155 1.00 30.56 337 VAL A C 1
ATOM 2500 O O . VAL A 1 337 ? -22.453 -1.186 12.128 1.00 30.56 337 VAL A O 1
ATOM 2503 N N . GLY A 1 338 ? -21.491 -1.464 14.152 1.00 28.45 338 GLY A N 1
ATOM 2504 C CA . GLY A 1 338 ? -21.899 -2.847 14.409 1.00 28.45 338 GLY A CA 1
ATOM 2505 C C . GLY A 1 338 ? -22.992 -2.864 15.489 1.00 28.45 338 GLY A C 1
ATOM 2506 O O . GLY A 1 338 ? -22.938 -2.010 16.383 1.00 28.45 338 GLY A O 1
ATOM 2507 N N . PRO A 1 339 ? -24.000 -3.753 15.395 1.00 32.19 339 PRO A N 1
ATOM 2508 C CA . PRO A 1 339 ? -25.129 -3.790 16.313 1.00 32.19 339 PRO A CA 1
ATOM 2509 C C . PRO A 1 339 ? -24.700 -4.471 17.615 1.00 32.19 339 PRO A C 1
ATOM 2511 O O . PRO A 1 339 ? -24.274 -5.618 17.617 1.00 32.19 339 PRO A O 1
ATOM 2514 N N . GLY A 1 340 ? -24.808 -3.752 18.725 1.00 30.39 340 GLY A N 1
ATOM 2515 C CA . GLY A 1 340 ? -24.459 -4.262 20.046 1.00 30.39 340 GLY A CA 1
ATOM 2516 C C . GLY A 1 340 ? -25.218 -3.512 21.127 1.00 30.39 340 GLY A C 1
ATOM 2517 O O . GLY A 1 340 ? -24.609 -2.904 21.994 1.00 30.39 340 GLY A O 1
ATOM 2518 N N . ALA A 1 341 ? -26.545 -3.475 21.016 1.00 28.61 341 ALA A N 1
ATOM 2519 C CA . ALA A 1 341 ? -27.446 -3.190 22.128 1.00 28.61 341 ALA A CA 1
ATOM 2520 C C . ALA A 1 341 ? -28.837 -3.719 21.756 1.00 28.61 341 ALA A C 1
ATOM 2522 O O . ALA A 1 341 ? -29.399 -3.331 20.730 1.00 28.61 341 ALA A O 1
ATOM 2523 N N . GLY A 1 342 ? -29.356 -4.643 22.566 1.00 25.17 342 GLY A N 1
ATOM 2524 C CA . GLY A 1 342 ? -30.703 -5.195 22.441 1.00 25.17 342 GLY A CA 1
ATOM 2525 C C . GLY A 1 342 ? -31.815 -4.138 22.560 1.00 25.17 342 GLY A C 1
ATOM 2526 O O . GLY A 1 342 ? -31.554 -2.960 22.824 1.00 25.17 342 GLY A O 1
ATOM 2527 N N . PRO A 1 343 ? -33.080 -4.537 22.340 1.00 28.05 343 PRO A N 1
ATOM 2528 C CA . PRO A 1 343 ? -34.195 -3.620 22.147 1.00 28.05 343 PRO A CA 1
ATOM 2529 C C . PRO A 1 343 ? -34.642 -3.029 23.489 1.00 28.05 343 PRO A C 1
ATOM 2531 O O . PRO A 1 343 ? -35.481 -3.587 24.183 1.00 28.05 343 PRO A O 1
ATOM 2534 N N . GLY A 1 344 ? -34.075 -1.882 23.858 1.00 28.11 344 GLY A N 1
ATOM 2535 C CA . GLY A 1 344 ? -34.37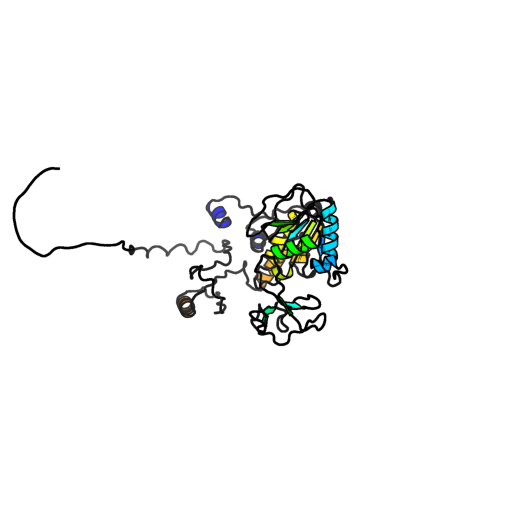1 -1.237 25.138 1.00 28.11 344 GLY A CA 1
ATOM 2536 C C . GLY A 1 344 ? -34.137 0.269 25.158 1.00 28.11 344 GLY A C 1
ATOM 2537 O O . GLY A 1 344 ? -33.749 0.797 26.186 1.00 28.11 344 GLY A O 1
ATOM 2538 N N . ALA A 1 345 ? -34.316 0.979 24.039 1.00 28.53 345 ALA A N 1
ATOM 2539 C CA . ALA A 1 345 ? -34.280 2.450 24.026 1.00 28.53 345 ALA A CA 1
ATOM 2540 C C . ALA A 1 345 ? -35.001 3.040 22.800 1.00 28.53 345 ALA A C 1
ATOM 2542 O O . ALA A 1 345 ? -34.492 3.914 22.104 1.00 28.53 345 ALA A O 1
ATOM 2543 N N . ALA A 1 346 ? -36.201 2.545 22.496 1.00 29.22 346 ALA A N 1
ATOM 2544 C CA . ALA A 1 346 ? -37.048 3.082 21.433 1.00 29.22 346 ALA A CA 1
ATOM 2545 C C . ALA A 1 346 ? -38.350 3.630 22.021 1.00 29.22 346 ALA A C 1
ATOM 2547 O O . ALA A 1 346 ? -39.414 3.073 21.790 1.00 29.22 346 ALA A O 1
ATOM 2548 N N . ARG A 1 347 ? -38.272 4.706 22.814 1.00 29.39 347 ARG A N 1
ATOM 2549 C CA . ARG A 1 347 ? -39.421 5.547 23.204 1.00 29.39 347 ARG A CA 1
ATOM 2550 C C . ARG A 1 347 ? -38.909 6.830 23.856 1.00 29.39 347 ARG A C 1
ATOM 2552 O O . ARG A 1 347 ? -38.802 6.887 25.066 1.00 29.39 347 ARG A O 1
ATOM 2559 N N . GLN A 1 348 ? -38.563 7.830 23.039 1.00 32.22 348 GLN A N 1
ATOM 2560 C CA . GLN A 1 348 ? -38.647 9.274 23.354 1.00 32.22 348 GLN A CA 1
ATOM 2561 C C . GLN A 1 348 ? -38.002 10.108 22.235 1.00 32.22 348 GLN A C 1
ATOM 2563 O O . GLN A 1 348 ? -37.026 10.818 22.427 1.00 32.22 348 GLN A O 1
ATOM 2568 N N . ARG A 1 349 ? -38.550 10.033 21.017 1.00 30.11 349 ARG A N 1
ATOM 2569 C CA . ARG A 1 349 ? -38.328 11.059 19.980 1.00 30.11 349 ARG A CA 1
ATOM 2570 C C . ARG A 1 349 ? -39.610 11.279 19.187 1.00 30.11 349 ARG A C 1
ATOM 2572 O O . ARG A 1 349 ? -39.704 10.960 18.011 1.00 30.11 349 ARG A O 1
ATOM 2579 N N . ARG A 1 350 ? -40.635 11.786 19.871 1.00 29.67 350 ARG A N 1
ATOM 2580 C CA . ARG A 1 350 ? -41.807 12.426 19.260 1.00 29.67 350 ARG A CA 1
ATOM 2581 C C . ARG A 1 350 ? -42.254 13.549 20.187 1.00 29.67 350 ARG A C 1
ATOM 2583 O O . ARG A 1 350 ? -43.037 13.286 21.089 1.00 29.67 350 ARG A O 1
ATOM 2590 N N . ARG A 1 351 ? -41.694 14.747 19.994 1.00 28.77 351 ARG A N 1
ATOM 2591 C CA . ARG A 1 351 ? -42.227 16.081 20.362 1.00 28.77 351 ARG A CA 1
ATOM 2592 C C . ARG A 1 351 ? -41.077 17.092 20.372 1.00 28.77 351 ARG A C 1
ATOM 2594 O O . ARG A 1 351 ? -40.576 17.444 21.424 1.00 28.77 351 ARG A O 1
ATOM 2601 N N . ALA A 1 352 ? -40.645 17.506 19.189 1.00 29.56 352 ALA A N 1
ATOM 2602 C CA . ALA A 1 352 ? -39.958 18.780 18.962 1.00 29.56 352 ALA A CA 1
ATOM 2603 C C . ALA A 1 352 ? -39.800 18.951 17.449 1.00 29.56 352 ALA A C 1
ATOM 2605 O O . ALA A 1 352 ? -38.696 18.944 16.923 1.00 29.56 352 ALA A O 1
ATOM 2606 N N . ASP A 1 353 ? -40.924 18.992 16.734 1.00 31.16 353 ASP A N 1
ATOM 2607 C CA . ASP A 1 353 ? -40.914 19.459 15.351 1.00 31.16 353 ASP A CA 1
ATOM 2608 C C . ASP A 1 353 ? -42.217 20.212 15.074 1.00 31.16 353 ASP A C 1
ATOM 2610 O O . ASP A 1 353 ? -43.230 19.656 14.646 1.00 31.16 353 ASP A O 1
ATOM 2614 N N . ARG A 1 354 ? -42.218 21.487 15.474 1.00 27.28 354 ARG A N 1
ATOM 2615 C CA . ARG A 1 354 ? -43.168 22.518 15.046 1.00 27.28 354 ARG A CA 1
ATOM 2616 C C . ARG A 1 354 ? -42.434 23.865 15.004 1.00 27.28 354 ARG A C 1
ATOM 2618 O O . ARG A 1 354 ? -42.548 24.616 15.958 1.00 27.28 354 ARG A O 1
ATOM 2625 N N . ARG A 1 355 ? -41.726 24.089 13.881 1.00 26.11 355 ARG A N 1
ATOM 2626 C CA . ARG A 1 355 ? -41.661 25.309 13.024 1.00 26.11 355 ARG A CA 1
ATOM 2627 C C . ARG A 1 355 ? -41.324 26.691 13.658 1.00 26.11 355 ARG A C 1
ATOM 2629 O O . ARG A 1 355 ? -41.505 26.856 14.853 1.00 26.11 355 ARG A O 1
ATOM 2636 N N . PRO A 1 356 ? -40.929 27.726 12.869 1.00 31.95 356 PRO A N 1
ATOM 2637 C CA . PRO A 1 356 ? -40.987 27.825 11.403 1.00 31.95 356 PRO A CA 1
ATOM 2638 C C . PRO A 1 356 ? -39.692 28.231 10.673 1.00 31.95 356 PRO A C 1
ATOM 2640 O O . PRO A 1 356 ? -38.768 28.827 11.215 1.00 31.95 356 PRO A O 1
ATOM 2643 N N . GLU A 1 357 ? -39.713 27.904 9.382 1.00 26.12 357 GLU A N 1
ATOM 2644 C CA . GLU A 1 357 ? -38.784 28.291 8.322 1.00 26.12 357 GLU A CA 1
ATOM 2645 C C . GLU A 1 357 ? -38.762 29.812 8.101 1.00 26.12 357 GLU A C 1
ATOM 2647 O O . GLU A 1 357 ? -39.808 30.444 7.938 1.00 26.12 357 GLU A O 1
ATOM 2652 N N . VAL A 1 358 ? -37.560 30.382 8.003 1.00 27.48 358 VAL A N 1
ATOM 2653 C CA . VAL A 1 358 ? -37.325 31.734 7.483 1.00 27.48 358 VAL A CA 1
ATOM 2654 C C . VAL A 1 358 ? -36.925 31.607 6.011 1.00 27.48 358 VAL A C 1
ATOM 2656 O O . VAL A 1 358 ? -35.899 31.012 5.685 1.00 27.48 358 VAL A O 1
ATOM 2659 N N . ARG A 1 359 ? -37.761 32.141 5.112 1.00 27.84 359 ARG A N 1
ATOM 2660 C CA . ARG A 1 359 ? -37.480 32.259 3.670 1.00 27.84 359 ARG A CA 1
ATOM 2661 C C . ARG A 1 359 ? -36.482 33.402 3.413 1.00 27.84 359 ARG A C 1
ATOM 2663 O O . ARG A 1 359 ? -36.676 34.477 3.980 1.00 27.84 359 ARG A O 1
ATOM 2670 N N . PRO A 1 360 ? -35.483 33.241 2.526 1.00 29.78 360 PRO A N 1
ATOM 2671 C CA . PRO A 1 360 ? -34.636 34.349 2.101 1.00 29.78 360 PRO A CA 1
ATOM 2672 C C . PRO A 1 360 ? -35.361 35.215 1.057 1.00 29.78 360 PRO A C 1
ATOM 2674 O O . PRO A 1 360 ? -35.977 34.705 0.120 1.00 29.78 360 PRO A O 1
ATOM 2677 N N . GLY A 1 361 ? -35.310 36.533 1.260 1.00 26.59 361 GLY A N 1
ATOM 2678 C CA . GLY A 1 361 ? -35.957 37.544 0.427 1.00 26.59 361 GLY A CA 1
ATOM 2679 C C . GLY A 1 361 ? -35.270 37.757 -0.924 1.00 26.59 361 GLY A C 1
ATOM 2680 O O . GLY A 1 361 ? -34.048 37.856 -1.006 1.00 26.59 361 GLY A O 1
ATOM 2681 N N . GLY A 1 362 ? -36.090 37.854 -1.971 1.00 26.30 362 GLY A N 1
ATOM 2682 C CA . GLY A 1 362 ? -35.748 38.436 -3.271 1.00 26.30 362 GLY A CA 1
ATOM 2683 C C . GLY A 1 362 ? -36.266 39.881 -3.385 1.00 26.30 362 GLY A C 1
ATOM 2684 O O . GLY A 1 362 ? -37.043 40.321 -2.537 1.00 26.30 362 GLY A O 1
ATOM 2685 N N . PRO A 1 363 ? -35.817 40.636 -4.400 1.00 30.95 363 PRO A N 1
ATOM 2686 C CA . PRO A 1 363 ? -35.694 42.089 -4.348 1.00 30.95 363 PRO A CA 1
ATOM 2687 C C . PRO A 1 363 ? -37.018 42.816 -4.615 1.00 30.95 363 PRO A C 1
ATOM 2689 O O . PRO A 1 363 ? -37.769 42.464 -5.523 1.00 30.95 363 PRO A O 1
ATOM 2692 N N . HIS A 1 364 ? -37.267 43.888 -3.861 1.00 28.50 364 HIS A N 1
ATOM 2693 C CA . HIS A 1 364 ? -38.354 44.829 -4.115 1.00 28.50 364 HIS A CA 1
ATOM 2694 C C . HIS A 1 364 ? -37.812 46.164 -4.629 1.00 28.50 364 HIS A C 1
ATOM 2696 O O . HIS A 1 364 ? -37.142 46.901 -3.915 1.00 28.50 364 HIS A O 1
ATOM 2702 N N . GLY A 1 365 ? -38.221 46.513 -5.842 1.00 25.33 365 GLY A N 1
ATOM 2703 C CA . GLY A 1 365 ? -38.564 47.876 -6.235 1.00 25.33 365 GLY A CA 1
ATOM 2704 C C . GLY A 1 365 ? -39.713 47.798 -7.250 1.00 25.33 365 GLY A C 1
ATOM 2705 O O . GLY A 1 365 ? -39.885 46.736 -7.849 1.00 25.33 365 GLY A O 1
ATOM 2706 N N . PRO A 1 366 ? -40.506 48.857 -7.493 1.00 32.19 366 PRO A N 1
ATOM 2707 C CA . PRO A 1 366 ? -40.548 50.167 -6.843 1.00 32.19 366 PRO A CA 1
ATOM 2708 C C . PRO A 1 366 ? -41.956 50.519 -6.293 1.00 32.19 366 PRO A C 1
ATOM 2710 O O . PRO A 1 366 ? -42.974 49.977 -6.717 1.00 32.19 366 PRO A O 1
ATOM 2713 N N . ARG A 1 367 ? -42.048 51.504 -5.391 1.00 27.67 367 ARG A N 1
ATOM 2714 C CA . ARG A 1 367 ? -43.295 52.248 -5.137 1.00 27.67 367 ARG A CA 1
ATOM 2715 C C . ARG A 1 367 ? -43.010 53.741 -5.248 1.00 27.67 367 ARG A C 1
ATOM 2717 O O . ARG A 1 367 ? -42.311 54.308 -4.417 1.00 27.67 367 ARG A O 1
ATOM 2724 N N . ARG A 1 368 ? -43.575 54.377 -6.273 1.00 27.75 368 ARG A N 1
ATOM 2725 C CA . ARG A 1 368 ? -43.839 55.819 -6.304 1.00 27.75 368 ARG A CA 1
ATOM 2726 C C . ARG A 1 368 ? -45.348 56.000 -6.266 1.00 27.75 368 ARG A C 1
ATOM 2728 O O . ARG A 1 368 ? -46.033 55.312 -7.016 1.00 27.75 368 ARG A O 1
ATOM 2735 N N . GLN A 1 369 ? -45.825 56.941 -5.453 1.00 26.17 369 GLN A N 1
ATOM 2736 C CA . GLN A 1 369 ? -46.705 58.033 -5.889 1.00 26.17 369 GLN A CA 1
ATOM 2737 C C . GLN A 1 369 ? -47.153 58.878 -4.690 1.00 26.17 369 GLN A C 1
ATOM 2739 O O . GLN A 1 369 ? -47.871 58.389 -3.830 1.00 26.17 369 GLN A O 1
ATOM 2744 N N . HIS A 1 370 ? -46.796 60.163 -4.710 1.00 27.08 370 HIS A N 1
ATOM 2745 C CA . HIS A 1 370 ? -47.689 61.262 -4.342 1.00 27.08 370 HIS A CA 1
ATOM 2746 C C . HIS A 1 370 ? -47.150 62.567 -4.928 1.00 27.08 370 HIS A C 1
ATOM 2748 O O . HIS A 1 370 ? -46.234 63.155 -4.366 1.00 27.08 370 HIS A O 1
ATOM 2754 N N . SER A 1 371 ? -47.735 63.029 -6.038 1.00 29.67 371 SER A N 1
ATOM 2755 C CA . SER A 1 371 ? -47.991 64.456 -6.294 1.00 29.67 371 SER A CA 1
ATOM 2756 C C . SER A 1 371 ? -49.074 64.586 -7.380 1.00 29.67 371 SER A C 1
ATOM 2758 O O . SER A 1 371 ? -48.907 64.108 -8.496 1.00 29.67 371 SER A O 1
ATOM 2760 N N . ARG A 1 372 ? -50.209 65.192 -7.020 1.00 30.23 372 ARG A N 1
ATOM 2761 C CA . ARG A 1 372 ? -51.225 65.800 -7.909 1.00 30.23 372 ARG A CA 1
ATOM 2762 C C . ARG A 1 372 ? -50.663 67.104 -8.532 1.00 30.23 372 ARG A C 1
ATOM 2764 O O . ARG A 1 372 ? -49.629 67.552 -8.041 1.00 30.23 372 ARG A O 1
ATOM 2771 N N . PRO A 1 373 ? -51.397 67.856 -9.386 1.00 41.06 373 PRO A N 1
ATOM 2772 C CA . PRO A 1 373 ? -52.468 67.516 -10.343 1.00 41.06 373 PRO A CA 1
ATOM 2773 C C . PRO A 1 373 ? -52.266 68.195 -11.730 1.00 41.06 373 PRO A C 1
ATOM 2775 O O . PRO A 1 373 ? -51.413 69.061 -11.889 1.00 41.06 373 PRO A O 1
ATOM 2778 N N . GLY A 1 374 ? -53.125 67.899 -12.714 1.00 30.12 374 GLY A N 1
ATOM 2779 C CA . GLY A 1 374 ? -53.299 68.767 -13.894 1.00 30.12 374 GLY A CA 1
ATOM 2780 C C . GLY A 1 374 ? -53.887 68.052 -15.118 1.00 30.12 374 GLY A C 1
ATOM 2781 O O . GLY A 1 374 ? -53.289 67.078 -15.562 1.00 30.12 374 GLY A O 1
ATOM 2782 N N . PRO A 1 375 ? -55.043 68.475 -15.667 1.00 37.78 375 PRO A N 1
ATOM 2783 C CA . PRO A 1 375 ? -55.768 67.717 -16.687 1.00 37.78 375 PRO A CA 1
ATOM 2784 C C . PRO A 1 375 ? -55.452 68.200 -18.112 1.00 37.78 375 PRO A C 1
ATOM 2786 O O . PRO A 1 375 ? -55.258 69.396 -18.310 1.00 37.78 375 PRO A O 1
ATOM 2789 N N . ARG A 1 376 ? -55.556 67.307 -19.111 1.00 33.56 376 ARG A N 1
ATOM 2790 C CA . ARG A 1 376 ? -56.445 67.428 -20.296 1.00 33.56 376 ARG A CA 1
ATOM 2791 C C . ARG A 1 376 ? -55.961 66.614 -21.509 1.00 33.56 376 ARG A C 1
ATOM 2793 O O . ARG A 1 376 ? -54.888 66.853 -22.034 1.00 33.56 376 ARG A O 1
ATOM 2800 N N . ARG A 1 377 ? -56.932 65.835 -21.999 1.00 35.41 377 ARG A N 1
ATOM 2801 C CA . ARG A 1 377 ? -57.301 65.501 -23.389 1.00 35.41 377 ARG A CA 1
ATOM 2802 C C . ARG A 1 377 ? -56.451 64.528 -24.238 1.00 35.41 377 ARG A C 1
ATOM 2804 O O . ARG A 1 377 ? -55.242 64.466 -24.068 1.00 35.41 377 ARG A O 1
ATOM 2811 N N . PRO A 1 378 ? -57.130 63.763 -25.126 1.00 37.88 378 PRO A N 1
ATOM 2812 C CA . PRO A 1 378 ? -56.600 62.623 -25.890 1.00 37.88 378 PRO A CA 1
ATOM 2813 C C . PRO A 1 378 ? -56.490 63.004 -27.392 1.00 37.88 378 PRO A C 1
ATOM 2815 O O . PRO A 1 378 ? -56.560 64.199 -27.688 1.00 37.88 378 PRO A O 1
ATOM 2818 N N . PRO A 1 379 ? -56.577 62.062 -28.350 1.00 47.31 379 PRO A N 1
ATOM 2819 C CA . PRO A 1 379 ? -55.892 60.782 -28.565 1.00 47.31 379 PRO A CA 1
ATOM 2820 C C . PRO A 1 379 ? -55.060 60.852 -29.874 1.00 47.31 379 PRO A C 1
ATOM 2822 O O . PRO A 1 379 ? -54.928 61.920 -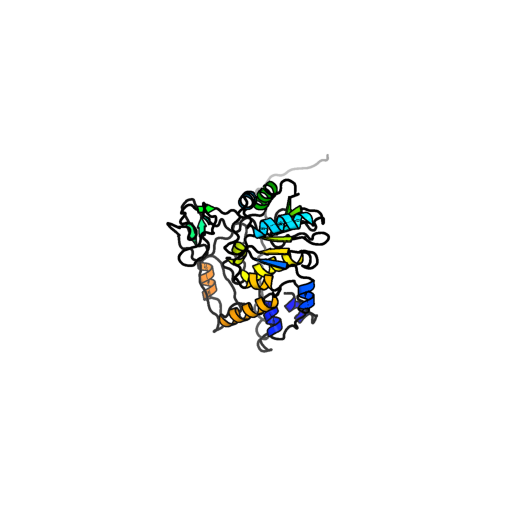30.459 1.00 47.31 379 PRO A O 1
ATOM 2825 N N . ASP A 1 380 ? -54.507 59.715 -30.300 1.00 32.88 380 ASP A N 1
ATOM 2826 C CA . ASP A 1 380 ? -54.437 59.215 -31.695 1.00 32.88 380 ASP A CA 1
ATOM 2827 C C . ASP A 1 380 ? -53.081 58.553 -31.991 1.00 32.88 380 ASP A C 1
ATOM 2829 O O . ASP A 1 380 ? -52.025 59.127 -31.754 1.00 32.88 380 ASP A O 1
ATOM 2833 N N . ILE A 1 381 ? -53.093 57.226 -32.166 1.00 36.44 381 ILE A N 1
ATOM 2834 C CA . ILE A 1 381 ? -53.017 56.496 -33.451 1.00 36.44 381 ILE A CA 1
ATOM 2835 C C . ILE A 1 381 ? -51.640 56.648 -34.109 1.00 36.44 381 ILE A C 1
ATOM 2837 O O . ILE A 1 381 ? -51.247 57.733 -34.531 1.00 36.44 381 ILE A O 1
ATOM 2841 N N . GLY A 1 382 ? -50.956 55.510 -34.242 1.00 41.12 382 GLY A N 1
ATOM 2842 C CA . GLY A 1 382 ? -49.706 55.337 -34.975 1.00 41.12 382 GLY A CA 1
ATOM 2843 C C . GLY A 1 382 ? -49.062 54.016 -34.617 1.00 41.12 382 GLY A C 1
ATOM 2844 O O . GLY A 1 382 ? -48.248 54.033 -33.670 1.00 41.12 382 GLY A O 1
#

Radius of gyration: 28.92 Å; chains: 1; bounding box: 85×91×67 Å

Organism: NCBI:txid3074435

Sequence (382 aa):
MALLRAAQDRCGFLLGGWSCTVEAAQLVETGWAGPLVAGRERVRAAAPLVRTVGDQDLARDEAARAARLPSLAWQTAREGLRHGPVLVQVPRRGYVPRMACATCRAPARCVHCSGPLQAQGADDLRCDWCGRAESGWHCPECGGFRLRAQVVGARRTAEELGRAFPAVPVRTSGHEHVLDTVPGAPALVVSTPGAEPVAEGGYAAALLLDGWAMLSRPDLRAGEDALRRWTGAAALVRPQSAGGTVVVVAEPTLRPVQALVRWDPVGHAVRELAERSELGFPPVSRMAAVSGPTEAVAEFLRAVQLPPQAEILGPVPVPAAPPDRPAGRVRPSRRAVGPGAGPGAARQRRRADRRPEVRPGGPHGPRRQHSRPGPRRPPDIG

pLDDT: mean 78.08, std 23.15, range [25.17, 98.75]

Secondary structure (DSSP, 8-state):
-HHHHHHHHT-------SS--HHHHHHHHTTSS------HHHHHHHSPEEEE--TT----SHHHHHTT--HHHHHHHHHHTTTS-EEEE-PPTTS--EEEETTT-PBPB-TTT-PBEEESSSS-EEETTT--B--S---TTT----EEEE---HHHHHHHHHHHSTTS-EEEESSS---SEE-SSS-EEEE-TT-PPEETT-BSEEEE--HHHHHTSSSTTHHHHHHHHHHHHHTTBPPGGGT-EEEE-S-TTSHHHHHHHTT-HHHHHHHHHHHHHHTT-TTSS------S-HHHHHHHHHH----TTPPPP-----PPPPTTS-S---------------S-------S-------PPPPP-------------------